Protein 8A4A (pdb70)

B-factor: mean 74.16, std 22.1, range [39.21, 158.11]

Radius of gyration: 23.06 Å; Cα contacts (8 Å, |Δi|>4): 684; chains: 2; bounding box: 62×45×64 Å

Nearest PDB structures (foldseek):
  8a4a-assembly1_A  TM=1.005E+00  e=1.995E-44  Homo sapiens
  8a4c-assembly1_A  TM=9.847E-01  e=5.871E-39  Homo sapiens
  8a4c-assembly2_C  TM=9.958E-01  e=6.752E-37  Homo sapiens
  8a4b-assembly1_A  TM=9.751E-01  e=6.814E-36  Homo sapiens
  8a4b-assembly2_C  TM=9.691E-01  e=2.598E-35  Homo sapiens

Organism: Homo sapiens (NCBI:txid9606)

InterPro domains:
  IPR027985 Rab15 effector [PF15208] (6-235)
  IPR027985 Rab15 effector [PTHR36682] (1-236)

Foldseek 3Di:
DPLLLVLVQQLVLQVQLLVQLLVQWQQQDVVPGGHDDPVVSVVSSVVSSVVSCVVVPCCQFKDKAADDQQRCLQQLAGIKIFGADPVRDTQAIEGEHEEEQSHNVPDPDDPSPDDSLVSNVVNQVVVDDRYWYKYWYQQHVVGRSAIWIDTSVQLVVQCVPVVDPSVVSVNVLVVPQDAADESSVLSSCCGVDNHSRPPPYSHMYHD/DADEEAEEEEEFAPPLQQVLLCCCVPVVDGDPDDDFDDQKDWDWDWDADPNGIYIYTYMYGGRDPVNVVSRLVPLPRHQEYEYEAEQLDPVRVVCSVVVLVSNCVSVVPDHAYAYEHEPVVPVVRGDQDPVNQVVVCVVSVHHYDYYYSHVGGCSVVVVVVSVVVSVVPVPD

Solvent-accessible surface area: 18829 Å² total; per-residue (Å²): 216,109,41,96,64,11,9,88,17,0,0,71,0,4,41,63,0,0,110,91,0,49,136,93,8,56,99,105,105,115,93,90,157,70,90,28,61,52,79,61,5,7,74,28,1,7,103,44,1,64,53,37,10,108,137,113,47,5,96,129,70,12,54,37,38,82,5,67,157,38,11,20,34,8,2,0,0,20,0,2,0,6,6,75,14,83,78,166,108,29,65,1,4,7,0,0,8,15,36,66,38,110,136,38,70,110,26,84,177,45,102,42,183,82,54,86,6,53,13,0,37,82,6,12,110,38,15,30,153,21,4,6,2,8,1,5,0,6,0,4,66,77,109,64,102,35,13,41,0,0,2,13,26,4,0,86,35,11,32,107,156,46,156,53,101,6,37,108,0,0,15,44,0,3,88,113,17,151,97,51,48,101,2,55,70,9,2,129,54,3,21,84,149,86,76,2,60,200,78,26,39,82,20,25,1,24,36,153,81,72,99,35,2,20,0,0,0,0,0,28,40,54,2,13,12,63,32,0,7,69,39,18,28,61,111,39,74,78,105,67,137,116,48,28,18,0,0,27,6,77,41,62,67,25,153,53,116,162,96,95,1,28,0,8,0,0,6,3,4,8,63,138,58,6,60,80,0,2,10,44,21,1,130,54,4,67,0,0,0,0,0,0,8,0,33,59,75,127,2,13,88,19,0,92,93,8,1,72,40,7,107,86,109,9,220,98,123,9,31,9,0,0,0,0,4,62,24,45,79,102,147,100,60,77,0,48,59,106,97,0,75,100,16,0,124,123,34,67,30,66,41,42,24,0,0,2,114,77,84,72,49,1,115,80,0,0,81,81,0,7,49,21,4,22,77,108,95,78,178

Structure (mmCIF, N/CA/C/O backbone):
data_8A4A
#
_entry.id   8A4A
#
_cell.length_a   58.290
_cell.length_b   108.795
_cell.length_c   172.027
_cell.angle_alpha   90.000
_cell.angle_beta   90.000
_cell.angle_gamma   90.000
#
_symmetry.space_group_name_H-M   'I 2 2 2'
#
loop_
_entity.id
_entity.type
_entity.pdbx_description
1 polymer 'Rab15 effector protein'
2 polymer 'Ras-related protein Rab-3C'
3 non-polymer 'PHOSPHOAMINOPHOSPHONIC ACID-GUANYLATE ESTER'
4 non-polymer 'MAGNESIUM ION'
5 water water
#
loop_
_atom_site.group_PDB
_atom_site.id
_atom_site.type_symbol
_atom_site.label_atom_id
_atom_site.label_alt_id
_atom_site.label_comp_id
_atom_site.label_asym_id
_atom_site.label_entity_id
_atom_site.label_seq_id
_atom_site.pdbx_PDB_ins_code
_atom_site.Cartn_x
_atom_site.Cartn_y
_atom_site.Cartn_z
_atom_site.occupancy
_atom_site.B_iso_or_equiv
_atom_site.auth_seq_id
_atom_site.auth_comp_id
_atom_site.auth_asym_id
_atom_site.auth_atom_id
_atom_site.pdbx_PDB_model_num
ATOM 1 N N . LYS A 1 17 ? 45.852 22.719 81.316 1.00 122.51 15 LYS A N 1
ATOM 2 C CA . LYS A 1 17 ? 44.673 23.060 80.525 1.00 120.42 15 LYS A CA 1
ATOM 3 C C . LYS A 1 17 ? 43.785 24.037 81.277 1.00 125.89 15 LYS A C 1
ATOM 4 O O . LY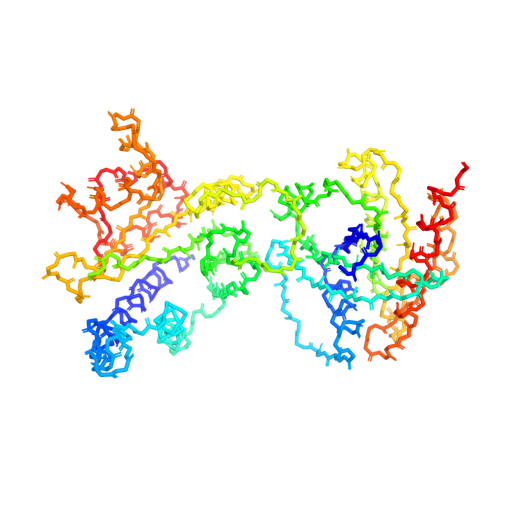S A 1 17 ? 42.984 23.641 82.122 1.00 127.13 15 LYS A O 1
ATOM 10 N N . GLU A 1 18 ? 43.935 25.320 80.962 1.00 123.15 16 GLU A N 1
ATOM 11 C CA . GLU A 1 18 ? 43.186 26.380 81.636 1.00 118.38 16 GLU A CA 1
ATOM 12 C C . GLU A 1 18 ? 41.899 26.732 80.895 1.00 113.59 16 GLU A C 1
ATOM 13 O O . GLU A 1 18 ? 41.619 27.894 80.618 1.00 107.00 16 GLU A O 1
ATOM 19 N N . VAL A 1 19 ? 41.099 25.713 80.566 1.00 115.29 17 VAL A N 1
ATOM 20 C CA . VAL A 1 19 ? 39.773 25.969 80.003 1.00 108.30 17 VAL A CA 1
ATOM 21 C C . VAL A 1 19 ? 38.869 26.702 80.985 1.00 107.92 17 VAL A C 1
ATOM 22 O O . VAL A 1 19 ? 38.252 27.709 80.588 1.00 104.04 17 VAL A O 1
ATOM 26 N N . PRO A 1 20 ? 38.740 26.288 82.260 1.00 106.73 18 PRO A N 1
ATOM 27 C CA . PRO A 1 20 ? 37.784 26.976 83.147 1.00 102.35 18 PRO A CA 1
ATOM 28 C C . PRO A 1 20 ? 38.058 28.459 83.324 1.00 96.83 18 PRO A C 1
ATOM 29 O O . PRO A 1 20 ? 37.102 29.238 83.404 1.00 93.53 18 PRO A O 1
ATOM 33 N N . VAL A 1 21 ? 39.324 28.882 83.386 1.00 95.82 19 VAL A N 1
ATOM 34 C CA . VAL A 1 21 ? 39.600 30.288 83.672 1.00 91.84 19 VAL A CA 1
ATOM 35 C C . VAL A 1 21 ? 39.161 31.171 82.508 1.00 87.95 19 VAL A C 1
ATOM 36 O O . VAL A 1 21 ? 38.485 32.186 82.708 1.00 88.51 19 VAL A O 1
ATOM 40 N N . VAL A 1 22 ? 39.510 30.795 81.275 1.00 86.87 20 VAL A N 1
ATOM 41 C CA . VAL A 1 22 ? 39.105 31.620 80.141 1.00 82.67 20 VAL A CA 1
ATOM 42 C C . VAL A 1 22 ? 37.600 31.544 79.943 1.00 78.17 20 VAL A C 1
ATOM 43 O O . VAL A 1 22 ? 36.961 32.544 79.605 1.00 72.23 20 VAL A O 1
ATOM 47 N N . CYS A 1 23 ? 37.008 30.364 80.149 1.00 77.70 21 CYS A N 1
ATOM 48 C CA . CYS A 1 23 ? 35.555 30.255 80.059 1.00 80.86 21 CYS A CA 1
ATOM 49 C C . CYS A 1 23 ? 34.881 31.225 81.018 1.00 78.09 21 CYS A C 1
ATOM 50 O O . CYS A 1 23 ? 34.006 32.011 80.623 1.00 77.23 21 CYS A O 1
ATOM 53 N N . GLU A 1 24 ? 35.303 31.197 82.284 1.00 75.46 22 GLU A N 1
ATOM 54 C CA . GLU A 1 24 ? 34.706 32.062 83.291 1.00 78.61 22 GLU A CA 1
ATOM 55 C C . GLU A 1 24 ? 34.911 33.526 82.933 1.00 70.97 22 GLU A C 1
ATOM 56 O O . GLU A 1 24 ? 33.964 34.319 82.958 1.00 66.55 22 GLU A O 1
ATOM 62 N N . VAL A 1 25 ? 36.141 33.896 82.572 1.00 64.28 23 VAL A N 1
ATOM 63 C CA . VAL A 1 25 ? 36.442 35.298 82.308 1.00 66.64 23 VAL A CA 1
ATOM 64 C C . VAL A 1 25 ? 35.652 35.808 81.114 1.00 67.98 23 VAL A C 1
ATOM 65 O O . VAL A 1 25 ? 35.116 36.918 81.146 1.00 66.02 23 VAL A O 1
ATOM 69 N N . VAL A 1 26 ? 35.561 35.014 80.047 1.00 67.07 24 VAL A N 1
ATOM 70 C CA . VAL A 1 26 ? 34.848 35.472 78.861 1.00 63.47 24 VAL A CA 1
ATOM 71 C C . VAL A 1 26 ? 33.355 35.600 79.144 1.00 62.44 24 VAL A C 1
ATOM 72 O O . VAL A 1 26 ? 32.718 36.581 78.736 1.00 57.59 24 VAL A O 1
ATOM 76 N N . SER A 1 27 ? 32.769 34.629 79.851 1.00 63.35 25 SER A N 1
ATOM 77 C CA . SER A 1 27 ? 31.347 34.742 80.169 1.00 67.52 25 SER A CA 1
ATOM 78 C C . SER A 1 27 ? 31.068 35.953 81.058 1.00 61.59 25 SER A C 1
ATOM 79 O O . SER A 1 27 ? 30.106 36.698 80.823 1.00 64.91 25 SER A O 1
ATOM 82 N N . GLU A 1 28 ? 31.912 36.187 82.070 1.00 61.95 26 GLU A N 1
ATOM 83 C CA . GLU A 1 28 ? 31.725 37.369 82.906 1.00 64.05 26 GLU A CA 1
ATOM 84 C C . GLU A 1 28 ? 31.957 38.655 82.128 1.00 63.86 26 GLU A C 1
ATOM 85 O O . GLU A 1 28 ? 31.273 39.651 82.379 1.00 60.76 26 GLU A O 1
ATOM 91 N N . ALA A 1 29 ? 32.895 38.652 81.180 1.00 64.12 27 ALA A N 1
ATOM 92 C CA . ALA A 1 29 ? 33.109 39.825 80.341 1.00 64.51 27 ALA A CA 1
ATOM 93 C C . ALA A 1 29 ? 31.881 40.121 79.493 1.00 59.42 27 ALA A C 1
ATOM 94 O O . ALA A 1 29 ? 31.511 41.286 79.308 1.00 53.00 27 ALA A O 1
ATOM 96 N N . ILE A 1 30 ? 31.240 39.079 78.963 1.00 59.57 28 ILE A N 1
ATOM 97 C CA . ILE A 1 30 ? 30.013 39.278 78.198 1.00 55.45 28 ILE A CA 1
ATOM 98 C C . ILE A 1 30 ? 28.927 39.871 79.083 1.00 56.19 28 ILE A C 1
ATOM 99 O O . ILE A 1 30 ? 28.243 40.829 78.700 1.00 56.01 28 ILE A O 1
ATOM 104 N N . VAL A 1 31 ? 28.762 39.320 80.286 1.00 59.07 29 VAL A N 1
ATOM 105 C CA . VAL A 1 31 ? 27.737 39.839 81.193 1.00 62.49 29 VAL A CA 1
ATOM 106 C C . VAL A 1 31 ? 28.023 41.297 81.548 1.00 61.56 29 VAL A C 1
ATOM 107 O O . VAL A 1 31 ? 27.121 42.148 81.542 1.00 64.67 29 VAL A O 1
ATOM 111 N N . HIS A 1 32 ? 29.285 41.604 81.851 1.00 60.85 30 HIS A N 1
ATOM 112 C CA . HIS A 1 32 ? 29.692 42.957 82.210 1.00 60.53 30 HIS A CA 1
ATOM 113 C C . HIS A 1 32 ? 29.433 43.936 81.071 1.00 59.37 30 HIS A C 1
ATOM 114 O O . HIS A 1 32 ? 28.861 45.014 81.279 1.00 62.82 30 HIS A O 1
ATOM 121 N N . ALA A 1 33 ? 29.848 43.572 79.855 1.00 59.31 31 ALA A N 1
ATOM 122 C CA . ALA A 1 33 ? 29.630 44.443 78.708 1.00 58.93 31 ALA A CA 1
ATOM 123 C C . ALA A 1 33 ? 28.145 44.658 78.461 1.00 55.99 31 ALA A C 1
ATOM 124 O O . ALA A 1 33 ? 27.726 45.768 78.121 1.00 52.53 31 ALA A O 1
ATOM 126 N N . ALA A 1 34 ? 27.331 43.612 78.629 1.00 52.92 32 ALA A N 1
ATOM 127 C CA . ALA A 1 34 ? 25.889 43.779 78.472 1.00 60.42 32 ALA A CA 1
ATOM 128 C C . ALA A 1 34 ? 25.333 44.752 79.504 1.00 60.13 32 ALA A C 1
ATOM 129 O O . ALA A 1 34 ? 24.489 45.602 79.182 1.00 63.41 32 ALA A O 1
ATOM 131 N N . GLN A 1 35 ? 25.798 44.647 80.752 1.00 64.20 33 GLN A N 1
ATOM 132 C CA . GLN A 1 35 ? 25.342 45.575 81.782 1.00 68.09 33 GLN A CA 1
ATOM 133 C C . GLN A 1 35 ? 25.715 47.010 81.429 1.00 64.57 33 GLN A C 1
ATOM 134 O O . GLN A 1 35 ? 24.895 47.925 81.576 1.00 66.40 33 GLN A O 1
ATOM 140 N N . LYS A 1 36 ? 26.941 47.223 80.944 1.00 62.22 34 LYS A N 1
ATOM 141 C CA . LYS A 1 36 ? 27.350 48.563 80.526 1.00 60.59 34 LYS A CA 1
ATOM 142 C C . LYS A 1 36 ? 26.526 49.053 79.337 1.00 60.10 34 LYS A C 1
ATOM 143 O O . LYS A 1 36 ? 26.201 50.242 79.239 1.00 58.02 34 LYS A O 1
ATOM 149 N N . LEU A 1 37 ? 26.190 48.149 78.416 1.00 59.17 35 LEU A N 1
ATOM 150 C CA . LEU A 1 37 ? 25.449 48.528 77.221 1.00 57.31 35 LEU A CA 1
ATOM 151 C C . LEU A 1 37 ? 24.019 48.929 77.544 1.00 62.86 35 LEU A C 1
ATOM 152 O O . LEU A 1 37 ? 23.447 49.778 76.849 1.00 58.86 35 LEU A O 1
ATOM 157 N N . LYS A 1 38 ? 23.430 48.332 78.587 1.00 62.46 36 LYS A N 1
ATOM 158 C CA . LYS A 1 38 ? 22.015 48.571 78.870 1.00 70.10 36 LYS A CA 1
ATOM 159 C C . LYS A 1 38 ? 21.693 50.055 79.026 1.00 72.00 36 LYS A C 1
ATOM 160 O O . LYS A 1 38 ? 20.566 50.473 78.736 1.00 70.89 36 LYS A O 1
ATOM 166 N N . GLU A 1 39 ? 22.664 50.864 79.468 1.00 69.86 37 GLU A N 1
ATOM 167 C CA . GLU A 1 39 ? 22.438 52.300 79.619 1.00 73.35 37 GLU A CA 1
ATOM 168 C C . GLU A 1 39 ? 22.046 52.963 78.303 1.00 73.15 37 GLU A C 1
ATOM 169 O O . GLU A 1 39 ? 21.272 53.926 78.299 1.00 74.49 37 GLU A O 1
ATOM 175 N N . TYR A 1 40 ? 22.579 52.478 77.184 1.00 66.21 38 TYR A N 1
ATOM 176 C CA . TYR A 1 40 ? 22.346 53.102 75.889 1.00 63.99 38 TYR A CA 1
ATOM 177 C C . TYR A 1 40 ? 21.155 52.515 75.143 1.00 65.71 38 TYR A C 1
ATOM 178 O O . TYR A 1 40 ? 20.664 53.142 74.196 1.00 61.82 38 TYR A O 1
ATOM 187 N N . LEU A 1 41 ? 20.678 51.339 75.541 1.00 65.78 39 LEU A N 1
ATOM 188 C CA . LEU A 1 41 ? 19.542 50.735 74.861 1.00 64.70 39 LEU A CA 1
ATOM 189 C C . LEU A 1 41 ? 18.259 51.477 75.208 1.00 64.61 39 LEU A C 1
ATOM 190 O O . LEU A 1 41 ? 18.076 51.939 76.337 1.00 63.84 39 LEU A O 1
ATOM 195 N N . GLY A 1 42 ? 17.372 51.596 74.223 1.00 67.52 40 GLY A N 1
ATOM 196 C CA . GLY A 1 42 ? 16.111 52.279 74.407 1.00 65.78 40 GLY A CA 1
ATOM 197 C C . GLY A 1 42 ? 16.160 53.782 74.243 1.00 71.60 40 GLY A C 1
ATOM 198 O O . GLY A 1 42 ? 15.140 54.445 74.469 1.00 73.24 40 GLY A O 1
ATOM 199 N N . PHE A 1 43 ? 17.307 54.345 73.872 1.00 68.72 41 PHE A N 1
ATOM 200 C CA . PHE A 1 43 ? 17.391 55.783 73.672 1.00 67.97 41 PHE A CA 1
ATOM 201 C C . PHE A 1 43 ? 16.681 56.186 72.388 1.00 74.44 41 PHE A C 1
ATOM 202 O O . PHE A 1 43 ? 16.871 55.571 71.335 1.00 74.44 41 PHE A O 1
ATOM 210 N N A GLU A 1 44 ? 15.922 57.276 72.463 0.48 89.34 42 GLU A N 1
ATOM 211 N N B GLU A 1 44 ? 15.811 57.189 72.497 0.52 90.72 42 GLU A N 1
ATOM 212 C CA A GLU A 1 44 ? 15.284 57.882 71.303 0.48 79.59 42 GLU A CA 1
ATOM 213 C CA B GLU A 1 44 ? 15.033 57.689 71.367 0.52 80.21 42 GLU A CA 1
ATOM 214 C C A GLU A 1 44 ? 15.839 59.291 71.132 0.48 76.17 42 GLU A C 1
ATOM 215 C C B GLU A 1 44 ? 14.840 59.184 71.559 0.52 76.54 42 GLU A C 1
ATOM 216 O O A GLU A 1 44 ? 15.750 60.107 72.055 0.48 73.90 42 GLU A O 1
ATOM 217 O O B GLU A 1 44 ? 14.259 59.610 72.563 0.52 74.87 42 GLU A O 1
ATOM 228 N N A TYR A 1 45 ? 16.414 59.576 69.964 0.48 79.68 43 TYR A N 1
ATOM 229 N N B TYR A 1 45 ? 15.322 59.975 70.604 0.52 79.25 43 TYR A N 1
ATOM 230 C CA A TYR A 1 45 ? 16.764 60.958 69.636 0.48 76.62 43 TYR A CA 1
ATOM 231 C CA B TYR A 1 45 ? 15.163 61.424 70.644 0.52 74.72 43 TYR A CA 1
ATOM 232 C C A TYR A 1 45 ? 15.470 61.748 69.500 0.48 75.49 43 TYR A C 1
ATOM 233 C C B TYR A 1 45 ? 14.271 61.842 69.482 0.52 76.45 43 TYR A C 1
ATOM 234 O O A TYR A 1 45 ? 14.647 61.412 68.641 0.48 77.08 43 TYR A O 1
ATOM 235 O O B TYR A 1 45 ? 14.756 61.987 68.348 0.52 75.93 43 TYR A O 1
ATOM 252 N N A PRO A 1 46 ? 15.256 62.801 70.287 0.48 76.19 44 PRO A N 1
ATOM 253 N N B PRO A 1 46 ? 12.972 62.028 69.705 0.52 76.66 44 PRO A N 1
ATOM 254 C CA A PRO A 1 46 ? 13.951 63.492 70.290 0.48 75.27 44 PRO A CA 1
ATOM 255 C CA B PRO A 1 46 ? 12.045 62.336 68.600 0.52 77.32 44 PRO A CA 1
ATOM 256 C C A PRO A 1 46 ? 13.488 63.900 68.898 0.48 77.96 44 PRO A C 1
ATOM 257 C C B PRO A 1 46 ? 12.431 63.584 67.817 0.52 78.46 44 PRO A C 1
ATOM 258 O O A PRO A 1 46 ? 12.278 63.842 68.623 0.48 78.01 44 PRO A O 1
ATOM 259 O O B PRO A 1 46 ? 12.279 63.591 66.587 0.52 80.27 44 PRO A O 1
ATOM 266 N N A PRO A 1 47 ? 14.437 64.345 67.931 0.48 78.58 45 PRO A N 1
ATOM 267 N N B PRO A 1 47 ? 12.909 64.667 68.459 0.52 78.46 45 PRO A N 1
ATOM 268 C CA A PRO A 1 47 ? 14.014 64.650 66.557 0.48 80.70 45 PRO A CA 1
ATOM 269 C CA B PRO A 1 47 ? 13.210 65.880 67.675 0.52 77.41 45 PRO A CA 1
ATOM 270 C C A PRO A 1 47 ? 13.722 63.427 65.678 0.48 83.07 45 PRO A C 1
ATOM 271 C C B PRO A 1 47 ? 14.356 65.747 66.680 0.52 79.57 45 PRO A C 1
ATOM 272 O O A PRO A 1 47 ? 14.149 63.349 64.521 0.48 85.37 45 PRO A O 1
ATOM 273 O O B PRO A 1 47 ? 14.450 66.597 65.788 0.52 81.45 45 PRO A O 1
ATOM 280 N N A SER A 1 48 ? 13.003 62.452 66.249 0.48 80.40 46 SER A N 1
ATOM 281 N N B SER A 1 48 ? 15.280 64.794 66.831 0.52 78.72 46 SER A N 1
ATOM 282 C CA A SER A 1 48 ? 12.476 61.266 65.569 0.48 82.47 46 SER A CA 1
ATOM 283 C CA B SER A 1 48 ? 16.279 64.580 65.785 0.52 77.15 46 SER A CA 1
ATOM 284 C C A SER A 1 48 ? 13.501 60.582 64.673 0.48 83.31 46 SER A C 1
ATOM 285 C C B SER A 1 48 ? 16.288 63.164 65.225 0.52 80.01 46 SER A C 1
ATOM 286 O O A SER A 1 48 ? 13.135 59.870 63.732 0.48 85.36 46 SER A O 1
ATOM 287 O O B SER A 1 48 ? 16.069 62.979 64.022 0.52 81.97 46 SER A O 1
ATOM 292 N N A LYS A 1 49 ? 14.779 60.806 64.946 0.48 80.76 47 LYS A N 1
ATOM 293 N N B LYS A 1 49 ? 16.530 62.155 66.061 0.52 81.82 47 LYS A N 1
ATOM 294 C CA A LYS A 1 49 ? 15.849 59.957 64.434 0.48 82.98 47 LYS A CA 1
ATOM 295 C CA B LYS A 1 49 ? 16.901 60.823 65.594 0.52 82.46 47 LYS A CA 1
ATOM 296 C C A LYS A 1 49 ? 16.211 58.940 65.514 0.48 86.38 47 LYS A C 1
ATOM 297 C C B LYS A 1 49 ? 16.527 59.813 66.668 0.52 84.23 47 LYS A C 1
ATOM 298 O O A LYS A 1 49 ? 17.349 58.825 65.965 0.48 84.86 47 LYS A O 1
ATOM 299 O O B LYS A 1 49 ? 16.830 60.022 67.847 0.52 82.71 47 LYS A O 1
ATOM 310 N N A LEU A 1 50 ? 15.187 58.182 65.914 0.48 88.01 48 LEU A N 1
ATOM 311 N N B LEU A 1 50 ? 15.895 58.715 66.253 0.52 88.05 48 LEU A N 1
ATOM 312 C CA A LEU A 1 50 ? 15.104 57.645 67.268 0.48 87.33 48 LEU A CA 1
ATOM 313 C CA B LEU A 1 50 ? 15.183 57.816 67.156 0.52 88.98 48 LEU A CA 1
ATOM 314 C C A LEU A 1 50 ? 15.961 56.413 67.520 0.48 84.49 48 LEU A C 1
ATOM 315 C C B LEU A 1 50 ? 15.958 56.543 67.510 0.52 95.54 48 LEU A C 1
ATOM 316 O O A LEU A 1 50 ? 15.469 55.438 68.097 0.48 91.33 48 LEU A O 1
ATOM 317 O O B LEU A 1 50 ? 15.378 55.635 68.114 0.52 92.59 48 LEU A O 1
ATOM 326 N N . CYS A 1 51 ? 17.248 56.452 67.159 1.00 84.02 49 CYS A N 1
ATOM 327 C CA . CYS A 1 51 ? 18.069 55.278 67.461 1.00 83.05 49 CYS A CA 1
ATOM 328 C C . CYS A 1 51 ? 19.551 55.605 67.498 1.00 81.36 49 CYS A C 1
ATOM 329 O O . CYS A 1 51 ? 20.029 56.354 66.636 1.00 79.97 49 CYS A O 1
ATOM 332 N N . PRO A 1 52 ? 20.302 55.064 68.455 1.00 72.26 50 PRO A N 1
ATOM 333 C CA . PRO A 1 52 ? 21.754 54.962 68.275 1.00 66.27 50 PRO A CA 1
ATOM 334 C C . PRO A 1 52 ? 22.078 53.977 67.162 1.00 64.10 50 PRO A C 1
ATOM 335 O O . PRO A 1 52 ? 21.361 53.000 66.934 1.00 64.58 50 PRO A O 1
ATOM 339 N N . ALA A 1 53 ? 23.175 54.243 66.462 1.00 60.05 51 ALA A N 1
ATOM 340 C CA . ALA A 1 53 ? 23.572 53.382 65.359 1.00 58.56 51 ALA A CA 1
ATOM 341 C C . ALA A 1 53 ? 23.960 51.998 65.868 1.00 62.56 51 ALA A C 1
ATOM 342 O O . ALA A 1 53 ? 24.456 51.837 66.988 1.00 62.96 51 ALA A O 1
ATOM 344 N N . ALA A 1 54 ? 23.726 50.987 65.028 1.00 63.73 52 ALA A N 1
ATOM 345 C CA . ALA A 1 54 ? 24.099 49.625 65.396 1.00 59.31 52 ALA A CA 1
ATOM 346 C C . ALA A 1 54 ? 25.599 49.515 65.621 1.00 57.17 52 ALA A C 1
ATOM 347 O O . ALA A 1 54 ? 26.052 48.824 66.544 1.00 56.29 52 ALA A O 1
ATOM 349 N N . ASN A 1 55 ? 26.389 50.199 64.791 1.00 60.82 53 ASN A N 1
ATOM 350 C CA . ASN A 1 55 ? 27.832 50.201 64.992 1.00 61.39 53 ASN A CA 1
ATOM 351 C C . ASN A 1 55 ? 28.196 50.783 66.350 1.00 59.08 53 ASN A C 1
ATOM 352 O O . ASN A 1 55 ? 29.115 50.292 67.011 1.00 58.86 53 ASN A O 1
ATOM 357 N N . THR A 1 56 ? 27.493 51.834 66.778 1.00 54.44 54 THR A N 1
ATOM 358 C CA . THR A 1 56 ? 27.776 52.446 68.074 1.00 56.74 54 THR A CA 1
ATOM 359 C C . THR A 1 56 ? 27.539 51.460 69.214 1.00 53.38 54 THR A C 1
ATOM 360 O O . THR A 1 56 ? 28.361 51.340 70.134 1.00 56.10 54 THR A O 1
ATOM 364 N N . LEU A 1 57 ? 26.415 50.741 69.166 1.00 53.37 55 LEU A N 1
ATOM 365 C CA . LEU A 1 57 ? 26.125 49.753 70.201 1.00 58.12 55 LEU A CA 1
ATOM 366 C C . LEU A 1 57 ? 27.172 48.648 70.200 1.00 53.32 55 LEU A C 1
ATOM 367 O O . LEU A 1 57 ? 27.684 48.251 71.260 1.00 51.28 55 LEU A O 1
ATOM 372 N N . ASN A 1 58 ? 27.512 48.151 69.006 1.00 52.81 56 ASN A N 1
ATOM 373 C CA . ASN A 1 58 ? 28.532 47.116 68.897 1.00 57.27 56 ASN A CA 1
ATOM 374 C C . ASN A 1 58 ? 29.851 47.586 69.487 1.00 54.35 56 ASN A C 1
ATOM 375 O O . ASN A 1 58 ? 30.507 46.843 70.225 1.00 55.04 56 ASN A O 1
ATOM 380 N N . GLU A 1 59 ? 30.248 48.821 69.183 1.00 56.90 57 GLU A N 1
ATOM 381 C CA . GLU A 1 59 ? 31.537 49.317 69.646 1.00 54.77 57 GLU A CA 1
ATOM 382 C C . GLU A 1 59 ? 31.550 49.503 71.158 1.00 56.87 57 GLU A C 1
ATOM 383 O O . GLU A 1 59 ? 32.550 49.189 71.811 1.00 53.54 57 GLU A O 1
ATOM 389 N N . ILE A 1 60 ? 30.454 50.002 71.739 1.00 56.25 58 ILE A N 1
ATOM 390 C CA . ILE A 1 60 ? 30.397 50.126 73.196 1.00 53.57 58 ILE A CA 1
ATOM 391 C C . ILE A 1 60 ? 30.559 48.756 73.847 1.00 56.61 58 ILE A C 1
ATOM 392 O O . ILE A 1 60 ? 31.378 48.564 74.766 1.00 58.56 58 ILE A O 1
ATOM 397 N N . PHE A 1 61 ? 29.788 47.778 73.361 1.00 60.46 59 PHE A N 1
ATOM 398 C CA . PHE A 1 61 ? 29.866 46.432 73.914 1.00 58.47 59 PHE A CA 1
ATOM 399 C C . PHE A 1 61 ? 31.282 45.878 73.796 1.00 59.35 59 PHE A C 1
ATOM 400 O O . PHE A 1 61 ? 31.842 45.352 74.769 1.00 53.97 59 PHE A O 1
ATOM 408 N N . LEU A 1 62 ? 31.885 46.003 72.611 1.00 51.37 60 LEU A N 1
ATOM 409 C CA . LEU A 1 62 ? 33.209 45.432 72.398 1.00 54.93 60 LEU A CA 1
ATOM 410 C C . LEU A 1 62 ? 34.260 46.121 73.255 1.00 55.57 60 LEU A C 1
ATOM 411 O O . LEU A 1 62 ? 35.179 45.466 73.753 1.00 55.72 60 LEU A O 1
ATOM 416 N N . ILE A 1 63 ? 34.147 47.437 73.442 1.00 47.89 61 ILE A N 1
ATOM 417 C CA . ILE A 1 63 ? 35.128 48.144 74.259 1.00 56.74 61 ILE A CA 1
ATOM 418 C C . ILE A 1 63 ? 35.076 47.644 75.697 1.00 51.71 61 ILE A C 1
ATOM 419 O O . ILE A 1 63 ? 36.108 47.317 76.297 1.00 52.97 61 ILE A O 1
ATOM 424 N N . HIS A 1 64 ? 33.873 47.556 76.266 1.00 56.44 62 HIS A N 1
ATOM 425 C CA . HIS A 1 64 ? 33.780 47.089 77.648 1.00 56.20 62 HIS A CA 1
ATOM 426 C C . HIS A 1 64 ? 34.242 45.639 77.780 1.00 61.13 62 HIS A C 1
ATOM 427 O O . HIS A 1 64 ? 34.972 45.293 78.722 1.00 65.79 62 HIS A O 1
ATOM 434 N N . PHE A 1 65 ? 33.862 44.787 76.820 1.00 59.07 63 PHE A N 1
ATOM 435 C CA . PHE A 1 65 ? 34.307 43.395 76.824 1.00 58.44 63 PHE A CA 1
ATOM 436 C C . PHE A 1 65 ? 35.829 43.297 76.788 1.00 63.21 63 PHE A C 1
ATOM 437 O O . PHE A 1 65 ? 36.441 42.586 77.600 1.00 67.24 63 PHE A O 1
ATOM 445 N N . ILE A 1 66 ? 36.454 43.983 75.829 1.00 54.40 64 ILE A N 1
ATOM 446 C CA . ILE A 1 66 ? 37.893 43.857 75.640 1.00 59.41 64 ILE A CA 1
ATOM 447 C C . ILE A 1 66 ? 38.633 44.388 76.854 1.00 66.61 64 ILE A C 1
ATOM 448 O O . ILE A 1 66 ? 39.628 43.800 77.291 1.00 66.97 64 ILE A O 1
ATOM 453 N N . THR A 1 67 ? 38.166 45.504 77.423 1.00 65.87 65 THR A N 1
ATOM 454 C CA . THR A 1 67 ? 38.834 46.024 78.611 1.00 69.13 65 THR A CA 1
ATOM 455 C C . THR A 1 67 ? 38.726 45.047 79.775 1.00 71.36 65 THR A C 1
ATOM 456 O O . THR A 1 67 ? 39.712 44.811 80.480 1.00 77.05 65 THR A O 1
ATOM 460 N N . PHE A 1 68 ? 37.547 44.449 79.981 1.00 68.24 66 PHE A N 1
ATOM 461 C CA . PHE A 1 68 ? 37.412 43.450 81.041 1.00 73.94 66 PHE A CA 1
ATOM 462 C C . PHE A 1 68 ? 38.409 42.306 80.849 1.00 73.33 66 PHE A C 1
ATOM 463 O O . PHE A 1 68 ? 39.127 41.918 81.786 1.00 77.25 66 PHE A O 1
ATOM 471 N N . CYS A 1 69 ? 38.487 41.773 79.625 1.00 69.76 67 CYS A N 1
ATOM 472 C CA . CYS A 1 69 ? 39.416 40.673 79.366 1.00 73.68 67 CYS A CA 1
ATOM 473 C C . CYS A 1 69 ? 40.866 41.096 79.578 1.00 71.37 67 CYS A C 1
ATOM 474 O O . CYS A 1 69 ? 41.666 40.330 80.124 1.00 74.66 67 CYS A O 1
ATOM 477 N N . GLN A 1 70 ? 41.226 42.306 79.149 1.00 73.47 68 GLN A N 1
ATOM 478 C CA . GLN A 1 70 ? 42.590 42.788 79.344 1.00 80.62 68 GLN A CA 1
ATOM 479 C C . GLN A 1 70 ? 42.931 42.875 80.826 1.00 81.47 68 GLN A C 1
ATOM 480 O O . GLN A 1 70 ? 43.994 42.415 81.260 1.00 80.89 68 GLN A O 1
ATOM 486 N N . GLU A 1 71 ? 42.031 43.451 81.624 1.00 78.73 69 GLU A N 1
ATOM 487 C CA . GLU A 1 71 ? 42.275 43.517 83.059 1.00 81.54 69 GLU A CA 1
ATOM 488 C C . GLU A 1 71 ? 42.367 42.139 83.693 1.00 86.11 69 GLU A C 1
ATOM 489 O O . GLU A 1 71 ? 43.029 41.992 84.726 1.00 93.98 69 GLU A O 1
ATOM 495 N N . LYS A 1 72 ? 41.729 41.126 83.108 1.00 87.29 70 LYS A N 1
ATOM 496 C CA . LYS A 1 72 ? 41.852 39.771 83.632 1.00 75.61 70 LYS A CA 1
ATOM 497 C C . LYS A 1 72 ? 42.948 38.956 82.950 1.00 80.25 70 LYS A C 1
ATOM 498 O O . LYS A 1 72 ? 43.107 37.774 83.270 1.00 84.38 70 LYS A O 1
ATOM 504 N N . GLY A 1 73 ? 43.698 39.550 82.022 1.00 81.38 71 GLY A N 1
ATOM 505 C CA . GLY A 1 73 ? 44.867 38.909 81.445 1.00 80.00 71 GLY A CA 1
ATOM 506 C C . GLY A 1 73 ? 44.637 37.627 80.671 1.00 78.61 71 GLY A C 1
ATOM 507 O O . GLY A 1 73 ? 45.345 36.639 80.886 1.00 82.94 71 GLY A O 1
ATOM 508 N N . VAL A 1 74 ? 43.660 37.620 79.764 1.00 79.27 72 VAL A N 1
ATOM 509 C CA . VAL A 1 74 ? 43.372 36.452 78.940 1.00 76.17 72 VAL A CA 1
ATOM 510 C C . VAL A 1 74 ? 43.668 36.705 77.464 1.00 77.09 72 VAL A C 1
ATOM 511 O O . VAL A 1 74 ? 43.233 35.927 76.608 1.00 72.75 72 VAL A O 1
ATOM 515 N N . ASP A 1 75 ? 44.418 37.766 77.143 1.00 89.88 73 ASP A N 1
ATOM 516 C CA . ASP A 1 75 ? 44.645 38.140 75.749 1.00 87.41 73 ASP A CA 1
ATOM 517 C C . ASP A 1 75 ? 45.431 37.090 74.970 1.00 82.92 73 ASP A C 1
ATOM 518 O O . ASP A 1 75 ? 45.339 37.061 73.736 1.00 85.84 73 ASP A O 1
ATOM 523 N N . GLU A 1 76 ? 46.188 36.224 75.654 1.00 86.56 74 GLU A N 1
ATOM 524 C CA . GLU A 1 76 ? 46.906 35.144 74.984 1.00 91.49 74 GLU A CA 1
ATOM 525 C C . GLU A 1 76 ? 45.978 34.025 74.512 1.00 90.88 74 GLU A C 1
ATOM 526 O O . GLU A 1 76 ? 46.354 33.271 73.607 1.00 89.49 74 GLU A O 1
ATOM 532 N N . TRP A 1 77 ? 44.771 33.898 75.082 1.00 86.02 75 TRP A N 1
ATOM 533 C CA . TRP A 1 77 ? 43.874 32.818 74.683 1.00 80.18 75 TRP A CA 1
ATOM 534 C C . TRP A 1 77 ? 42.642 33.271 73.909 1.00 76.15 75 TRP A C 1
ATOM 535 O O . TRP A 1 77 ? 41.964 32.420 73.321 1.00 69.04 75 TRP A O 1
ATOM 546 N N . LEU A 1 78 ? 42.336 34.566 73.881 1.00 70.71 76 LEU A N 1
ATOM 547 C CA . LEU A 1 78 ? 41.165 35.083 73.182 1.00 62.60 76 LEU A CA 1
ATOM 548 C C . LEU A 1 78 ? 41.567 36.299 72.366 1.00 65.29 76 LEU A C 1
ATOM 549 O O . LEU A 1 78 ? 42.204 37.217 72.890 1.00 73.34 76 LEU A O 1
ATOM 554 N N . THR A 1 79 ? 41.182 36.314 71.094 1.00 63.90 77 THR A N 1
ATOM 555 C CA . THR A 1 79 ? 41.337 37.495 70.254 1.00 62.95 77 THR A CA 1
ATOM 556 C C . THR A 1 79 ? 39.969 37.912 69.733 1.00 60.66 77 THR A C 1
ATOM 557 O O . THR A 1 79 ? 39.181 37.067 69.291 1.00 57.02 77 THR A O 1
ATOM 561 N N . THR A 1 80 ? 39.680 39.206 69.817 1.00 57.54 78 THR A N 1
ATOM 562 C CA . THR A 1 80 ? 38.455 39.775 69.272 1.00 55.42 78 THR A CA 1
ATOM 563 C C . THR A 1 80 ? 38.788 40.512 67.984 1.00 58.38 78 THR A C 1
ATOM 564 O O . THR A 1 80 ? 39.637 41.408 67.981 1.00 61.78 78 THR A O 1
ATOM 568 N N . THR A 1 81 ? 38.122 40.137 66.896 1.00 61.23 79 THR A N 1
ATOM 569 C CA . THR A 1 81 ? 38.298 40.794 65.606 1.00 56.72 79 THR A CA 1
ATOM 570 C C . THR A 1 81 ? 36.991 41.475 65.222 1.00 62.55 79 THR A C 1
ATOM 571 O O . THR A 1 81 ? 35.982 40.804 64.977 1.00 56.03 79 THR A O 1
ATOM 575 N N . LYS A 1 82 ? 37.009 42.804 65.189 1.00 66.15 80 LYS A N 1
ATOM 576 C CA . LYS A 1 82 ? 35.873 43.560 64.691 1.00 60.25 80 LYS A CA 1
ATOM 577 C C . LYS A 1 82 ? 35.911 43.571 63.172 1.00 62.53 80 LYS A C 1
ATOM 578 O O . LYS A 1 82 ? 36.926 43.932 62.567 1.00 61.41 80 LYS A O 1
ATOM 584 N N . MET A 1 83 ? 34.808 43.169 62.558 1.00 52.90 81 MET A N 1
ATOM 585 C CA . MET A 1 83 ? 34.739 43.161 61.109 1.00 55.97 81 MET A CA 1
ATOM 586 C C . MET A 1 83 ? 34.728 44.589 60.590 1.00 54.84 81 MET A C 1
ATOM 587 O O . MET A 1 83 ? 34.113 45.479 61.187 1.00 55.01 81 MET A O 1
ATOM 592 N N . THR A 1 84 ? 35.435 44.811 59.487 1.00 46.79 82 THR A N 1
ATOM 593 C CA . THR A 1 84 ? 35.257 46.046 58.747 1.00 48.32 82 THR A CA 1
ATOM 594 C C . THR A 1 84 ? 33.849 46.095 58.155 1.00 53.15 82 THR A C 1
ATOM 595 O O . THR A 1 84 ? 33.092 45.118 58.192 1.00 53.07 82 THR A O 1
ATOM 599 N N . LYS A 1 85 ? 33.497 47.259 57.609 1.00 56.70 83 LYS A N 1
ATOM 600 C CA . LYS A 1 85 ? 32.206 47.401 56.943 1.00 53.67 83 LYS A CA 1
ATOM 601 C C . LYS A 1 85 ? 32.063 46.377 55.824 1.00 57.63 83 LYS A C 1
ATOM 602 O O . LYS A 1 85 ? 31.061 45.652 55.747 1.00 61.98 83 LYS A O 1
ATOM 608 N N . HIS A 1 86 ? 33.087 46.271 54.975 1.00 61.52 84 HIS A N 1
ATOM 609 C CA . HIS A 1 86 ? 33.056 45.298 53.890 1.00 57.83 84 HIS A CA 1
ATOM 610 C C . HIS A 1 86 ? 32.935 43.880 54.432 1.00 54.82 84 HIS A C 1
ATOM 611 O O . HIS A 1 86 ? 32.167 43.066 53.906 1.00 54.17 84 HIS A O 1
ATOM 618 N N . GLN A 1 87 ? 33.689 43.565 55.485 1.00 58.31 85 GLN A N 1
ATOM 619 C CA . GLN A 1 87 ? 33.632 42.220 56.045 1.00 57.18 85 GLN A CA 1
ATOM 620 C C . GLN A 1 87 ? 32.284 41.942 56.693 1.00 52.83 85 GLN A C 1
ATOM 621 O O . GLN A 1 87 ? 31.742 40.841 56.558 1.00 53.24 85 GLN A O 1
ATOM 627 N N . ALA A 1 88 ? 31.727 42.919 57.410 1.00 56.15 86 ALA A N 1
ATOM 628 C CA . ALA A 1 88 ? 30.408 42.716 57.999 1.00 49.03 86 ALA A CA 1
ATOM 629 C C . ALA A 1 88 ? 29.368 42.450 56.920 1.00 54.50 86 ALA A C 1
ATOM 630 O O . ALA A 1 88 ? 28.500 41.582 57.084 1.00 57.58 86 ALA A O 1
ATOM 632 N N . PHE A 1 89 ? 29.449 43.172 55.799 1.00 47.99 87 PHE A N 1
ATOM 633 C CA . PHE A 1 89 ? 28.548 42.896 54.686 1.00 50.80 87 PHE A CA 1
ATOM 634 C C . PHE A 1 89 ? 28.751 41.485 54.141 1.00 60.56 87 PHE A C 1
ATOM 635 O O . PHE A 1 89 ? 27.793 40.714 54.017 1.00 62.59 87 PHE A O 1
ATOM 643 N N . LEU A 1 90 ? 29.997 41.124 53.819 1.00 54.70 88 LEU A N 1
ATOM 644 C CA . LEU A 1 90 ? 30.251 39.854 53.138 1.00 55.17 88 LEU A CA 1
ATOM 645 C C . LEU A 1 90 ? 29.923 38.657 54.022 1.00 55.65 88 LEU A C 1
ATOM 646 O O . LEU A 1 90 ? 29.372 37.659 53.544 1.00 56.97 88 LEU A O 1
ATOM 651 N N . PHE A 1 91 ? 30.274 38.726 55.304 1.00 56.96 89 PHE A N 1
ATOM 652 C CA . PHE A 1 91 ? 30.208 37.569 56.185 1.00 51.91 89 PHE A CA 1
ATOM 653 C C . PHE A 1 91 ? 28.925 37.485 56.994 1.00 57.67 89 PHE A C 1
ATOM 654 O O . PHE A 1 91 ? 28.647 36.427 57.568 1.00 58.16 89 PHE A O 1
ATOM 662 N N . GLY A 1 92 ? 28.146 38.561 57.065 1.00 55.04 90 GLY A N 1
ATOM 663 C CA . GLY A 1 92 ? 27.015 38.564 57.968 1.00 57.51 90 GLY A CA 1
ATOM 664 C C . GLY A 1 92 ? 27.390 38.477 59.430 1.00 58.21 90 GLY A C 1
ATOM 665 O O . GLY A 1 92 ? 26.567 38.063 60.249 1.00 56.75 90 GLY A O 1
ATOM 666 N N . ALA A 1 93 ? 28.618 38.844 59.782 1.00 56.20 91 ALA A N 1
ATOM 667 C CA . ALA A 1 93 ? 29.078 38.811 61.160 1.00 53.16 91 ALA A CA 1
ATOM 668 C C . ALA A 1 93 ? 29.614 40.181 61.537 1.00 56.42 91 ALA A C 1
ATOM 669 O O . ALA A 1 93 ? 30.230 40.868 60.716 1.00 54.40 91 ALA A O 1
ATOM 671 N N . ASP A 1 94 ? 29.363 40.587 62.775 1.00 54.87 92 ASP A N 1
ATOM 672 C CA . ASP A 1 94 ? 29.869 41.869 63.231 1.00 52.22 92 ASP A CA 1
ATOM 673 C C . ASP A 1 94 ? 31.173 41.749 63.989 1.00 58.15 92 ASP A C 1
ATOM 674 O O . ASP A 1 94 ? 32.007 42.658 63.905 1.00 53.21 92 ASP A O 1
ATOM 679 N N . TRP A 1 95 ? 31.394 40.644 64.698 1.00 55.41 93 TRP A N 1
ATOM 680 C CA . TRP A 1 95 ? 32.749 40.394 65.170 1.00 53.44 93 TRP A CA 1
ATOM 681 C C . TRP A 1 95 ? 32.972 38.897 65.288 1.00 56.90 93 TRP A C 1
ATOM 682 O O . TRP A 1 95 ? 32.061 38.092 65.089 1.00 55.96 93 TRP A O 1
ATOM 693 N N . ILE A 1 96 ? 34.219 38.532 65.565 1.00 54.07 94 ILE A N 1
ATOM 694 C CA . ILE A 1 96 ? 34.609 37.134 65.699 1.00 50.24 94 ILE A CA 1
ATOM 695 C C . ILE A 1 96 ? 35.489 36.989 66.931 1.00 52.38 94 ILE A C 1
ATOM 696 O O . ILE A 1 96 ? 36.433 37.763 67.125 1.00 60.25 94 ILE A O 1
ATOM 701 N N . TRP A 1 97 ? 35.175 36.007 67.764 1.00 50.88 95 TRP A N 1
ATOM 702 C CA . TRP A 1 97 ? 35.999 35.653 68.911 1.00 56.02 95 TRP A CA 1
ATOM 703 C C . TRP A 1 97 ? 36.765 34.376 68.588 1.00 56.92 95 TRP A C 1
ATOM 704 O O . TRP A 1 97 ? 36.156 33.345 68.289 1.00 54.00 95 TRP A O 1
ATOM 715 N N . THR A 1 98 ? 38.090 34.445 68.647 1.00 55.68 96 THR A N 1
ATOM 716 C CA . THR A 1 98 ? 38.947 33.295 68.399 1.00 56.74 96 THR A CA 1
ATOM 717 C C . THR A 1 98 ? 39.580 32.830 69.702 1.00 58.66 96 THR A C 1
ATOM 718 O O . THR A 1 98 ? 40.235 33.617 70.397 1.00 61.68 96 THR A O 1
ATOM 722 N N . PHE A 1 99 ? 39.383 31.551 70.020 1.00 55.99 97 PHE A N 1
ATOM 723 C CA . PHE A 1 99 ? 39.924 30.918 71.212 1.00 62.60 97 PHE A CA 1
ATOM 724 C C . PHE A 1 99 ? 41.153 30.110 70.826 1.00 70.27 97 PHE A C 1
ATOM 725 O O . PHE A 1 99 ? 41.110 29.326 69.871 1.00 72.03 97 PHE A O 1
ATOM 733 N N . TRP A 1 100 ? 42.237 30.293 71.571 1.00 67.90 98 TRP A N 1
ATOM 734 C CA . TRP A 1 100 ? 43.490 29.603 71.312 1.00 74.80 98 TRP A CA 1
ATOM 735 C C . TRP A 1 100 ? 43.774 28.600 72.420 1.00 79.07 98 TRP A C 1
ATOM 736 O O . TRP A 1 100 ? 43.5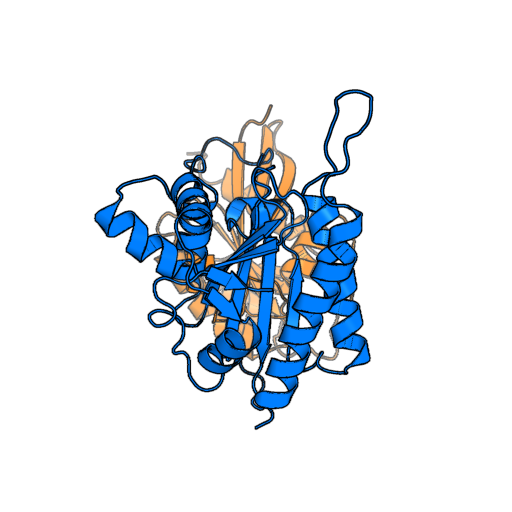43 28.882 73.601 1.00 76.59 98 TRP A O 1
ATOM 747 N N . GLY A 1 101 ? 44.274 27.422 72.032 1.00 79.70 99 GLY A N 1
ATOM 748 C CA . GLY A 1 101 ? 44.751 26.456 72.998 1.00 86.16 99 GLY A CA 1
ATOM 749 C C . GLY A 1 101 ? 46.202 26.700 73.390 1.00 88.68 99 GLY A C 1
ATOM 750 O O . GLY A 1 101 ? 46.902 27.515 72.793 1.00 88.37 99 GLY A O 1
ATOM 751 N N . SER A 1 102 ? 46.644 25.963 74.415 1.00 91.90 100 SER A N 1
ATOM 752 C CA . SER A 1 102 ? 48.020 26.095 74.887 1.00 95.28 100 SER A CA 1
ATOM 753 C C . SER A 1 102 ? 49.026 25.757 73.794 1.00 92.58 100 SER A C 1
ATOM 754 O O . SER A 1 102 ? 50.153 26.267 73.809 1.00 92.46 100 SER A O 1
ATOM 757 N N . ASP A 1 103 ? 48.641 24.911 72.839 1.00 92.29 101 ASP A N 1
ATOM 758 C CA . ASP A 1 103 ? 49.463 24.607 71.673 1.00 93.31 101 ASP A CA 1
ATOM 759 C C . ASP A 1 103 ? 49.416 25.704 70.609 1.00 95.69 101 ASP A C 1
ATOM 760 O O . ASP A 1 103 ? 49.907 25.488 69.494 1.00 92.10 101 ASP A O 1
ATOM 765 N N . LYS A 1 104 ? 48.839 26.865 70.939 1.00 97.06 102 LYS A N 1
ATOM 766 C CA . LYS A 1 104 ? 48.759 28.016 70.034 1.00 89.55 102 LYS A CA 1
ATOM 767 C C . LYS A 1 104 ? 48.062 27.659 68.722 1.00 86.52 102 LYS A C 1
ATOM 768 O O . LYS A 1 104 ? 48.414 28.160 67.653 1.00 84.83 102 LYS A O 1
ATOM 774 N N . GLN A 1 105 ? 47.063 26.787 68.808 1.00 86.50 103 GLN A N 1
ATOM 775 C CA . GLN A 1 105 ? 46.172 26.477 67.702 1.00 85.14 103 GLN A CA 1
ATOM 776 C C . GLN A 1 105 ? 44.762 26.951 68.035 1.00 80.75 103 GLN A C 1
ATOM 777 O O . GLN A 1 105 ? 44.400 27.129 69.202 1.00 78.59 103 GLN A O 1
ATOM 783 N N . ILE A 1 106 ? 43.962 27.158 66.996 1.00 76.51 104 ILE A N 1
ATOM 784 C CA . ILE A 1 106 ? 42.607 27.666 67.184 1.00 75.35 104 ILE A CA 1
ATOM 785 C C . ILE A 1 106 ? 41.697 26.512 67.587 1.00 70.27 104 ILE A C 1
ATOM 786 O O . ILE A 1 106 ? 41.598 25.508 66.875 1.00 78.81 104 ILE A O 1
ATOM 791 N N . LYS A 1 107 ? 41.035 26.653 68.735 1.00 69.34 105 LYS A N 1
ATOM 792 C CA . LYS A 1 107 ? 40.088 25.646 69.200 1.00 68.69 105 LYS A CA 1
ATOM 793 C C . LYS A 1 107 ? 38.655 25.959 68.802 1.00 66.33 105 LYS A C 1
ATOM 794 O O . LYS A 1 107 ? 37.872 25.032 68.561 1.00 77.62 105 LYS A O 1
ATOM 800 N N . LEU A 1 108 ? 38.292 27.238 68.725 1.00 67.68 106 LEU A N 1
ATOM 801 C CA . LEU A 1 108 ? 36.903 27.625 68.530 1.00 65.09 106 LEU A CA 1
ATOM 802 C C . LEU A 1 108 ? 36.840 29.055 68.015 1.00 61.93 106 LEU A C 1
ATOM 803 O O . LEU A 1 108 ? 37.615 29.913 68.442 1.00 60.21 106 LEU A O 1
ATOM 808 N N . GLN A 1 109 ? 35.918 29.304 67.093 1.00 65.05 107 GLN A N 1
ATOM 809 C CA . GLN A 1 109 ? 35.630 30.660 66.650 1.00 62.62 107 GLN A CA 1
ATOM 810 C C . GLN A 1 109 ? 34.136 30.895 66.766 1.00 63.40 107 GLN A C 1
ATOM 811 O O . GLN A 1 109 ? 33.341 30.046 66.358 1.00 59.55 107 GLN A O 1
ATOM 817 N N . LEU A 1 110 ? 33.763 32.029 67.347 1.00 62.19 108 LEU A N 1
ATOM 818 C CA . LEU A 1 110 ? 32.371 32.451 67.443 1.00 54.74 108 LEU A CA 1
ATOM 819 C C . LEU A 1 110 ? 32.192 33.650 66.527 1.00 53.60 108 LEU A C 1
ATOM 820 O O . LEU A 1 110 ? 32.757 34.718 66.784 1.00 61.33 108 LEU A O 1
ATOM 825 N N . ALA A 1 111 ? 31.432 33.468 65.453 1.00 54.40 109 ALA A N 1
ATOM 826 C CA . ALA A 1 111 ? 31.068 34.560 64.561 1.00 57.09 109 ALA A CA 1
ATOM 827 C C . ALA A 1 111 ? 29.750 35.151 65.045 1.00 58.25 109 ALA A C 1
ATOM 828 O O . ALA A 1 111 ? 28.715 34.473 65.022 1.00 56.17 109 ALA A O 1
ATOM 830 N N . VAL A 1 112 ? 29.786 36.411 65.474 1.00 53.54 110 VAL A N 1
ATOM 831 C CA . VAL A 1 112 ? 28.696 37.040 66.205 1.00 51.90 110 VAL A CA 1
ATOM 832 C C . VAL A 1 112 ? 28.060 38.114 65.337 1.00 53.93 110 VAL A C 1
ATOM 833 O O . VAL A 1 112 ? 28.757 39.003 64.811 1.00 57.85 110 VAL A O 1
ATOM 837 N N . GLN A 1 113 ? 26.733 38.025 65.208 1.00 52.17 111 GLN A N 1
ATOM 838 C CA . GLN A 1 113 ? 25.889 39.007 64.539 1.00 57.26 111 GLN A CA 1
ATOM 839 C C . GLN A 1 113 ? 24.890 39.568 65.548 1.00 56.01 111 GLN A C 1
ATOM 840 O O . GLN A 1 113 ? 24.249 38.807 66.282 1.00 52.17 111 GLN A O 1
ATOM 846 N N . THR A 1 114 ? 24.760 40.893 65.591 1.00 53.63 112 THR A N 1
ATOM 847 C CA . THR A 1 114 ? 23.854 41.545 66.528 1.00 57.09 112 THR A CA 1
ATOM 848 C C . THR A 1 114 ? 22.586 42.027 65.826 1.00 60.09 112 THR A C 1
ATOM 849 O O . THR A 1 114 ? 22.612 42.440 64.663 1.00 56.25 112 THR A O 1
ATOM 853 N N . LEU A 1 115 ? 21.474 41.971 66.563 1.00 63.21 113 LEU A N 1
ATOM 854 C CA . LEU A 1 115 ? 20.157 42.399 66.104 1.00 67.45 113 LEU A CA 1
ATOM 855 C C . LEU A 1 115 ? 19.564 43.374 67.114 1.00 72.76 113 LEU A C 1
ATOM 856 O O . LEU A 1 115 ? 19.986 43.418 68.269 1.00 68.65 113 LEU A O 1
ATOM 861 N N . GLN A 1 116 ? 18.579 44.164 66.674 1.00 90.16 114 GLN A N 1
ATOM 862 C CA . GLN A 1 116 ? 17.939 45.155 67.542 1.00 97.71 114 GLN A CA 1
ATOM 863 C C . GLN A 1 116 ? 16.575 44.706 68.066 1.00 98.12 114 GLN A C 1
ATOM 864 O O . GLN A 1 116 ? 16.387 44.573 69.279 1.00 101.08 114 GLN A O 1
ATOM 870 N N . MET A 1 117 ? 15.619 44.465 67.167 1.00 93.04 115 MET A N 1
ATOM 871 C CA . MET A 1 117 ? 14.255 44.047 67.520 1.00 99.39 115 MET A CA 1
ATOM 872 C C . MET A 1 117 ? 13.538 45.028 68.452 1.00 103.73 115 MET A C 1
ATOM 873 O O . MET A 1 117 ? 12.653 44.624 69.213 1.00 98.16 115 MET A O 1
ATOM 878 N N . SER A 1 118 ? 13.905 46.309 68.407 1.00 107.85 116 SER A N 1
ATOM 879 C CA . SER A 1 118 ? 13.178 47.369 69.119 1.00 103.11 116 SER A CA 1
ATOM 880 C C . SER A 1 118 ? 12.840 47.034 70.574 1.00 97.15 116 SER A C 1
ATOM 881 O O . SER A 1 118 ? 13.658 47.210 71.475 1.00 100.37 116 SER A O 1
ATOM 884 N N . PRO A 1 133 ? 24.180 49.143 50.673 1.00 132.87 131 PRO A N 1
ATOM 885 C CA . PRO A 1 133 ? 24.868 48.621 51.858 1.00 126.38 131 PRO A CA 1
ATOM 886 C C . PRO A 1 133 ? 26.328 48.251 51.593 1.00 122.02 131 PRO A C 1
ATOM 887 O O . PRO A 1 133 ? 27.152 48.359 52.500 1.00 117.52 131 PRO A O 1
ATOM 891 N N . GLU A 1 134 ? 26.642 47.825 50.368 1.00 122.60 132 GLU A N 1
ATOM 892 C CA . GLU A 1 134 ? 28.007 47.480 49.982 1.00 123.70 132 GLU A CA 1
ATOM 893 C C . GLU A 1 134 ? 28.714 48.632 49.273 1.00 129.03 132 GLU A C 1
ATOM 894 O O . GLU A 1 134 ? 29.841 48.981 49.634 1.00 129.12 132 GLU A O 1
ATOM 900 N N . SER A 1 135 ? 28.080 49.203 48.248 1.00 132.11 133 SER A N 1
ATOM 901 C CA . SER A 1 135 ? 28.407 50.480 47.617 1.00 136.93 133 SER A CA 1
ATOM 902 C C . SER A 1 135 ? 29.695 50.468 46.801 1.00 139.46 133 SER A C 1
ATOM 903 O O . SER A 1 135 ? 29.912 51.373 45.992 1.00 143.63 133 SER A O 1
ATOM 906 N N . ARG A 1 136 ? 30.511 49.426 46.931 1.00 134.26 134 ARG A N 1
ATOM 907 C CA . ARG A 1 136 ? 31.789 49.349 46.233 1.00 128.02 134 ARG A CA 1
ATOM 908 C C . ARG A 1 136 ? 31.855 48.085 45.387 1.00 124.51 134 ARG A C 1
ATOM 909 O O . ARG A 1 136 ? 32.937 47.579 45.081 1.00 107.84 134 ARG A O 1
ATOM 917 N N . VAL A 1 137 ? 30.689 47.573 45.007 1.00 127.31 135 VAL A N 1
ATOM 918 C CA . VAL A 1 137 ? 30.565 46.318 44.281 1.00 122.36 135 VAL A CA 1
ATOM 919 C C . VAL A 1 137 ? 29.605 46.544 43.124 1.00 127.45 135 VAL A C 1
ATOM 920 O O . VAL A 1 137 ? 28.548 47.160 43.303 1.00 126.66 135 VAL A O 1
ATOM 924 N N . GLU A 1 138 ? 29.979 46.076 41.935 1.00 121.64 136 GLU A N 1
ATOM 925 C CA . GLU A 1 138 ? 29.057 46.104 40.813 1.00 130.87 136 GLU A CA 1
ATOM 926 C C . GLU A 1 138 ? 28.129 44.891 40.882 1.00 137.10 136 GLU A C 1
ATOM 927 O O . GLU A 1 138 ? 28.273 44.017 41.740 1.00 134.98 136 GLU A O 1
ATOM 933 N N . GLU A 1 139 ? 27.165 44.838 39.960 1.00 148.88 137 GLU A N 1
ATOM 934 C CA . GLU A 1 139 ? 26.044 43.910 40.089 1.00 149.24 137 GLU A CA 1
ATOM 935 C C . GLU A 1 139 ? 26.482 42.454 40.217 1.00 152.86 137 GLU A C 1
ATOM 936 O O . GLU A 1 139 ? 27.010 41.862 39.269 1.00 153.84 137 GLU A O 1
ATOM 942 N N . SER A 1 140 ? 26.253 41.880 41.399 1.00 152.34 138 SER A N 1
ATOM 943 C CA . SER A 1 140 ? 26.496 40.467 41.665 1.00 147.92 138 SER A CA 1
ATOM 944 C C . SER A 1 140 ? 25.280 39.870 42.360 1.00 145.45 138 SER A C 1
ATOM 945 O O . SER A 1 140 ? 24.272 40.559 42.550 1.00 138.48 138 SER A O 1
ATOM 948 N N . SER A 1 141 ? 25.354 38.602 42.742 1.00 144.04 139 SER A N 1
ATOM 949 C CA . SER A 1 141 ? 24.274 37.964 43.497 1.00 141.12 139 SER A CA 1
ATOM 950 C C . SER A 1 141 ? 24.493 38.100 45.001 1.00 137.20 139 SER A C 1
ATOM 951 O O . SER A 1 141 ? 24.457 37.117 45.742 1.00 130.85 139 SER A O 1
ATOM 954 N N . TRP A 1 142 ? 24.711 39.327 45.481 1.00 130.48 140 TRP A N 1
ATOM 955 C CA . TRP A 1 142 ? 24.865 39.595 46.906 1.00 122.11 140 TRP A CA 1
ATOM 956 C C . TRP A 1 142 ? 23.611 40.204 47.522 1.00 114.37 140 TRP A C 1
ATOM 957 O O . TRP A 1 142 ? 23.705 41.031 48.438 1.00 112.05 140 TRP A O 1
ATOM 968 N N . LYS A 1 143 ? 22.433 39.813 47.034 1.00 114.29 141 LYS A N 1
ATOM 969 C CA . LYS A 1 143 ? 21.168 40.158 47.665 1.00 110.41 141 LYS A CA 1
ATOM 970 C C . LYS A 1 143 ? 20.751 39.119 48.701 1.00 102.93 141 LYS A C 1
ATOM 971 O O . LYS A 1 143 ? 19.557 38.975 48.989 1.00 99.40 141 LYS A O 1
ATOM 977 N N . LYS A 1 144 ? 21.717 38.387 49.248 1.00 91.04 142 LYS A N 1
ATOM 978 C CA . LYS A 1 144 ? 21.472 37.383 50.268 1.00 77.42 142 LYS A CA 1
ATOM 979 C C . LYS A 1 144 ? 21.335 38.052 51.631 1.00 71.75 142 LYS A C 1
ATOM 980 O O . LYS A 1 144 ? 21.936 39.098 51.893 1.00 75.86 142 LYS A O 1
ATOM 986 N N . SER A 1 145 ? 20.519 37.456 52.495 1.00 65.23 143 SER A N 1
ATOM 987 C CA . SER A 1 145 ? 20.270 38.067 53.792 1.00 64.17 143 SER A CA 1
ATOM 988 C C . SER A 1 145 ? 21.463 37.860 54.725 1.00 63.52 143 SER A C 1
ATOM 989 O O . SER A 1 145 ? 22.331 37.012 54.492 1.00 64.14 143 SER A O 1
ATOM 992 N N . ARG A 1 146 ? 21.491 38.655 55.801 1.00 59.03 144 ARG A N 1
ATOM 993 C CA . ARG A 1 146 ? 22.558 38.539 56.791 1.00 59.24 144 ARG A CA 1
ATOM 994 C C . ARG A 1 146 ? 22.613 37.134 57.374 1.00 61.99 144 ARG A C 1
ATOM 995 O O . ARG A 1 146 ? 23.700 36.566 57.550 1.00 61.80 144 ARG A O 1
ATOM 1003 N N . PHE A 1 147 ? 21.447 36.562 57.679 1.00 52.64 145 PHE A N 1
ATOM 1004 C CA . PHE A 1 147 ? 21.389 35.216 58.238 1.00 61.68 145 PHE A CA 1
ATOM 1005 C C . PHE A 1 147 ? 22.087 34.207 57.330 1.00 60.52 145 PHE A C 1
ATOM 1006 O O . PHE A 1 147 ? 22.918 33.408 57.782 1.00 55.40 145 PHE A O 1
ATOM 1014 N N . ASP A 1 148 ? 21.749 34.222 56.041 1.00 65.41 146 ASP A N 1
ATOM 1015 C CA . ASP A 1 148 ? 22.307 33.230 55.129 1.00 64.10 146 ASP A CA 1
ATOM 1016 C C . ASP A 1 148 ? 23.793 33.465 54.898 1.00 60.92 146 ASP A C 1
ATOM 1017 O O . ASP A 1 148 ? 24.557 32.510 54.734 1.00 60.76 146 ASP A O 1
ATOM 1022 N N . LYS A 1 149 ? 24.221 34.727 54.874 1.00 57.92 147 LYS A N 1
ATOM 1023 C CA . LYS A 1 149 ? 25.644 35.012 54.734 1.00 59.47 147 LYS A CA 1
ATOM 1024 C C . LYS A 1 149 ? 26.431 34.524 55.948 1.00 58.53 147 LYS A C 1
ATOM 1025 O O . LYS A 1 149 ? 27.532 33.985 55.796 1.00 53.42 147 LYS A O 1
ATOM 1031 N N . LEU A 1 150 ? 25.881 34.685 57.157 1.00 57.24 148 LEU A N 1
ATOM 1032 C CA . LEU A 1 150 ? 26.528 34.106 58.333 1.00 58.19 148 LEU A CA 1
ATOM 1033 C C . LEU A 1 150 ? 26.586 32.588 58.238 1.00 59.47 148 LEU A C 1
ATOM 1034 O O . LEU A 1 150 ? 27.605 31.972 58.584 1.00 56.37 148 LEU A O 1
ATOM 1039 N N . GLU A 1 151 ? 25.497 31.966 57.784 1.00 57.91 149 GLU A N 1
ATOM 1040 C CA . GLU A 1 151 ? 25.496 30.516 57.619 1.00 64.29 149 GLU A CA 1
ATOM 1041 C C . GLU A 1 151 ? 26.588 30.077 56.649 1.00 56.57 149 GLU A C 1
ATOM 1042 O O . GLU A 1 151 ? 27.344 29.139 56.927 1.00 60.31 149 GLU A O 1
ATOM 1048 N N . GLU A 1 152 ? 26.691 30.759 55.508 1.00 54.50 150 GLU A N 1
ATOM 1049 C CA . GLU A 1 152 ? 27.702 30.410 54.516 1.00 65.20 150 GLU A CA 1
ATOM 1050 C C . GLU A 1 152 ? 29.111 30.638 55.055 1.00 60.55 150 GLU A C 1
ATOM 1051 O O . GLU A 1 152 ? 30.011 29.828 54.812 1.00 60.84 150 GLU A O 1
ATOM 1057 N N . PHE A 1 153 ? 29.316 31.737 55.786 1.00 54.99 151 PHE A N 1
ATOM 1058 C CA . PHE A 1 153 ? 30.616 32.011 56.385 1.00 53.72 151 PHE A CA 1
ATOM 1059 C C . PHE A 1 153 ? 31.025 30.889 57.330 1.00 57.77 151 PHE A C 1
ATOM 1060 O O . PHE A 1 153 ? 32.146 30.367 57.252 1.00 58.18 151 PHE A O 1
ATOM 1068 N N . CYS A 1 154 ? 30.117 30.491 58.223 1.00 52.81 152 CYS A N 1
ATOM 1069 C CA . CYS A 1 154 ? 30.436 29.418 59.160 1.00 57.93 152 CYS A CA 1
ATOM 1070 C C . CYS A 1 154 ? 30.676 28.102 58.433 1.00 66.05 152 CYS A C 1
ATOM 1071 O O . CYS A 1 154 ? 31.529 27.304 58.843 1.00 67.34 152 CYS A O 1
ATOM 1074 N N . ASN A 1 155 ? 29.932 27.853 57.352 1.00 59.57 153 ASN A N 1
ATOM 1075 C CA . ASN A 1 155 ? 30.185 26.658 56.552 1.00 64.82 153 ASN A CA 1
ATOM 1076 C C . ASN A 1 155 ? 31.588 26.681 55.962 1.00 62.01 153 ASN A C 1
ATOM 1077 O O . ASN A 1 155 ? 32.300 25.672 55.987 1.00 60.45 153 ASN A O 1
ATOM 1082 N N . LEU A 1 156 ? 32.002 27.832 55.432 1.00 61.67 154 LEU A N 1
ATOM 1083 C CA . LEU A 1 156 ? 33.299 27.931 54.773 1.00 61.47 154 LEU A CA 1
ATOM 1084 C C . LEU A 1 156 ? 34.450 27.829 55.764 1.00 59.99 154 LEU A C 1
ATOM 1085 O O . LEU A 1 156 ? 35.513 27.299 55.422 1.00 63.05 154 LEU A O 1
ATOM 1090 N N . ILE A 1 157 ? 34.277 28.355 56.979 1.00 64.90 155 ILE A N 1
ATOM 1091 C CA . ILE A 1 157 ? 35.354 28.287 57.961 1.00 59.46 155 ILE A CA 1
ATOM 1092 C C . ILE A 1 157 ? 35.535 26.861 58.471 1.00 61.10 155 ILE A C 1
ATOM 1093 O O . ILE A 1 157 ? 36.666 26.378 58.601 1.00 72.39 155 ILE A O 1
ATOM 1098 N N . GLY A 1 158 ? 34.433 26.163 58.777 1.00 67.19 156 GLY A N 1
ATOM 1099 C CA . GLY A 1 158 ? 34.524 24.757 59.107 1.00 68.24 156 GLY A CA 1
ATOM 1100 C C . GLY A 1 158 ? 33.758 24.409 60.370 1.00 70.43 156 GLY A C 1
ATOM 1101 O O . GLY A 1 158 ? 32.894 25.164 60.831 1.00 75.11 156 GLY A O 1
ATOM 1102 N N . GLU A 1 159 ? 34.102 23.245 60.934 1.00 75.97 157 GLU A N 1
ATOM 1103 C CA . GLU A 1 159 ? 33.293 22.642 61.991 1.00 81.35 157 GLU A CA 1
ATOM 1104 C C . GLU A 1 159 ? 33.453 23.353 63.331 1.00 77.68 157 GLU A C 1
ATOM 1105 O O . GLU A 1 159 ? 32.532 23.319 64.155 1.00 77.31 157 GLU A O 1
ATOM 1111 N N . ASP A 1 160 ? 34.600 23.988 63.579 1.00 74.21 158 ASP A N 1
ATOM 1112 C CA . ASP A 1 160 ? 34.856 24.636 64.859 1.00 75.44 158 ASP A CA 1
ATOM 1113 C C . ASP A 1 160 ? 34.538 26.129 64.834 1.00 71.56 158 ASP A C 1
ATOM 1114 O O . ASP A 1 160 ? 35.036 26.883 65.678 1.00 69.89 158 ASP A O 1
ATOM 1119 N N . CYS A 1 161 ? 33.720 26.566 63.881 1.00 70.42 159 CYS A N 1
ATOM 1120 C CA . CYS A 1 161 ? 33.219 27.931 63.817 1.00 66.16 159 CYS A CA 1
ATOM 1121 C C . CYS A 1 161 ? 31.712 27.906 64.033 1.00 66.63 159 CYS A C 1
ATOM 1122 O O . CYS A 1 161 ? 30.993 27.187 63.331 1.00 69.83 159 CYS A O 1
ATOM 1125 N N . LEU A 1 162 ? 31.240 28.687 65.001 1.00 68.33 160 LEU A N 1
ATOM 1126 C CA . LEU A 1 162 ? 29.841 28.702 65.404 1.00 65.65 160 LEU A CA 1
ATOM 1127 C C . LEU A 1 162 ? 29.246 30.074 65.141 1.00 58.63 160 LEU A C 1
ATOM 1128 O O . LEU A 1 162 ? 29.817 31.090 65.549 1.00 58.79 160 LEU A O 1
ATOM 1133 N N . GLY A 1 163 ? 28.093 30.102 64.480 1.00 63.22 161 GLY A N 1
ATOM 1134 C CA . GLY A 1 163 ? 27.341 31.337 64.366 1.00 55.63 161 GLY A CA 1
ATOM 1135 C C . GLY A 1 163 ? 26.555 31.595 65.642 1.00 56.29 161 GLY A C 1
ATOM 1136 O O . GLY A 1 163 ? 25.979 30.686 66.238 1.00 59.86 161 GLY A O 1
ATOM 1137 N N . LEU A 1 164 ? 26.559 32.855 66.073 1.00 57.80 162 LEU A N 1
ATOM 1138 C CA . LEU A 1 164 ? 25.856 33.265 67.280 1.00 51.83 162 LEU A CA 1
ATOM 1139 C C . LEU A 1 164 ? 25.202 34.618 67.037 1.00 59.07 162 LEU A C 1
ATOM 1140 O O . LEU A 1 164 ? 25.828 35.530 66.480 1.00 52.56 162 LEU A O 1
ATOM 1145 N N . PHE A 1 165 ? 23.939 34.734 67.440 1.00 52.45 163 PHE A N 1
ATOM 1146 C CA . PHE A 1 165 ? 23.177 35.968 67.351 1.00 53.37 163 PHE A CA 1
ATOM 1147 C C . PHE A 1 165 ? 23.029 36.544 68.748 1.00 56.33 163 PHE A C 1
ATOM 1148 O O . PHE A 1 165 ? 22.672 35.823 69.688 1.00 58.64 163 PHE A O 1
ATOM 1156 N N . ILE A 1 166 ? 23.306 37.833 68.881 1.00 52.80 164 ILE A N 1
ATOM 1157 C CA . ILE A 1 166 ? 23.051 38.556 70.116 1.00 54.42 164 ILE A CA 1
ATOM 1158 C C . ILE A 1 166 ? 22.018 39.629 69.816 1.00 56.03 164 ILE A C 1
ATOM 1159 O O . ILE A 1 166 ? 22.212 40.459 68.920 1.00 54.65 164 ILE A O 1
ATOM 1164 N N . ILE A 1 167 ? 20.921 39.604 70.556 1.00 53.46 165 ILE A N 1
ATOM 1165 C CA . ILE A 1 167 ? 19.807 40.513 70.364 1.00 58.24 165 ILE A CA 1
ATOM 1166 C C . ILE A 1 167 ? 19.871 41.561 71.465 1.00 60.43 165 ILE A C 1
ATOM 1167 O O . ILE A 1 167 ? 19.866 41.222 72.657 1.00 62.89 165 ILE A O 1
ATOM 1172 N N . PHE A 1 168 ? 19.976 42.828 71.057 1.00 63.09 166 PHE A N 1
ATOM 1173 C CA . PHE A 1 168 ? 19.971 43.992 71.939 1.00 64.85 166 PHE A CA 1
ATOM 1174 C C . PHE A 1 168 ? 18.549 44.537 71.943 1.00 71.12 166 PHE A C 1
ATOM 1175 O O . PHE A 1 168 ? 18.199 45.393 71.131 1.00 74.72 166 PHE A O 1
ATOM 1183 N N . GLY A 1 169 ? 17.724 44.042 72.848 1.00 73.11 167 GLY A N 1
ATOM 1184 C CA . GLY A 1 169 ? 16.397 44.620 72.979 1.00 72.08 167 GLY A CA 1
ATOM 1185 C C . GLY A 1 169 ? 15.316 43.712 72.424 1.00 84.18 167 GLY A C 1
ATOM 1186 O O . GLY A 1 169 ? 15.497 43.036 71.405 1.00 80.64 167 GLY A O 1
ATOM 1187 N N . MET A 1 170 ? 14.174 43.708 73.093 1.00 88.10 168 MET A N 1
ATOM 1188 C CA . MET A 1 170 ? 13.024 42.894 72.742 1.00 87.67 168 MET A CA 1
ATOM 1189 C C . MET A 1 170 ? 11.808 43.796 72.648 1.00 88.84 168 MET A C 1
ATOM 1190 O O . MET A 1 170 ? 11.801 44.896 73.211 1.00 89.65 168 MET A O 1
ATOM 1195 N N . PRO A 1 171 ? 10.768 43.377 71.925 1.00 89.25 169 PRO A N 1
ATOM 1196 C CA . PRO A 1 171 ? 9.524 44.160 71.924 1.00 81.81 169 PRO A CA 1
ATOM 1197 C C . PRO A 1 171 ? 8.957 44.234 73.333 1.00 83.18 169 PRO A C 1
ATOM 1198 O O . PRO A 1 171 ? 8.691 43.212 73.970 1.00 80.61 169 PRO A O 1
ATOM 1202 N N . GLY A 1 172 ? 8.805 45.460 73.831 1.00 77.00 170 GLY A N 1
ATOM 1203 C CA . GLY A 1 172 ? 8.372 45.685 75.192 1.00 79.91 170 GLY A CA 1
ATOM 1204 C C . GLY A 1 172 ? 9.468 45.617 76.233 1.00 91.88 170 GLY A C 1
ATOM 1205 O O . GLY A 1 172 ? 9.228 46.002 77.385 1.00 94.12 170 GLY A O 1
ATOM 1206 N N . LYS A 1 173 ? 10.659 45.141 75.874 1.00 87.87 171 LYS A N 1
ATOM 1207 C CA . LYS A 1 173 ? 11.794 45.061 76.795 1.00 88.67 171 LYS A CA 1
ATOM 1208 C C . LYS A 1 173 ? 13.036 45.591 76.092 1.00 84.67 171 LYS A C 1
ATOM 1209 O O . LYS A 1 173 ? 13.911 44.824 75.670 1.00 76.16 171 LYS A O 1
ATOM 1215 N N . PRO A 1 174 ? 13.145 46.915 75.943 1.00 86.78 172 PRO A N 1
ATOM 1216 C CA . PRO A 1 174 ? 14.256 47.476 75.156 1.00 75.43 172 PRO A CA 1
ATOM 1217 C C . PRO A 1 174 ? 15.634 47.187 75.728 1.00 75.73 172 PRO A C 1
ATOM 1218 O O . PRO A 1 174 ? 16.616 47.193 74.974 1.00 74.95 172 PRO A O 1
ATOM 1222 N N . LYS A 1 175 ? 15.747 46.942 77.033 1.00 74.27 173 LYS A N 1
ATOM 1223 C CA . LYS A 1 175 ? 17.036 46.705 77.670 1.00 73.34 173 LYS A CA 1
ATOM 1224 C C . LYS A 1 175 ? 17.336 45.223 77.875 1.00 79.03 173 LYS A C 1
ATOM 1225 O O . LYS A 1 175 ? 18.325 44.887 78.534 1.00 75.20 173 LYS A O 1
ATOM 1231 N N . ASP A 1 176 ? 16.512 44.335 77.327 1.00 82.72 174 ASP A N 1
ATOM 1232 C CA . ASP A 1 176 ? 16.753 42.902 77.428 1.00 77.20 174 ASP A CA 1
ATOM 1233 C C . ASP A 1 176 ? 17.760 42.463 76.369 1.00 74.51 174 ASP A C 1
ATOM 1234 O O . ASP A 1 176 ? 17.593 42.764 75.184 1.00 78.59 174 ASP A O 1
ATOM 1239 N N . ILE A 1 177 ? 18.802 41.745 76.791 1.00 72.67 175 ILE A N 1
ATOM 1240 C CA . ILE A 1 177 ? 19.843 41.251 75.893 1.00 68.54 175 ILE A CA 1
ATOM 1241 C C . ILE A 1 177 ? 19.824 39.728 75.921 1.00 69.92 175 ILE A C 1
ATOM 1242 O O . ILE A 1 177 ? 19.878 39.121 76.997 1.00 68.80 175 ILE A O 1
ATOM 1247 N N . ARG A 1 178 ? 19.767 39.115 74.739 1.00 69.23 176 ARG A N 1
ATOM 1248 C CA . ARG A 1 178 ? 19.498 37.686 74.628 1.00 65.28 176 ARG A CA 1
ATOM 1249 C C . ARG A 1 178 ? 20.389 37.084 73.545 1.00 62.11 176 ARG A C 1
ATOM 1250 O O . ARG A 1 178 ? 20.902 37.792 72.684 1.00 63.87 176 ARG A O 1
ATOM 1258 N N . GLY A 1 179 ? 20.596 35.772 73.603 1.00 66.40 177 GLY A N 1
ATOM 1259 C CA . GLY A 1 179 ? 21.467 35.100 72.655 1.00 58.04 177 GLY A CA 1
ATOM 1260 C C . GLY A 1 179 ? 20.827 33.859 72.067 1.00 64.03 177 GLY A C 1
ATOM 1261 O O . GLY A 1 179 ? 19.991 33.209 72.693 1.00 68.77 177 GLY A O 1
ATOM 1262 N N . VAL A 1 180 ? 21.216 33.551 70.826 1.00 59.09 178 VAL A N 1
ATOM 1263 C CA . VAL A 1 180 ? 20.754 32.346 70.136 1.00 60.17 178 VAL A CA 1
ATOM 1264 C C . VAL A 1 180 ? 21.889 31.763 69.309 1.00 52.80 178 VAL A C 1
ATOM 1265 O O . VAL A 1 180 ? 22.562 32.486 68.570 1.00 59.31 178 VAL A O 1
ATOM 1269 N N . VAL A 1 181 ? 22.061 30.451 69.378 1.00 60.03 179 VAL A N 1
ATOM 1270 C CA . VAL A 1 181 ? 23.008 29.762 68.509 1.00 62.32 179 VAL A CA 1
ATOM 1271 C C . VAL A 1 181 ? 22.340 29.478 67.169 1.00 63.89 179 VAL A C 1
ATOM 1272 O O . VAL A 1 181 ? 21.143 29.163 67.105 1.00 63.45 179 VAL A O 1
ATOM 1276 N N . LEU A 1 182 ? 23.123 29.585 66.093 1.00 58.53 180 LEU A N 1
ATOM 1277 C CA . LEU A 1 182 ? 22.595 29.436 64.739 1.00 66.76 180 LEU A CA 1
ATOM 1278 C C . LEU A 1 182 ? 21.927 28.077 64.536 1.00 70.33 180 LEU A C 1
ATOM 1279 O O . LEU A 1 182 ? 20.854 27.987 63.922 1.00 78.92 180 LEU A O 1
ATOM 1284 N N . ASP A 1 183 ? 22.544 27.009 65.041 1.00 68.79 181 ASP A N 1
ATOM 1285 C CA . ASP A 1 183 ? 22.025 25.667 64.789 1.00 77.74 181 ASP A CA 1
ATOM 1286 C C . ASP A 1 183 ? 20.635 25.487 65.390 1.00 79.62 181 ASP A C 1
ATOM 1287 O O . ASP A 1 183 ? 19.781 24.799 64.814 1.00 81.43 181 ASP A O 1
ATOM 1292 N N . SER A 1 184 ? 20.390 26.096 66.551 1.00 68.38 182 SER A N 1
ATOM 1293 C CA . SER A 1 184 ? 19.069 26.028 67.163 1.00 71.29 182 SER A CA 1
ATOM 1294 C C . SER A 1 184 ? 18.017 26.660 66.258 1.00 77.32 182 SER A C 1
ATOM 1295 O O . SER A 1 184 ? 16.910 26.123 66.091 1.00 73.99 182 SER A O 1
ATOM 1298 N N . VAL A 1 185 ? 18.357 27.799 65.651 1.00 72.90 183 VAL A N 1
ATOM 1299 C CA . VAL A 1 185 ? 17.448 28.451 64.715 1.00 76.14 183 VAL A CA 1
ATOM 1300 C C . VAL A 1 185 ? 17.210 27.564 63.501 1.00 80.27 183 VAL A C 1
ATOM 1301 O O . VAL A 1 185 ? 16.098 27.514 62.964 1.00 83.53 183 VAL A O 1
ATOM 1305 N N . LYS A 1 186 ? 18.251 26.857 63.043 1.00 81.40 184 LYS A N 1
ATOM 1306 C CA . LYS A 1 186 ? 18.075 25.907 61.942 1.00 85.21 184 LYS A CA 1
ATOM 1307 C C . LYS A 1 186 ? 17.065 24.820 62.306 1.00 88.78 184 LYS A C 1
ATOM 1308 O O . LYS A 1 186 ? 16.160 24.491 61.519 1.00 97.79 184 LYS A O 1
ATOM 1314 N N . SER A 1 187 ? 17.207 24.255 63.507 1.00 79.75 185 SER A N 1
ATOM 1315 C CA . SER A 1 187 ? 16.272 23.231 63.966 1.00 83.54 185 SER A CA 1
ATOM 1316 C C . SER A 1 187 ? 14.847 23.770 64.007 1.00 87.05 185 SER A C 1
ATOM 1317 O O . SER A 1 187 ? 13.896 23.066 63.646 1.00 95.37 185 SER A O 1
ATOM 1320 N N . GLN A 1 188 ? 14.682 25.019 64.442 1.00 82.70 186 GLN A N 1
ATOM 1321 C CA . GLN A 1 188 ? 13.348 25.614 64.476 1.00 84.94 186 GLN A CA 1
ATOM 1322 C C . GLN A 1 188 ? 12.776 25.809 63.069 1.00 91.54 186 GLN A C 1
ATOM 1323 O O . GLN A 1 188 ? 11.590 25.527 62.829 1.00 100.20 186 GLN A O 1
ATOM 1329 N N . MET A 1 189 ? 13.592 26.285 62.117 1.00 96.46 187 MET A N 1
ATOM 1330 C CA . MET A 1 189 ? 13.038 26.531 60.786 1.00 98.18 187 MET A CA 1
ATOM 1331 C C . MET A 1 189 ? 12.739 25.235 60.051 1.00 97.94 187 MET A C 1
ATOM 1332 O O . MET A 1 189 ? 12.002 25.266 59.056 1.00 97.70 187 MET A O 1
ATOM 1337 N N . VAL A 1 190 ? 13.313 24.108 60.494 1.00 91.71 188 VAL A N 1
ATOM 1338 C CA . VAL A 1 190 ? 12.953 22.821 59.893 1.00 96.99 188 VAL A CA 1
ATOM 1339 C C . VAL A 1 190 ? 11.443 22.615 59.937 1.00 112.68 188 VAL A C 1
ATOM 1340 O O . VAL A 1 190 ? 10.817 22.243 58.936 1.00 115.74 188 VAL A O 1
ATOM 1344 N N . ARG A 1 191 ? 10.833 22.870 61.096 1.00 110.34 189 ARG A N 1
ATOM 1345 C CA . ARG A 1 191 ? 9.396 22.686 61.254 1.00 109.07 189 ARG A CA 1
ATOM 1346 C C . ARG A 1 191 ? 8.597 23.951 60.981 1.00 110.75 189 ARG A C 1
ATOM 1347 O O . ARG A 1 191 ? 7.389 23.861 60.738 1.00 124.37 189 ARG A O 1
ATOM 1355 N N . SER A 1 192 ? 9.233 25.122 61.011 1.00 106.81 190 SER A N 1
ATOM 1356 C CA . SER A 1 192 ? 8.491 26.373 60.974 1.00 107.77 190 SER A CA 1
ATOM 1357 C C . SER A 1 192 ? 8.574 27.149 59.658 1.00 109.04 190 SER A C 1
ATOM 1358 O O . SER A 1 192 ? 7.756 28.052 59.452 1.00 103.83 190 SER A O 1
ATOM 1361 N N . HIS A 1 193 ? 9.517 26.816 58.767 1.00 114.28 191 HIS A N 1
ATOM 1362 C CA . HIS A 1 193 ? 9.522 27.286 57.368 1.00 114.40 191 HIS A CA 1
ATOM 1363 C C . HIS A 1 193 ? 9.537 28.814 57.235 1.00 117.38 191 HIS A C 1
ATOM 1364 O O . HIS A 1 193 ? 8.841 29.378 56.389 1.00 114.92 191 HIS A O 1
ATOM 1371 N N . LEU A 1 194 ? 10.329 29.503 58.048 1.00 106.28 192 LEU A N 1
ATOM 1372 C CA . LEU A 1 194 ? 10.463 30.939 57.866 1.00 100.21 192 LEU A CA 1
ATOM 1373 C C . LEU A 1 194 ? 11.866 31.303 57.394 1.00 99.90 192 LEU A C 1
ATOM 1374 O O . LEU A 1 194 ? 12.806 30.511 57.521 1.00 99.07 192 LEU A O 1
ATOM 1379 N N . PRO A 1 195 ? 12.043 32.489 56.808 1.00 93.96 193 PRO A N 1
ATOM 1380 C CA . PRO A 1 195 ? 13.412 32.954 56.518 1.00 88.67 193 PRO A CA 1
ATOM 1381 C C . PRO A 1 195 ? 14.184 33.246 57.796 1.00 83.50 193 PRO A C 1
ATOM 1382 O O . PRO A 1 195 ? 13.622 33.716 58.791 1.00 79.79 193 PRO A O 1
ATOM 1386 N N . GLY A 1 196 ? 15.480 32.946 57.753 1.00 92.89 194 GLY A N 1
ATOM 1387 C CA . GLY A 1 196 ? 16.358 33.008 58.911 1.00 79.69 194 GLY A CA 1
ATOM 1388 C C . GLY A 1 196 ? 16.182 34.219 59.801 1.00 77.57 194 GLY A C 1
ATOM 1389 O O . GLY A 1 196 ? 16.051 34.084 61.023 1.00 80.61 194 GLY A O 1
ATOM 1390 N N . GLY A 1 197 ? 16.157 35.404 59.188 1.00 77.05 195 GLY A N 1
ATOM 1391 C CA . GLY A 1 197 ? 16.090 36.627 59.967 1.00 77.35 195 GLY A CA 1
ATOM 1392 C C . GLY A 1 197 ? 14.850 36.699 60.838 1.00 83.08 195 GLY A C 1
ATOM 1393 O O . GLY A 1 197 ? 14.930 37.002 62.031 1.00 85.01 195 GLY A O 1
ATOM 1394 N N . LYS A 1 198 ? 13.684 36.407 60.256 1.00 81.97 196 LYS A N 1
ATOM 1395 C CA . LYS A 1 198 ? 12.456 36.374 61.044 1.00 86.91 196 LYS A CA 1
ATOM 1396 C C . LYS A 1 198 ? 12.448 35.201 62.018 1.00 84.49 196 LYS A C 1
ATOM 1397 O O . LYS A 1 198 ? 11.907 35.317 63.127 1.00 80.53 196 LYS A O 1
ATOM 1403 N N . ALA A 1 199 ? 13.041 34.070 61.620 1.00 76.58 197 ALA A N 1
ATOM 1404 C CA . ALA A 1 199 ? 13.052 32.888 62.473 1.00 79.97 197 ALA A CA 1
ATOM 1405 C C . ALA A 1 199 ? 13.814 33.129 63.769 1.00 79.27 197 ALA A C 1
ATOM 1406 O O . ALA A 1 199 ? 13.423 32.598 64.812 1.00 81.76 197 ALA A O 1
ATOM 1408 N N . VAL A 1 200 ? 14.889 33.923 63.732 1.00 73.53 198 VAL A N 1
ATOM 1409 C CA . VAL A 1 200 ? 15.602 34.253 64.968 1.00 70.32 198 VAL A CA 1
ATOM 1410 C C . VAL A 1 200 ? 14.692 35.014 65.932 1.00 77.84 198 VAL A C 1
ATOM 1411 O O . VAL A 1 200 ? 14.653 34.724 67.139 1.00 73.99 198 VAL A O 1
ATOM 1415 N N . ALA A 1 201 ? 13.951 36.001 65.417 1.00 77.81 199 ALA A N 1
ATOM 1416 C CA . ALA A 1 201 ? 13.039 36.769 66.261 1.00 82.30 199 ALA A CA 1
ATOM 1417 C C . ALA A 1 201 ? 11.947 35.880 66.839 1.00 82.04 199 ALA A C 1
ATOM 1418 O O . ALA A 1 201 ? 11.621 35.965 68.029 1.00 85.06 199 ALA A O 1
ATOM 1420 N N . GLN A 1 202 ? 11.368 35.015 66.007 1.00 83.79 200 GLN A N 1
ATOM 1421 C CA . GLN A 1 202 ? 10.325 34.133 66.518 1.00 89.28 200 GLN A CA 1
ATOM 1422 C C . GLN A 1 202 ? 10.891 33.142 67.527 1.00 90.56 200 GLN A C 1
ATOM 1423 O O . GLN A 1 202 ? 10.187 32.744 68.460 1.00 90.65 200 GLN A O 1
ATOM 1429 N N . PHE A 1 203 ? 12.159 32.753 67.367 1.00 81.86 201 PHE A N 1
ATOM 1430 C CA . PHE A 1 203 ? 12.811 31.897 68.350 1.00 77.17 201 PHE A CA 1
ATOM 1431 C C . PHE A 1 203 ? 12.917 32.599 69.696 1.00 81.29 201 PHE A C 1
ATOM 1432 O O . PHE A 1 203 ? 12.518 32.048 70.729 1.00 81.92 201 PHE A O 1
ATOM 1440 N N . VAL A 1 204 ? 13.450 33.824 69.709 1.00 80.78 202 VAL A N 1
ATOM 1441 C CA . VAL A 1 204 ? 13.571 34.536 70.980 1.00 85.87 202 VAL A CA 1
ATOM 1442 C C . VAL A 1 204 ? 12.225 34.950 71.548 1.00 89.16 202 VAL A C 1
ATOM 1443 O O . VAL A 1 204 ? 12.146 35.300 72.731 1.00 92.20 202 VAL A O 1
ATOM 1447 N N . LEU A 1 205 ? 11.167 34.935 70.739 1.00 83.36 203 LEU A N 1
ATOM 1448 C CA . LEU A 1 205 ? 9.846 35.270 71.254 1.00 90.52 203 LEU A CA 1
ATOM 1449 C C . LEU A 1 205 ? 9.076 34.055 71.759 1.00 92.62 203 LEU A C 1
ATOM 1450 O O . LEU A 1 205 ? 8.258 34.193 72.675 1.00 102.18 203 LEU A O 1
ATOM 1455 N N . GLU A 1 206 ? 9.320 32.869 71.199 1.00 88.91 204 GLU A N 1
ATOM 1456 C CA . GLU A 1 206 ? 8.582 31.671 71.584 1.00 92.94 204 GLU A CA 1
ATOM 1457 C C . GLU A 1 206 ? 9.323 30.778 72.570 1.00 94.38 204 GLU A C 1
ATOM 1458 O O . GLU A 1 206 ? 8.676 29.981 73.260 1.00 99.63 204 GLU A O 1
ATOM 1464 N N . THR A 1 207 ? 10.647 30.874 72.649 1.00 86.92 205 THR A N 1
ATOM 1465 C CA . THR A 1 207 ? 11.436 29.983 73.491 1.00 82.15 205 THR A CA 1
ATOM 1466 C C . THR A 1 207 ? 11.516 30.550 74.902 1.00 82.90 205 THR A C 1
ATOM 1467 O O . THR A 1 207 ? 11.924 31.700 75.094 1.00 87.63 205 THR A O 1
ATOM 1471 N N . GLU A 1 208 ? 11.127 29.741 75.887 1.00 88.27 206 GLU A N 1
ATOM 1472 C CA . GLU A 1 208 ? 11.245 30.124 77.287 1.00 92.92 206 GLU A CA 1
ATOM 1473 C C . GLU A 1 208 ? 12.383 29.414 78.006 1.00 89.92 206 GLU A C 1
ATOM 1474 O O . GLU A 1 208 ? 12.914 29.954 78.982 1.00 90.50 206 GLU A O 1
ATOM 1480 N N . ASP A 1 209 ? 12.767 28.223 77.552 1.00 78.60 207 ASP A N 1
ATOM 1481 C CA . ASP A 1 209 ? 13.939 27.560 78.101 1.00 84.75 207 ASP A CA 1
ATOM 1482 C C . ASP A 1 209 ? 15.192 28.344 77.735 1.00 83.76 207 ASP A C 1
ATOM 1483 O O . ASP A 1 209 ? 15.278 28.934 76.655 1.00 80.56 207 ASP A O 1
ATOM 1488 N N . CYS A 1 210 ? 16.168 28.353 78.640 1.00 83.29 208 CYS A N 1
ATOM 1489 C CA . CYS A 1 210 ? 17.385 29.118 78.423 1.00 76.70 208 CYS A CA 1
ATOM 1490 C C . CYS A 1 210 ? 18.587 28.346 78.939 1.00 73.35 208 CYS A C 1
ATOM 1491 O O . CYS A 1 210 ? 18.462 27.352 79.658 1.00 81.03 208 CYS A O 1
ATOM 1494 N N . VAL A 1 211 ? 19.762 28.826 78.555 1.00 76.47 209 VAL A N 1
ATOM 1495 C CA . VAL A 1 211 ? 21.034 28.318 79.046 1.00 69.61 209 VAL A CA 1
ATOM 1496 C C . VAL A 1 211 ? 21.960 29.511 79.232 1.00 76.05 209 VAL A C 1
ATOM 1497 O O . VAL A 1 211 ? 22.000 30.413 78.389 1.00 76.38 209 VAL A O 1
ATOM 1501 N N . PHE A 1 212 ? 22.683 29.530 80.346 1.00 77.59 210 PHE A N 1
ATOM 1502 C CA . PHE A 1 212 ? 23.553 30.654 80.650 1.00 72.49 210 PHE A CA 1
ATOM 1503 C C . PHE A 1 212 ? 24.837 30.579 79.832 1.00 71.31 210 PHE A C 1
ATOM 1504 O O . PHE A 1 212 ? 25.328 29.496 79.499 1.00 74.05 210 PHE A O 1
ATOM 1512 N N . ILE A 1 213 ? 25.382 31.758 79.515 1.00 76.77 211 ILE A N 1
ATOM 1513 C CA . ILE A 1 213 ? 26.495 31.860 78.572 1.00 76.49 211 ILE A CA 1
ATOM 1514 C C . ILE A 1 213 ? 27.701 31.061 79.055 1.00 72.78 211 ILE A C 1
ATOM 1515 O O . ILE A 1 213 ? 28.466 30.522 78.244 1.00 78.52 211 ILE A O 1
ATOM 1520 N N . LYS A 1 214 ? 27.871 30.944 80.374 1.00 81.14 212 LYS A N 1
ATOM 1521 C CA . LYS A 1 214 ? 29.005 30.215 80.936 1.00 88.47 212 LYS A CA 1
ATOM 1522 C C . LYS A 1 214 ? 28.953 28.735 80.566 1.00 91.55 212 LYS A C 1
ATOM 1523 O O . LYS A 1 214 ? 29.967 28.145 80.160 1.00 85.78 212 LYS A O 1
ATOM 1529 N N . GLU A 1 215 ? 27.775 28.118 80.702 1.00 87.59 213 GLU A N 1
ATOM 1530 C CA . GLU A 1 215 ? 27.645 26.697 80.396 1.00 86.66 213 GLU A CA 1
ATOM 1531 C C . GLU A 1 215 ? 27.879 26.435 78.915 1.00 89.50 213 GLU A C 1
ATOM 1532 O O . GLU A 1 215 ? 28.545 25.459 78.543 1.00 93.18 213 GLU A O 1
ATOM 1538 N N . LEU A 1 216 ? 27.336 27.301 78.057 1.00 83.05 214 LEU A N 1
ATOM 1539 C CA . LEU A 1 216 ? 27.601 27.214 76.625 1.00 84.53 214 LEU A CA 1
ATOM 1540 C C . LEU A 1 216 ? 29.099 27.278 76.347 1.00 86.05 214 LEU A C 1
ATOM 1541 O O . LEU A 1 216 ? 29.646 26.449 75.601 1.00 90.78 214 LEU A O 1
ATOM 1546 N N . LEU A 1 217 ? 29.781 28.257 76.953 1.00 90.92 215 LEU A N 1
ATOM 1547 C CA . LEU A 1 217 ? 31.214 28.424 76.730 1.00 94.47 215 LEU A CA 1
ATOM 1548 C C . LEU A 1 217 ? 31.982 27.176 77.136 1.00 101.07 215 LEU A C 1
ATOM 1549 O O . LEU A 1 217 ? 32.892 26.735 76.424 1.00 99.66 215 LEU A O 1
ATOM 1554 N N . ARG A 1 218 ? 31.630 26.593 78.284 1.00 99.69 216 ARG A N 1
ATOM 1555 C CA . ARG A 1 218 ? 32.283 25.355 78.699 1.00 102.69 216 ARG A CA 1
ATOM 1556 C C . ARG A 1 218 ? 32.044 24.244 77.683 1.00 105.81 216 ARG A C 1
ATOM 1557 O O . ARG A 1 218 ? 32.978 23.532 77.293 1.00 101.47 216 ARG A O 1
ATOM 1565 N N . ASN A 1 219 ? 30.794 24.094 77.232 1.00 103.77 217 ASN A N 1
ATOM 1566 C CA . ASN A 1 219 ? 30.455 22.964 76.372 1.00 106.88 217 ASN A CA 1
ATOM 1567 C C . ASN A 1 219 ? 31.120 23.058 75.002 1.00 108.53 217 ASN A C 1
ATOM 1568 O O . ASN A 1 219 ? 31.371 22.025 74.372 1.00 115.34 217 ASN A O 1
ATOM 1573 N N . CYS A 1 220 ? 31.417 24.264 74.520 1.00 108.01 218 CYS A N 1
ATOM 1574 C CA . CYS A 1 220 ? 32.044 24.375 73.204 1.00 106.55 218 CYS A CA 1
ATOM 1575 C C . CYS A 1 220 ? 33.571 24.334 73.238 1.00 106.70 218 CYS A C 1
ATOM 1576 O O . CYS A 1 220 ? 34.194 24.356 72.170 1.00 106.24 218 CYS A O 1
ATOM 1579 N N . LEU A 1 221 ? 34.193 24.250 74.413 1.00 106.59 219 LEU A N 1
ATOM 1580 C CA . LEU A 1 221 ? 35.648 24.353 74.506 1.00 104.38 219 LEU A CA 1
ATOM 1581 C C . LEU A 1 221 ? 36.328 23.104 75.044 1.00 112.35 219 LEU A C 1
ATOM 1582 O O . LEU A 1 221 ? 37.432 22.773 74.596 1.00 110.59 219 LEU A O 1
ATOM 1587 N N . SER A 1 222 ? 35.715 22.407 76.006 1.00 117.34 220 SER A N 1
ATOM 1588 C CA . SER A 1 222 ? 36.292 21.155 76.487 1.00 120.79 220 SER A CA 1
ATOM 1589 C C . SER A 1 222 ? 36.378 20.127 75.368 1.00 126.17 220 SER A C 1
ATOM 1590 O O . SER A 1 222 ? 37.323 19.330 75.322 1.00 127.81 220 SER A O 1
ATOM 1593 N N . LYS A 1 223 ? 35.399 20.133 74.467 1.00 124.70 221 LYS A N 1
ATOM 1594 C CA . LYS A 1 223 ? 35.393 19.384 73.220 1.00 132.72 221 LYS A CA 1
ATOM 1595 C C . LYS A 1 223 ? 34.276 19.970 72.373 1.00 138.40 221 LYS A C 1
ATOM 1596 O O . LYS A 1 223 ? 33.210 20.296 72.903 1.00 135.09 221 LYS A O 1
ATOM 1602 N N . LYS A 1 224 ? 34.513 20.098 71.067 1.00 139.67 222 LYS A N 1
ATOM 1603 C CA . LYS A 1 224 ? 33.592 20.875 70.245 1.00 138.29 222 LYS A CA 1
ATOM 1604 C C . LYS A 1 224 ? 32.270 20.133 70.110 1.00 140.07 222 LYS A C 1
ATOM 1605 O O . LYS A 1 224 ? 32.044 19.388 69.150 1.00 140.71 222 LYS A O 1
ATOM 1611 N N . ASP A 1 225 ? 31.394 20.354 71.090 1.00 138.74 223 ASP A N 1
ATOM 1612 C CA . ASP A 1 225 ? 30.141 19.632 71.245 1.00 141.09 223 ASP A CA 1
ATOM 1613 C C . ASP A 1 225 ? 28.914 20.503 71.052 1.00 137.96 223 ASP A C 1
ATOM 1614 O O . ASP A 1 225 ? 27.916 20.024 70.514 1.00 136.13 223 ASP A O 1
ATOM 1619 N N . GLY A 1 226 ? 28.980 21.776 71.446 1.00 137.75 224 GLY A N 1
ATOM 1620 C CA . GLY A 1 226 ? 27.805 22.627 71.447 1.00 132.02 224 GLY A CA 1
ATOM 1621 C C . GLY A 1 226 ? 27.178 22.840 70.086 1.00 132.56 224 GLY A C 1
ATOM 1622 O O . GLY A 1 226 ? 26.025 23.270 70.016 1.00 125.71 224 GLY A O 1
ATOM 1623 N N . LEU A 1 227 ? 27.903 22.546 69.002 1.00 134.59 225 LEU A N 1
ATOM 1624 C CA . LEU A 1 227 ? 27.398 22.795 67.654 1.00 133.12 225 LEU A CA 1
ATOM 1625 C C . LEU A 1 227 ? 25.998 22.212 67.473 1.00 131.67 225 LEU A C 1
ATOM 1626 O O . LEU A 1 227 ? 25.025 22.963 67.358 1.00 126.04 225 LEU A O 1
ATOM 1631 N N . ARG A 1 228 ? 25.874 20.888 67.476 1.00 141.32 226 ARG A N 1
ATOM 1632 C CA . ARG A 1 228 ? 24.564 20.234 67.496 1.00 140.47 226 ARG A CA 1
ATOM 1633 C C . ARG A 1 228 ? 24.232 19.711 68.895 1.00 137.93 226 ARG A C 1
ATOM 1634 O O . ARG A 1 228 ? 23.927 18.532 69.091 1.00 140.91 226 ARG A O 1
ATOM 1642 N N . GLU A 1 229 ? 24.299 20.602 69.879 1.00 125.01 227 GLU A N 1
ATOM 1643 C CA . GLU A 1 229 ? 23.978 20.214 71.250 1.00 124.90 227 GLU A CA 1
ATOM 1644 C C . GLU A 1 229 ? 23.011 21.164 71.940 1.00 114.93 227 GLU A C 1
ATOM 1645 O O . GLU A 1 229 ? 22.193 20.708 72.744 1.00 114.40 227 GLU A O 1
ATOM 1651 N N . VAL A 1 230 ? 23.082 22.469 71.652 1.00 106.25 228 VAL A N 1
ATOM 1652 C CA . VAL A 1 230 ? 22.374 23.451 72.475 1.00 96.83 228 VAL A CA 1
ATOM 1653 C C . VAL A 1 230 ? 20.883 23.153 72.510 1.00 91.00 228 VAL A C 1
ATOM 1654 O O . VAL A 1 230 ? 20.249 23.186 73.572 1.00 88.84 228 VAL A O 1
ATOM 1658 N N . GLY A 1 231 ? 20.297 22.877 71.351 1.00 84.91 229 GLY A N 1
ATOM 1659 C CA . GLY A 1 231 ? 18.887 22.550 71.307 1.00 77.75 229 GLY A CA 1
ATOM 1660 C C . GLY A 1 231 ? 17.988 23.769 71.450 1.00 80.87 229 GLY A C 1
ATOM 1661 O O . GLY A 1 231 ? 18.348 24.893 71.093 1.00 75.15 229 GLY A O 1
ATOM 1662 N N . LYS A 1 232 ? 16.801 23.529 72.004 1.00 83.44 230 LYS A N 1
ATOM 1663 C CA . LYS A 1 232 ? 15.717 24.509 72.013 1.00 75.14 230 LYS A CA 1
ATOM 1664 C C . LYS A 1 232 ? 15.805 25.424 73.235 1.00 78.03 230 LYS A C 1
ATOM 1665 O O . LYS A 1 232 ? 14.918 25.471 74.087 1.00 84.89 230 LYS A O 1
ATOM 1671 N N . VAL A 1 233 ? 16.907 26.171 73.308 1.00 74.27 231 VAL A N 1
ATOM 1672 C CA . VAL A 1 233 ? 17.117 27.150 74.365 1.00 70.45 231 VAL A CA 1
ATOM 1673 C C . VAL A 1 233 ? 17.661 28.431 73.753 1.00 62.97 231 VAL A C 1
ATOM 1674 O O . VAL A 1 233 ? 18.250 28.434 72.671 1.00 66.94 231 VAL A O 1
ATOM 1678 N N . TYR A 1 234 ? 17.438 29.533 74.455 1.00 69.22 232 TYR A N 1
ATOM 1679 C CA . TYR A 1 234 ? 18.154 30.765 74.177 1.00 69.84 232 TYR A CA 1
ATOM 1680 C C . TYR A 1 234 ? 19.304 30.901 75.169 1.00 72.11 232 TYR A C 1
ATOM 1681 O O . TYR A 1 234 ? 19.413 30.150 76.140 1.00 69.99 232 TYR A O 1
ATOM 1690 N N . ILE A 1 235 ? 20.186 31.854 74.900 1.00 72.88 233 ILE A N 1
ATOM 1691 C CA . ILE A 1 235 ? 21.327 32.110 75.767 1.00 73.74 233 ILE A CA 1
ATOM 1692 C C . ILE A 1 235 ? 20.970 33.291 76.657 1.00 71.26 233 ILE A C 1
ATOM 1693 O O . ILE A 1 235 ? 20.796 34.417 76.179 1.00 65.36 233 ILE A O 1
ATOM 1698 N N . SER A 1 236 ? 20.839 33.031 77.953 1.00 78.53 234 SER A N 1
ATOM 1699 C CA . SER A 1 236 ? 20.633 34.100 78.916 1.00 77.12 234 SER A CA 1
ATOM 1700 C C . SER A 1 236 ? 21.972 34.749 79.237 1.00 73.61 234 SER A C 1
ATOM 1701 O O . SER A 1 236 ? 22.955 34.058 79.526 1.00 73.04 234 SER A O 1
ATOM 1704 N N . ILE A 1 237 ? 22.016 36.076 79.173 1.00 74.77 235 ILE A N 1
ATOM 1705 C CA . ILE A 1 237 ? 23.263 36.796 79.390 1.00 77.70 235 ILE A CA 1
ATOM 1706 C C . ILE A 1 237 ? 23.393 37.192 80.856 1.00 77.65 235 ILE A C 1
ATOM 1707 O O . ILE A 1 237 ? 22.766 38.152 81.305 1.00 77.05 235 ILE A O 1
ATOM 1712 N N . ASN B 2 28 ? 30.263 55.110 35.605 1.00 110.18 26 ASN B N 1
ATOM 1713 C CA . ASN B 2 28 ? 31.341 55.996 35.218 1.00 110.31 26 ASN B CA 1
ATOM 1714 C C . ASN B 2 28 ? 32.671 55.257 35.277 1.00 115.98 26 ASN B C 1
ATOM 1715 O O . ASN B 2 28 ? 33.675 55.813 35.707 1.00 118.42 26 ASN B O 1
ATOM 1720 N N . PHE B 2 29 ? 32.666 53.986 34.878 1.00 108.18 27 PHE B N 1
ATOM 1721 C CA . PHE B 2 29 ? 33.895 53.254 34.611 1.00 100.89 27 PHE B CA 1
ATOM 1722 C C . PHE B 2 29 ? 33.715 52.463 33.323 1.00 101.97 27 PHE B C 1
ATOM 1723 O O . PHE B 2 29 ? 32.608 52.025 32.995 1.00 96.17 27 PHE B O 1
ATOM 1731 N N . ASP B 2 30 ? 34.803 52.309 32.568 1.00 97.83 28 ASP B N 1
ATOM 1732 C CA . ASP B 2 30 ? 34.696 51.494 31.363 1.00 95.47 28 ASP B CA 1
ATOM 1733 C C . ASP B 2 30 ? 34.922 50.018 31.664 1.00 92.66 28 ASP B C 1
ATOM 1734 O O . ASP B 2 30 ? 34.247 49.158 31.090 1.00 92.64 28 ASP B O 1
ATOM 1739 N N . TYR B 2 31 ? 35.843 49.690 32.569 1.00 93.69 29 TYR B N 1
ATOM 1740 C CA . TYR B 2 31 ? 36.030 48.283 32.910 1.00 86.82 29 TYR B CA 1
ATOM 1741 C C . TYR B 2 31 ? 36.156 48.130 34.417 1.00 82.51 29 TYR B C 1
ATOM 1742 O O . TYR B 2 31 ? 36.451 49.086 35.136 1.00 82.84 29 TYR B O 1
ATOM 1751 N N . MET B 2 32 ? 35.911 46.909 34.890 1.00 80.31 30 MET B N 1
ATOM 1752 C CA . MET B 2 32 ? 36.147 46.548 36.283 1.00 75.76 30 MET B CA 1
ATOM 1753 C C . MET B 2 32 ? 36.959 45.263 36.323 1.00 71.95 30 MET B C 1
ATOM 1754 O O . MET B 2 32 ? 36.521 44.233 35.802 1.00 73.19 30 MET B O 1
ATOM 1759 N N . PHE B 2 33 ? 38.131 45.324 36.946 1.00 73.32 31 PHE B N 1
ATOM 1760 C CA . PHE B 2 33 ? 39.021 44.178 37.081 1.00 65.91 31 PHE B CA 1
ATOM 1761 C C . PHE B 2 33 ? 39.030 43.697 38.526 1.00 59.91 31 PHE B C 1
ATOM 1762 O O . PHE B 2 33 ? 39.295 44.481 39.446 1.00 52.73 31 PHE B O 1
ATOM 1770 N N . LYS B 2 34 ? 38.744 42.412 38.713 1.00 58.45 32 LYS B N 1
ATOM 1771 C CA . LYS B 2 34 ? 38.880 41.756 40.007 1.00 62.29 32 LYS B CA 1
ATOM 1772 C C . LYS B 2 34 ? 40.293 41.189 40.130 1.00 60.02 32 LYS B C 1
ATOM 1773 O O . LYS B 2 34 ? 40.714 40.350 39.316 1.00 53.37 32 LYS B O 1
ATOM 1779 N N . LEU B 2 35 ? 41.022 41.651 41.141 1.00 58.24 33 LEU B N 1
ATOM 1780 C CA . LEU B 2 35 ? 42.374 41.191 41.418 1.00 55.73 33 LEU B CA 1
ATOM 1781 C C . LEU B 2 35 ? 42.400 40.592 42.814 1.00 53.76 33 LEU B C 1
ATOM 1782 O O . LEU B 2 35 ? 41.706 41.075 43.710 1.00 54.34 33 LEU B O 1
ATOM 1787 N N . LEU B 2 36 ? 43.178 39.529 42.991 1.00 51.63 34 LEU B N 1
ATOM 1788 C CA . LEU B 2 36 ? 43.343 38.890 44.290 1.00 49.11 34 LEU B CA 1
ATOM 1789 C C . LEU B 2 36 ? 44.816 38.830 44.665 1.00 51.72 34 LEU B C 1
ATOM 1790 O O . LEU B 2 36 ? 45.664 38.510 43.830 1.00 47.70 34 LEU B O 1
ATOM 1795 N N . ILE B 2 37 ? 45.109 39.129 45.928 1.00 52.76 35 ILE B N 1
ATOM 1796 C CA . ILE B 2 37 ? 46.448 39.013 46.486 1.00 45.80 35 ILE B CA 1
ATOM 1797 C C . ILE B 2 37 ? 46.466 37.782 47.379 1.00 44.39 35 ILE B C 1
ATOM 1798 O O . ILE B 2 37 ? 45.728 37.712 48.382 1.00 52.62 35 ILE B O 1
ATOM 1803 N N . ILE B 2 38 ? 47.298 36.805 46.992 1.00 40.60 36 ILE B N 1
ATOM 1804 C CA . ILE B 2 38 ? 47.381 35.511 47.656 1.00 44.21 36 ILE B CA 1
ATOM 1805 C C . ILE B 2 38 ? 48.841 35.181 47.931 1.00 51.86 36 ILE B C 1
ATOM 1806 O O . ILE B 2 38 ? 49.762 35.748 47.335 1.00 46.38 36 ILE B O 1
ATOM 1811 N N . GLY B 2 39 ? 49.035 34.229 48.839 1.00 50.78 37 GLY B N 1
ATOM 1812 C CA . GLY B 2 39 ? 50.357 33.842 49.287 1.00 45.32 37 GLY B CA 1
ATOM 1813 C C . GLY B 2 39 ? 50.346 33.531 50.768 1.00 47.57 37 GLY B C 1
ATOM 1814 O O . GLY B 2 39 ? 49.345 33.780 51.448 1.00 50.78 37 GLY B O 1
ATOM 1815 N N . ASN B 2 40 ? 51.455 33.009 51.284 1.00 47.87 38 ASN B N 1
ATOM 1816 C CA . ASN B 2 40 ? 51.501 32.562 52.667 1.00 51.08 38 ASN B CA 1
ATOM 1817 C C . ASN B 2 40 ? 51.253 33.717 53.631 1.00 48.64 38 ASN B C 1
ATOM 1818 O O . ASN B 2 40 ? 51.363 34.894 53.283 1.00 53.81 38 ASN B O 1
ATOM 1823 N N . SER B 2 41 ? 50.903 33.358 54.862 1.00 47.01 39 SER B N 1
ATOM 1824 C CA . SER B 2 41 ? 50.780 34.350 55.919 1.00 51.36 39 SER B CA 1
ATOM 1825 C C . SER B 2 41 ? 52.118 35.041 56.150 1.00 57.21 39 SER B C 1
ATOM 1826 O O . SER B 2 41 ? 53.183 34.426 56.030 1.00 54.47 39 SER B O 1
ATOM 1829 N N . SER B 2 42 ? 52.053 36.338 56.452 1.00 57.90 40 SER B N 1
ATOM 1830 C CA . SER B 2 42 ? 53.160 37.221 56.838 1.00 56.13 40 SER B CA 1
ATOM 1831 C C . SER B 2 42 ? 54.012 37.699 55.667 1.00 46.04 40 SER B C 1
ATOM 1832 O O . SER B 2 42 ? 54.998 38.404 55.911 1.00 54.16 40 SER B O 1
ATOM 1835 N N . VAL B 2 43 ? 53.686 37.353 54.419 1.00 45.07 41 VAL B N 1
ATOM 1836 C CA . VAL B 2 43 ? 54.542 37.775 53.316 1.00 45.97 41 VAL B CA 1
ATOM 1837 C C . VAL B 2 43 ? 54.379 39.254 52.998 1.00 44.53 41 VAL B C 1
ATOM 1838 O O . VAL B 2 43 ? 55.244 39.828 52.332 1.00 52.37 41 VAL B O 1
ATOM 1842 N N . GLY B 2 44 ? 53.292 39.888 53.444 1.00 49.01 42 GLY B N 1
ATOM 1843 C CA . GLY B 2 44 ? 53.088 41.307 53.211 1.00 46.21 42 GLY B CA 1
ATOM 1844 C C . GLY B 2 44 ? 51.898 41.660 52.335 1.00 48.70 42 GLY B C 1
ATOM 1845 O O . GLY B 2 44 ? 51.854 42.753 51.760 1.00 45.54 42 GLY B O 1
ATOM 1846 N N . LYS B 2 45 ? 50.917 40.758 52.235 1.00 53.14 43 LYS B N 1
ATOM 1847 C CA . LYS B 2 45 ? 49.800 40.970 51.314 1.00 51.68 43 LYS B CA 1
ATOM 1848 C C . LYS B 2 45 ? 48.970 42.185 51.715 1.00 46.35 43 LYS B C 1
ATOM 1849 O O . LYS B 2 45 ? 48.739 43.097 50.905 1.00 44.57 43 LYS B O 1
ATOM 1855 N N . THR B 2 46 ? 48.526 42.222 52.976 1.00 44.18 44 THR B N 1
ATOM 1856 C CA . THR B 2 46 ? 47.758 43.368 53.445 1.00 48.68 44 THR B CA 1
ATOM 1857 C C . THR B 2 46 ? 48.587 44.639 53.363 1.00 49.48 44 THR B C 1
ATOM 1858 O O . THR B 2 46 ? 48.082 45.688 52.949 1.00 44.12 44 THR B O 1
ATOM 1862 N N . SER B 2 47 ? 49.867 44.558 53.745 1.00 48.57 45 SER B N 1
ATOM 1863 C CA . SER B 2 47 ? 50.745 45.720 53.656 1.00 46.88 45 SER B CA 1
ATOM 1864 C C . SER B 2 47 ? 50.878 46.189 52.216 1.00 46.67 45 SER B C 1
ATOM 1865 O O . SER B 2 47 ? 50.873 47.395 51.945 1.00 50.71 45 SER B O 1
ATOM 1868 N N . PHE B 2 48 ? 50.999 45.245 51.282 1.00 43.07 46 PHE B N 1
ATOM 1869 C CA . PHE B 2 48 ? 51.090 45.586 49.866 1.00 49.11 46 PHE B CA 1
ATOM 1870 C C . PHE B 2 48 ? 49.861 46.369 49.413 1.00 53.96 46 PHE B C 1
ATOM 1871 O O . PHE B 2 48 ? 49.978 47.446 48.803 1.00 50.58 46 PHE B O 1
ATOM 1879 N N . LEU B 2 49 ? 48.668 45.849 49.725 1.00 47.58 47 LEU B N 1
ATOM 1880 C CA . LEU B 2 49 ? 47.447 46.549 49.331 1.00 53.82 47 LEU B CA 1
ATOM 1881 C C . LEU B 2 49 ? 47.353 47.911 50.008 1.00 53.19 47 LEU B C 1
ATOM 1882 O O . LEU B 2 49 ? 46.976 48.903 49.378 1.00 49.01 47 LEU B O 1
ATOM 1887 N N . PHE B 2 50 ? 47.694 47.969 51.296 1.00 52.31 48 PHE B N 1
ATOM 1888 C CA . PHE B 2 50 ? 47.633 49.210 52.060 1.00 53.19 48 PHE B CA 1
ATOM 1889 C C . PHE B 2 50 ? 48.545 50.269 51.450 1.00 60.26 48 PHE B C 1
ATOM 1890 O O . PHE B 2 50 ? 48.162 51.438 51.328 1.00 68.89 48 PHE B O 1
ATOM 1898 N N . ARG B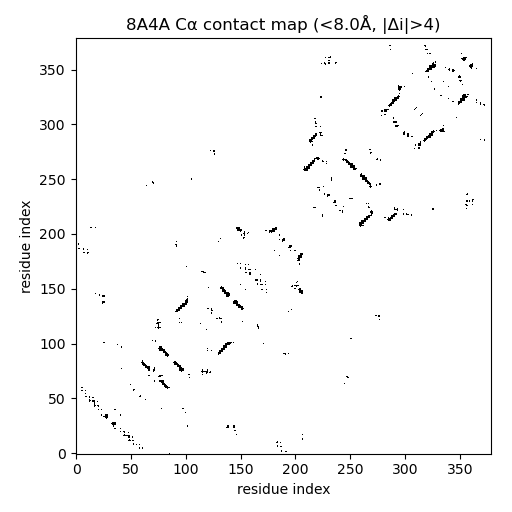 2 51 ? 49.744 49.866 51.025 1.00 53.57 49 ARG B N 1
ATOM 1899 C CA . ARG B 2 51 ? 50.662 50.793 50.373 1.00 57.34 49 ARG B CA 1
ATOM 1900 C C . ARG B 2 51 ? 50.109 51.280 49.042 1.00 56.00 49 ARG B C 1
ATOM 1901 O O . ARG B 2 51 ? 50.187 52.476 48.732 1.00 61.96 49 ARG B O 1
ATOM 1909 N N . TYR B 2 52 ? 49.566 50.371 48.229 1.00 55.85 50 TYR B N 1
ATOM 1910 C CA . TYR B 2 52 ? 49.075 50.792 46.918 1.00 58.37 50 TYR B CA 1
ATOM 1911 C C . TYR B 2 52 ? 47.854 51.697 47.036 1.00 64.51 50 TYR B C 1
ATOM 1912 O O . TYR B 2 52 ? 47.706 52.658 46.272 1.00 63.55 50 TYR B O 1
ATOM 1921 N N . ALA B 2 53 ? 46.966 51.402 47.978 1.00 57.67 51 ALA B N 1
ATOM 1922 C CA . ALA B 2 53 ? 45.667 52.057 48.021 1.00 68.63 51 ALA B CA 1
ATOM 1923 C C . ALA B 2 53 ? 45.638 53.292 48.911 1.00 73.78 51 ALA B C 1
ATOM 1924 O O . ALA B 2 53 ? 44.826 54.190 48.669 1.00 72.07 51 ALA B O 1
ATOM 1926 N N . ASP B 2 54 ? 46.485 53.360 49.943 1.00 76.19 52 ASP B N 1
ATOM 1927 C CA . ASP B 2 54 ? 46.484 54.485 50.866 1.00 73.77 52 ASP B CA 1
ATOM 1928 C C . ASP B 2 54 ? 47.831 55.190 50.964 1.00 82.33 52 ASP B C 1
ATOM 1929 O O . ASP B 2 54 ? 47.938 56.182 51.698 1.00 87.16 52 ASP B O 1
ATOM 1934 N N . ASP B 2 55 ? 48.854 54.719 50.252 1.00 80.47 53 ASP B N 1
ATOM 1935 C CA . ASP B 2 55 ? 50.187 55.327 50.293 1.00 82.66 53 ASP B CA 1
ATOM 1936 C C . ASP B 2 55 ? 50.730 55.389 51.720 1.00 80.84 53 ASP B C 1
ATOM 1937 O O . ASP B 2 55 ? 51.287 56.404 52.143 1.00 86.93 53 ASP B O 1
ATOM 1942 N N . SER B 2 56 ? 50.579 54.295 52.465 1.00 71.52 54 SER B N 1
ATOM 1943 C CA . SER B 2 56 ? 50.988 54.267 53.862 1.00 70.75 54 SER B CA 1
ATOM 1944 C C . SER B 2 56 ? 51.472 52.872 54.235 1.00 69.40 54 SER B C 1
ATOM 1945 O O . SER B 2 56 ? 51.283 51.901 53.497 1.00 64.35 54 SER B O 1
ATOM 1948 N N . PHE B 2 57 ? 52.105 52.786 55.405 1.00 63.38 55 PHE B N 1
ATOM 1949 C CA . PHE B 2 57 ? 52.684 51.540 55.882 1.00 63.48 55 PHE B CA 1
ATOM 1950 C C . PHE B 2 57 ? 52.676 51.516 57.403 1.00 61.61 55 PHE B C 1
ATOM 1951 O O . PHE B 2 57 ? 52.897 52.543 58.049 1.00 66.32 55 PHE B O 1
ATOM 1959 N N . THR B 2 58 ? 52.431 50.334 57.965 1.00 62.19 56 THR B N 1
ATOM 1960 C CA . THR B 2 58 ? 52.458 50.128 59.403 1.00 62.02 56 THR B CA 1
ATOM 1961 C C . THR B 2 58 ? 53.209 48.844 59.715 1.00 67.43 56 THR B C 1
ATOM 1962 O O . THR B 2 58 ? 53.121 47.858 58.974 1.00 69.09 56 THR B O 1
ATOM 1966 N N . SER B 2 59 ? 53.970 48.871 60.804 1.00 69.85 57 SER B N 1
ATOM 1967 C CA . SER B 2 59 ? 54.742 47.712 61.222 1.00 70.97 57 SER B CA 1
ATOM 1968 C C . SER B 2 59 ? 53.943 46.754 62.094 1.00 72.91 57 SER B C 1
ATOM 1969 O O . SER B 2 59 ? 54.408 45.636 62.345 1.00 69.55 57 SER B O 1
ATOM 1972 N N . ALA B 2 60 ? 52.748 47.150 62.529 1.00 79.44 58 ALA B N 1
ATOM 1973 C CA . ALA B 2 60 ? 51.932 46.351 63.442 1.00 81.49 58 ALA B CA 1
ATOM 1974 C C . ALA B 2 60 ? 51.265 45.225 62.662 1.00 86.78 58 ALA B C 1
ATOM 1975 O O . ALA B 2 60 ? 50.237 45.425 62.007 1.00 88.71 58 ALA B O 1
ATOM 1977 N N . PHE B 2 61 ? 51.847 44.028 62.746 1.00 85.64 59 PHE B N 1
ATOM 1978 C CA . PHE B 2 61 ? 51.318 42.851 62.065 1.00 81.55 59 PHE B CA 1
ATOM 1979 C C . PHE B 2 61 ? 49.999 42.433 62.704 1.00 90.27 59 PHE B C 1
ATOM 1980 O O . PHE B 2 61 ? 49.969 41.990 63.857 1.00 95.77 59 PHE B O 1
ATOM 1988 N N . VAL B 2 62 ? 48.911 42.563 61.947 1.00 79.94 60 VAL B N 1
ATOM 1989 C CA . VAL B 2 62 ? 47.598 42.048 62.329 1.00 76.76 60 VAL B CA 1
ATOM 1990 C C . VAL B 2 62 ? 47.096 41.122 61.236 1.00 67.17 60 VAL B C 1
ATOM 1991 O O . VAL B 2 62 ? 46.817 41.564 60.114 1.00 67.25 60 VAL B O 1
ATOM 1995 N N . SER B 2 63 ? 46.949 39.848 61.575 1.00 68.28 61 SER B N 1
ATOM 1996 C CA . SER B 2 63 ? 46.632 38.844 60.575 1.00 64.10 61 SER B CA 1
ATOM 1997 C C . SER B 2 63 ? 45.200 39.010 60.077 1.00 61.61 61 SER B C 1
ATOM 1998 O O . SER B 2 63 ? 44.288 39.330 60.845 1.00 55.12 61 SER B O 1
ATOM 2001 N N . THR B 2 64 ? 45.015 38.803 58.776 1.00 58.54 62 THR B N 1
ATOM 2002 C CA . THR B 2 64 ? 43.714 38.971 58.146 1.00 52.39 62 THR B CA 1
ATOM 2003 C C . THR B 2 64 ? 42.831 37.757 58.401 1.00 56.80 62 THR B C 1
ATOM 2004 O O . THR B 2 64 ? 43.264 36.614 58.231 1.00 55.88 62 THR B O 1
ATOM 2008 N N . VAL B 2 65 ? 41.588 38.008 58.801 1.00 57.47 63 VAL B N 1
ATOM 2009 C CA . VAL B 2 65 ? 40.613 36.955 59.047 1.00 57.12 63 VAL B CA 1
ATOM 2010 C C . VAL B 2 65 ? 39.756 36.831 57.798 1.00 56.53 63 VAL B C 1
ATOM 2011 O O . VAL B 2 65 ? 38.998 37.746 57.458 1.00 55.11 63 VAL B O 1
ATOM 2015 N N . GLY B 2 66 ? 39.894 35.714 57.091 1.00 60.75 64 GLY B N 1
ATOM 2016 C CA . GLY B 2 66 ? 39.044 35.484 55.945 1.00 56.07 64 GLY B CA 1
ATOM 2017 C C . GLY B 2 66 ? 39.564 36.194 54.717 1.00 58.36 64 GLY B C 1
ATOM 2018 O O . GLY B 2 66 ? 40.488 35.729 54.047 1.00 57.90 64 GLY B O 1
ATOM 2019 N N . ILE B 2 67 ? 38.959 37.338 54.414 1.00 58.96 65 ILE B N 1
ATOM 2020 C CA . ILE B 2 67 ? 39.280 38.087 53.208 1.00 57.78 65 ILE B CA 1
ATOM 2021 C C . ILE B 2 67 ? 38.751 39.498 53.405 1.00 56.33 65 ILE B C 1
ATOM 2022 O O . ILE B 2 67 ? 37.914 39.747 54.274 1.00 56.88 65 ILE B O 1
ATOM 2027 N N . ASP B 2 68 ? 39.270 40.439 52.625 1.00 57.41 66 ASP B N 1
ATOM 2028 C CA . ASP B 2 68 ? 38.712 41.790 52.608 1.00 55.57 66 ASP B CA 1
ATOM 2029 C C . ASP B 2 68 ? 39.009 42.386 51.239 1.00 59.85 66 ASP B C 1
ATOM 2030 O O . ASP B 2 68 ? 39.659 41.753 50.408 1.00 62.07 66 ASP B O 1
ATOM 2035 N N . PHE B 2 69 ? 38.512 43.595 50.980 1.00 56.01 67 PHE B N 1
ATOM 2036 C CA . PHE B 2 69 ? 38.823 44.209 49.696 1.00 54.07 67 PHE B CA 1
ATOM 2037 C C . PHE B 2 69 ? 38.815 45.726 49.802 1.00 60.03 67 PHE B C 1
ATOM 2038 O O . PHE B 2 69 ? 38.182 46.312 50.685 1.00 65.70 67 PHE B O 1
ATOM 2046 N N . LYS B 2 70 ? 39.548 46.347 48.880 1.00 61.99 68 LYS B N 1
ATOM 2047 C CA . LYS B 2 70 ? 39.528 47.784 48.645 1.00 66.62 68 LYS B CA 1
ATOM 2048 C C . LYS B 2 70 ? 39.338 48.024 47.150 1.00 69.10 68 LYS B C 1
ATOM 2049 O O . LYS B 2 70 ? 39.469 47.109 46.330 1.00 63.32 68 LYS B O 1
ATOM 2055 N N . VAL B 2 71 ? 39.009 49.263 46.789 1.00 68.38 69 VAL B N 1
ATOM 2056 C CA . VAL B 2 71 ? 38.752 49.609 45.397 1.00 71.89 69 VAL B CA 1
ATOM 2057 C C . VAL B 2 71 ? 39.590 50.822 45.025 1.00 64.84 69 VAL B C 1
ATOM 2058 O O . VAL B 2 71 ? 39.883 51.678 45.864 1.00 72.78 69 VAL B O 1
ATOM 2062 N N . LYS B 2 72 ? 39.983 50.889 43.754 1.00 67.37 70 LYS B N 1
ATOM 2063 C CA . LYS B 2 72 ? 40.817 51.997 43.301 1.00 66.29 70 LYS B CA 1
ATOM 2064 C C . LYS B 2 72 ? 40.643 52.194 41.801 1.00 71.30 70 LYS B C 1
ATOM 2065 O O . LYS B 2 72 ? 40.642 51.227 41.043 1.00 73.77 70 LYS B O 1
ATOM 2071 N N . THR B 2 73 ? 40.514 53.448 41.379 1.00 72.75 71 THR B N 1
ATOM 2072 C CA . THR B 2 73 ? 40.296 53.785 39.978 1.00 72.05 71 THR B CA 1
ATOM 2073 C C . THR B 2 73 ? 41.609 54.191 39.318 1.00 71.50 71 THR B C 1
ATOM 2074 O O . THR B 2 73 ? 42.377 54.982 39.874 1.00 71.40 71 THR B O 1
ATOM 2078 N N . VAL B 2 74 ? 41.866 53.639 38.128 1.00 75.53 72 VAL B N 1
ATOM 2079 C CA . VAL B 2 74 ? 43.031 53.994 37.325 1.00 81.79 72 VAL B CA 1
ATOM 2080 C C . VAL B 2 74 ? 42.582 54.268 35.894 1.00 86.27 72 VAL B C 1
ATOM 2081 O O . VAL B 2 74 ? 41.448 53.987 35.505 1.00 87.23 72 VAL B O 1
ATOM 2085 N N . PHE B 2 75 ? 43.497 54.844 35.112 1.00 89.68 73 PHE B N 1
ATOM 2086 C CA . PHE B 2 75 ? 43.230 55.242 33.735 1.00 93.15 73 PHE B CA 1
ATOM 2087 C C . PHE B 2 75 ? 44.281 54.641 32.813 1.00 93.01 73 PHE B C 1
ATOM 2088 O O . PHE B 2 75 ? 45.482 54.760 33.073 1.00 95.11 73 PHE B O 1
ATOM 2096 N N . LYS B 2 76 ? 43.825 54.009 31.732 1.00 98.44 74 LYS B N 1
ATOM 2097 C CA . LYS B 2 76 ? 44.710 53.457 30.709 1.00 102.10 74 LYS B CA 1
ATOM 2098 C C . LYS B 2 76 ? 44.090 53.675 29.338 1.00 111.19 74 LYS B C 1
ATOM 2099 O O . LYS B 2 76 ? 43.006 53.151 29.061 1.00 112.49 74 LYS B O 1
ATOM 2105 N N . ASN B 2 77 ? 44.799 54.405 28.476 1.00 109.91 75 ASN B N 1
ATOM 2106 C CA . ASN B 2 77 ? 44.343 54.708 27.119 1.00 111.79 75 ASN B CA 1
ATOM 2107 C C . ASN B 2 77 ? 42.956 55.347 27.141 1.00 113.43 75 ASN B C 1
ATOM 2108 O O . ASN B 2 77 ? 42.045 54.949 26.406 1.00 119.59 75 ASN B O 1
ATOM 2113 N N . GLU B 2 78 ? 42.804 56.336 28.030 1.00 111.10 76 GLU B N 1
ATOM 2114 C CA . GLU B 2 78 ? 41.572 57.103 28.213 1.00 118.87 76 GLU B CA 1
ATOM 2115 C C . GLU B 2 78 ? 40.512 56.270 28.926 1.00 117.59 76 GLU B C 1
ATOM 2116 O O . GLU B 2 78 ? 39.460 56.788 29.313 1.00 122.14 76 GLU B O 1
ATOM 2122 N N . LYS B 2 79 ? 40.793 54.991 29.140 1.00 109.25 77 LYS B N 1
ATOM 2123 C CA . LYS B 2 79 ? 39.812 54.114 29.755 1.00 105.49 77 LYS B CA 1
ATOM 2124 C C . LYS B 2 79 ? 39.880 54.219 31.275 1.00 102.22 77 LYS B C 1
ATOM 2125 O O . LYS B 2 79 ? 40.960 54.285 31.865 1.00 100.12 77 LYS B O 1
ATOM 2131 N N . ARG B 2 80 ? 38.710 54.246 31.900 1.00 96.21 78 ARG B N 1
ATOM 2132 C CA . ARG B 2 80 ? 38.569 54.279 33.350 1.00 91.80 78 ARG B CA 1
ATOM 2133 C C . ARG B 2 80 ? 38.329 52.849 33.825 1.00 88.06 78 ARG B C 1
ATOM 2134 O O . ARG B 2 80 ? 37.374 52.183 33.386 1.00 94.13 78 ARG B O 1
ATOM 2142 N N . ILE B 2 81 ? 39.221 52.364 34.683 1.00 86.33 79 ILE B N 1
ATOM 2143 C CA . ILE B 2 81 ? 39.213 50.988 35.155 1.00 80.63 79 ILE B CA 1
ATOM 2144 C C . ILE B 2 81 ? 39.068 51.023 36.667 1.00 76.92 79 ILE B C 1
ATOM 2145 O O . ILE B 2 81 ? 39.881 51.647 37.364 1.00 71.75 79 ILE B O 1
ATOM 2150 N N . LYS B 2 82 ? 38.025 50.377 37.167 1.00 72.41 80 LYS B N 1
ATOM 2151 C CA . LYS B 2 82 ? 37.853 50.166 38.594 1.00 69.21 80 LYS B CA 1
ATOM 2152 C C . LYS B 2 82 ? 38.536 48.855 38.956 1.00 64.94 80 LYS B C 1
ATOM 2153 O O . LYS B 2 82 ? 38.213 47.809 38.386 1.00 67.76 80 LYS B O 1
ATOM 2159 N N . LEU B 2 83 ? 39.476 48.908 39.890 1.00 58.95 81 LEU B N 1
ATOM 2160 C CA . LEU B 2 83 ? 40.135 47.721 40.404 1.00 59.26 81 LEU B CA 1
ATOM 2161 C C . LEU B 2 83 ? 39.471 47.360 41.722 1.00 60.54 81 LEU B C 1
ATOM 2162 O O . LEU B 2 83 ? 39.412 48.192 42.638 1.00 58.59 81 LEU B O 1
ATOM 2167 N N . GLN B 2 84 ? 38.952 46.139 41.802 1.00 61.12 82 GLN B N 1
ATOM 2168 C CA . GLN B 2 84 ? 38.456 45.574 43.050 1.00 63.31 82 GLN B CA 1
ATOM 2169 C C . GLN B 2 84 ? 39.528 44.602 43.528 1.00 60.74 82 GLN B C 1
ATOM 2170 O O . GLN B 2 84 ? 39.639 43.481 43.019 1.00 60.40 82 GLN B O 1
ATOM 2176 N N . ILE B 2 85 ? 40.339 45.051 44.485 1.00 54.53 83 ILE B N 1
ATOM 2177 C CA . ILE B 2 85 ? 41.509 44.315 44.941 1.00 53.04 83 ILE B CA 1
ATOM 2178 C C . ILE B 2 85 ? 41.156 43.615 46.244 1.00 47.98 83 ILE B C 1
ATOM 2179 O O . ILE B 2 85 ? 40.889 44.267 47.263 1.00 49.51 83 ILE B O 1
ATOM 2184 N N . TRP B 2 86 ? 41.170 42.286 46.206 1.00 51.46 84 TRP B N 1
ATOM 2185 C CA . TRP B 2 86 ? 40.853 41.434 47.339 1.00 50.88 84 TRP B CA 1
ATOM 2186 C C . TRP B 2 86 ? 42.143 40.989 48.007 1.00 52.78 84 TRP B C 1
ATOM 2187 O O . TRP B 2 86 ? 43.076 40.550 47.332 1.00 51.62 84 TRP B O 1
ATOM 2198 N N . ASP B 2 87 ? 42.187 41.120 49.325 1.00 54.02 85 ASP B N 1
ATOM 2199 C CA . ASP B 2 87 ? 43.309 40.739 50.170 1.00 51.46 85 ASP B CA 1
ATOM 2200 C C . ASP B 2 87 ? 42.909 39.447 50.872 1.00 54.47 85 ASP B C 1
ATOM 2201 O O . ASP B 2 87 ? 41.968 39.451 51.681 1.00 58.38 85 ASP B O 1
ATOM 2206 N N . THR B 2 88 ? 43.584 38.335 50.549 1.00 52.00 86 THR B N 1
ATOM 2207 C CA . THR B 2 88 ? 43.179 37.056 51.117 1.00 52.88 86 THR B CA 1
ATOM 2208 C C . THR B 2 88 ? 43.997 36.722 52.359 1.00 55.67 86 THR B C 1
ATOM 2209 O O . THR B 2 88 ? 45.101 37.234 52.567 1.00 51.09 86 THR B O 1
ATOM 2213 N N . ALA B 2 89 ? 43.438 35.842 53.187 1.00 50.83 87 ALA B N 1
ATOM 2214 C CA . ALA B 2 89 ? 44.152 35.344 54.353 1.00 56.88 87 ALA B CA 1
ATOM 2215 C C . ALA B 2 89 ? 45.071 34.197 53.946 1.00 56.34 87 ALA B C 1
ATOM 2216 O O . ALA B 2 89 ? 44.669 33.302 53.197 1.00 61.44 87 ALA B O 1
ATOM 2218 N N . GLY B 2 90 ? 46.315 34.232 54.428 1.00 56.52 88 GLY B N 1
ATOM 2219 C CA . GLY B 2 90 ? 47.268 33.192 54.080 1.00 56.21 88 GLY B CA 1
ATOM 2220 C C . GLY B 2 90 ? 47.173 31.934 54.918 1.00 56.65 88 GLY B C 1
ATOM 2221 O O . GLY B 2 90 ? 47.595 30.869 54.460 1.00 57.40 88 GLY B O 1
ATOM 2222 N N . GLN B 2 91 ? 46.622 32.028 56.125 1.00 62.15 89 GLN B N 1
ATOM 2223 C CA . GLN B 2 91 ? 46.534 30.864 56.996 1.00 67.96 89 GLN B CA 1
ATOM 2224 C C . GLN B 2 91 ? 45.677 29.7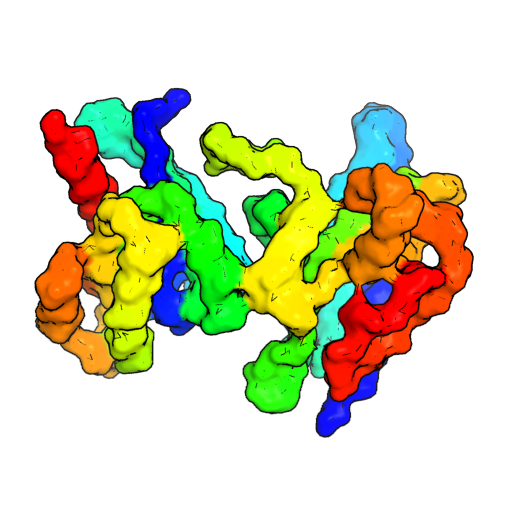75 56.361 1.00 67.43 89 GLN B C 1
ATOM 2225 O O . GLN B 2 91 ? 44.658 30.054 55.722 1.00 64.00 89 GLN B O 1
ATOM 2231 N N . GLU B 2 92 ? 46.097 28.521 56.553 1.00 70.66 90 GLU B N 1
ATOM 2232 C CA . GLU B 2 92 ? 45.420 27.401 55.904 1.00 76.84 90 GLU B CA 1
ATOM 2233 C C . GLU B 2 92 ? 43.968 27.277 56.354 1.00 68.48 90 GLU B C 1
ATOM 2234 O O . GLU B 2 92 ? 43.118 26.824 55.578 1.00 62.78 90 GLU B O 1
ATOM 2240 N N . ARG B 2 93 ? 43.665 27.692 57.588 1.00 63.43 91 ARG B N 1
ATOM 2241 C CA . ARG B 2 93 ? 42.296 27.646 58.096 1.00 60.25 91 ARG B CA 1
ATOM 2242 C C . ARG B 2 93 ? 41.324 28.403 57.195 1.00 62.26 91 ARG B C 1
ATOM 2243 O O . ARG B 2 93 ? 40.141 28.052 57.120 1.00 63.43 91 ARG B O 1
ATOM 2251 N N . TYR B 2 94 ? 41.799 29.433 56.497 1.00 57.20 92 TYR B N 1
ATOM 2252 C CA . TYR B 2 94 ? 40.952 30.234 55.626 1.00 56.35 92 TYR B CA 1
ATOM 2253 C C . TYR B 2 94 ? 41.106 29.864 54.154 1.00 54.89 92 TYR B C 1
ATOM 2254 O O . TYR B 2 94 ? 40.708 30.643 53.282 1.00 49.51 92 TYR B O 1
ATOM 2263 N N . ARG B 2 95 ? 41.670 28.691 53.857 1.00 56.18 93 ARG B N 1
ATOM 2264 C CA . ARG B 2 95 ? 41.829 28.294 52.462 1.00 58.46 93 ARG B CA 1
ATOM 2265 C C . ARG B 2 95 ? 40.476 28.227 51.759 1.00 52.97 93 ARG B C 1
ATOM 2266 O O . ARG B 2 95 ? 40.248 28.921 50.758 1.00 56.56 93 ARG B O 1
ATOM 2274 N N . THR B 2 96 ? 39.534 27.470 52.331 1.00 56.82 94 THR B N 1
ATOM 2275 C CA . THR B 2 96 ? 38.246 27.239 5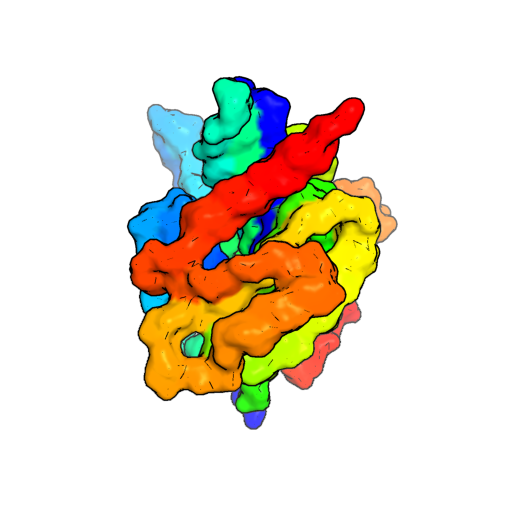1.676 1.00 61.10 94 THR B CA 1
ATOM 2276 C C . THR B 2 96 ? 37.518 28.548 51.393 1.00 58.44 94 THR B C 1
ATOM 2277 O O . THR B 2 96 ? 36.962 28.744 50.303 1.00 58.45 94 THR B O 1
ATOM 2281 N N . ILE B 2 97 ? 37.496 29.459 52.366 1.00 55.25 95 ILE B N 1
ATOM 2282 C CA . ILE B 2 97 ? 36.809 30.721 52.131 1.00 55.96 95 ILE B CA 1
ATOM 2283 C C . ILE B 2 97 ? 37.538 31.535 51.065 1.00 56.31 95 ILE B C 1
ATOM 2284 O O . ILE B 2 97 ? 36.905 32.080 50.148 1.00 54.38 95 ILE B O 1
ATOM 2289 N N . THR B 2 98 ? 38.874 31.590 51.122 1.00 48.85 96 THR B N 1
ATOM 2290 C CA . THR B 2 98 ? 39.573 32.449 50.170 1.00 56.19 96 THR B CA 1
ATOM 2291 C C . THR B 2 98 ? 39.394 31.931 48.751 1.00 54.91 96 THR B C 1
ATOM 2292 O O . THR B 2 98 ? 39.089 32.700 47.831 1.00 50.25 96 THR B O 1
ATOM 2296 N N . THR B 2 99 ? 39.537 30.618 48.563 1.00 57.42 97 THR B N 1
ATOM 2297 C CA . THR B 2 99 ? 39.345 30.039 47.240 1.00 58.81 97 THR B CA 1
ATOM 2298 C C . THR B 2 99 ? 37.915 30.217 46.757 1.00 55.18 97 THR B C 1
ATOM 2299 O O . THR B 2 99 ? 37.674 30.253 45.544 1.00 57.51 97 THR B O 1
ATOM 2303 N N . ALA B 2 100 ? 36.956 30.353 47.679 1.00 53.24 98 ALA B N 1
ATOM 2304 C CA . ALA B 2 100 ? 35.586 30.607 47.252 1.00 53.58 98 ALA B CA 1
ATOM 2305 C C . ALA B 2 100 ? 35.429 31.987 46.628 1.00 63.04 98 ALA B C 1
ATOM 2306 O O . ALA B 2 100 ? 34.453 32.223 45.906 1.00 60.33 98 ALA B O 1
ATOM 2308 N N . TYR B 2 101 ? 36.365 32.898 46.877 1.00 60.31 99 TYR B N 1
ATOM 2309 C CA . TYR B 2 101 ? 36.309 34.237 46.312 1.00 62.14 99 TYR B CA 1
ATOM 2310 C C . TYR B 2 101 ? 37.200 34.407 45.085 1.00 64.27 99 TYR B C 1
ATOM 2311 O O . TYR B 2 101 ? 37.315 35.525 44.571 1.00 59.90 99 TYR B O 1
ATOM 2320 N N . TYR B 2 102 ? 37.825 33.326 44.599 1.00 62.00 100 TYR B N 1
ATOM 2321 C CA . TYR B 2 102 ? 38.604 33.388 43.365 1.00 64.58 100 TYR B CA 1
ATOM 2322 C C . TYR B 2 102 ? 37.722 33.556 42.138 1.00 65.95 100 TYR B C 1
ATOM 2323 O O . TYR B 2 102 ? 38.203 34.020 41.099 1.00 70.14 100 TYR B O 1
ATOM 2332 N N . ARG B 2 103 ? 36.455 33.170 42.232 1.00 71.32 101 ARG B N 1
ATOM 2333 C CA . ARG B 2 103 ? 35.569 33.177 41.077 1.00 77.20 101 ARG B CA 1
ATOM 2334 C C . ARG B 2 103 ? 35.434 34.584 40.506 1.00 68.69 101 ARG B C 1
ATOM 2335 O O . ARG B 2 103 ? 35.196 35.548 41.240 1.00 72.57 101 ARG B O 1
ATOM 2343 N N . GLY B 2 104 ? 35.567 34.693 39.184 1.00 69.48 102 GLY B N 1
ATOM 2344 C CA . GLY B 2 104 ? 35.532 35.974 38.513 1.00 67.08 102 GLY B CA 1
ATOM 2345 C C . GLY B 2 104 ? 36.837 36.745 38.530 1.00 70.16 102 GLY B C 1
ATOM 2346 O O . GLY B 2 104 ? 36.878 37.869 38.013 1.00 64.95 102 GLY B O 1
ATOM 2347 N N . ALA B 2 105 ? 37.901 36.186 39.107 1.00 62.87 103 ALA B N 1
ATOM 2348 C CA . ALA B 2 105 ? 39.171 36.898 39.168 1.00 65.81 103 ALA B CA 1
ATOM 2349 C C . ALA B 2 105 ? 39.727 37.131 37.772 1.00 63.44 103 ALA B C 1
ATOM 2350 O O . ALA B 2 105 ? 39.760 36.223 36.938 1.00 66.15 103 ALA B O 1
ATOM 2352 N N . MET B 2 106 ? 40.164 38.361 37.521 1.00 69.93 104 MET B N 1
ATOM 2353 C CA . MET B 2 106 ? 40.896 38.664 36.305 1.00 68.92 104 MET B CA 1
ATOM 2354 C C . MET B 2 106 ? 42.396 38.745 36.532 1.00 68.93 104 MET B C 1
ATOM 2355 O O . MET B 2 106 ? 43.159 38.617 35.568 1.00 65.54 104 MET B O 1
ATOM 2360 N N . GLY B 2 107 ? 42.834 38.930 37.770 1.00 67.89 105 GLY B N 1
ATOM 2361 C CA . GLY B 2 107 ? 44.256 39.054 38.040 1.00 63.06 105 GLY B CA 1
ATOM 2362 C C . GLY B 2 107 ? 44.625 38.509 39.398 1.00 61.43 105 GLY B C 1
ATOM 2363 O O . GLY B 2 107 ? 43.829 38.538 40.343 1.00 64.45 105 GLY B O 1
ATOM 2364 N N . PHE B 2 108 ? 45.857 38.020 39.497 1.00 54.63 106 PHE B N 1
ATOM 2365 C CA . PHE B 2 108 ? 46.411 37.501 40.736 1.00 54.11 106 PHE B CA 1
ATOM 2366 C C . PHE B 2 108 ? 47.784 38.110 40.973 1.00 53.19 106 PHE B C 1
ATOM 2367 O O . PHE B 2 108 ? 48.569 38.296 40.033 1.00 48.03 106 PHE B O 1
ATOM 2375 N N . ILE B 2 109 ? 48.053 38.434 42.232 1.00 52.08 107 ILE B N 1
ATOM 2376 C CA . ILE B 2 109 ? 49.394 38.720 42.715 1.00 50.52 107 ILE B CA 1
ATOM 2377 C C . ILE B 2 109 ? 49.752 37.594 43.674 1.00 55.19 107 ILE B C 1
ATOM 2378 O O . ILE B 2 109 ? 49.152 37.460 44.753 1.00 55.35 107 ILE B O 1
ATOM 2383 N N . LEU B 2 110 ? 50.712 36.768 43.263 1.00 47.79 108 LEU B N 1
ATOM 2384 C CA . LEU B 2 110 ? 51.196 35.654 44.067 1.00 51.92 108 LEU B CA 1
ATOM 2385 C C . LEU B 2 110 ? 52.442 36.132 44.803 1.00 50.76 108 LEU B C 1
ATOM 2386 O O . LEU B 2 110 ? 53.491 36.351 44.187 1.00 45.42 108 LEU B O 1
ATOM 2391 N N . MET B 2 111 ? 52.334 36.273 46.117 1.00 44.76 109 MET B N 1
ATOM 2392 C CA . MET B 2 111 ? 53.360 36.911 46.922 1.00 50.12 109 MET B CA 1
ATOM 2393 C C . MET B 2 111 ? 54.092 35.872 47.755 1.00 54.95 109 MET B C 1
ATO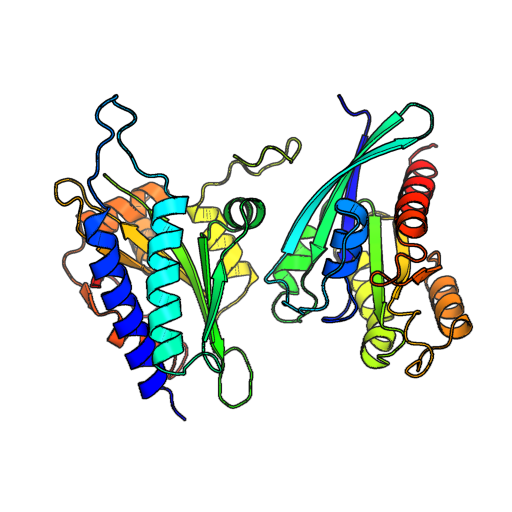M 2394 O O . MET B 2 111 ? 53.459 35.010 48.377 1.00 51.56 109 MET B O 1
ATOM 2399 N N . TYR B 2 112 ? 55.418 35.954 47.755 1.00 45.81 110 TYR B N 1
ATOM 2400 C CA . TYR B 2 112 ? 56.247 35.312 48.758 1.00 50.29 110 TYR B CA 1
ATOM 2401 C C . TYR B 2 112 ? 57.102 36.375 49.436 1.00 51.20 110 TYR B C 1
ATOM 2402 O O . TYR B 2 112 ? 57.109 37.540 49.040 1.00 49.21 110 TYR B O 1
ATOM 2411 N N . ASP B 2 113 ? 57.829 35.953 50.464 1.00 48.67 111 ASP B N 1
ATOM 2412 C CA . ASP B 2 113 ? 58.687 36.816 51.264 1.00 42.87 111 ASP B CA 1
ATOM 2413 C C . ASP B 2 113 ? 60.130 36.385 51.025 1.00 49.78 111 ASP B C 1
ATOM 2414 O O . ASP B 2 113 ? 60.501 35.244 51.324 1.00 48.67 111 ASP B O 1
ATOM 2419 N N . ILE B 2 114 ? 60.943 37.293 50.480 1.00 48.00 112 ILE B N 1
ATOM 2420 C CA . ILE B 2 114 ? 62.310 36.944 50.103 1.00 51.09 112 ILE B CA 1
ATOM 2421 C C . ILE B 2 114 ? 63.162 36.534 51.294 1.00 51.90 112 ILE B C 1
ATOM 2422 O O . ILE B 2 114 ? 64.250 35.986 51.104 1.00 53.15 112 ILE B O 1
ATOM 2427 N N . THR B 2 115 ? 62.696 36.783 52.515 1.00 49.04 113 THR B N 1
ATOM 2428 C CA . THR B 2 115 ? 63.383 36.348 53.722 1.00 50.94 113 THR B CA 1
ATOM 2429 C C . THR B 2 115 ? 62.806 35.063 54.301 1.00 58.18 113 THR B C 1
ATOM 2430 O O . THR B 2 115 ? 63.209 34.658 55.397 1.00 59.11 113 THR B O 1
ATOM 2434 N N . ASN B 2 116 ? 61.869 34.418 53.602 1.00 55.53 114 ASN B N 1
ATOM 2435 C CA . ASN B 2 116 ? 61.169 33.244 54.119 1.00 53.27 114 ASN B CA 1
ATOM 2436 C C . ASN B 2 116 ? 61.174 32.145 53.067 1.00 59.58 114 ASN B C 1
ATOM 2437 O O . ASN B 2 116 ? 60.430 32.222 52.080 1.00 56.14 114 ASN B O 1
ATOM 2442 N N . GLU B 2 117 ? 61.985 31.108 53.303 1.00 59.83 115 GLU B N 1
ATOM 2443 C CA . GLU B 2 117 ? 62.083 29.989 52.368 1.00 60.60 115 GLU B CA 1
ATOM 2444 C C . GLU B 2 117 ? 60.749 29.262 52.210 1.00 57.75 115 GLU B C 1
ATOM 2445 O O . GLU B 2 117 ? 60.374 28.871 51.097 1.00 51.33 115 GLU B O 1
ATOM 2451 N N . GLU B 2 118 ? 60.030 29.056 53.315 1.00 50.50 116 GLU B N 1
ATOM 2452 C CA . GLU B 2 118 ? 58.751 28.354 53.267 1.00 60.04 116 GLU B CA 1
ATOM 2453 C C . GLU B 2 118 ? 57.779 29.033 52.303 1.00 56.08 116 GLU B C 1
ATOM 2454 O O . GLU B 2 118 ? 57.129 28.369 51.480 1.00 50.70 116 GLU B O 1
ATOM 2460 N N . SER B 2 119 ? 57.686 30.365 52.379 1.00 52.16 117 SER B N 1
ATOM 2461 C CA . SER B 2 119 ? 56.751 31.103 51.533 1.00 52.13 117 SER B CA 1
ATOM 2462 C C . SER B 2 119 ? 57.099 30.968 50.060 1.00 48.17 117 SER B C 1
ATOM 2463 O O . SER B 2 119 ? 56.202 30.975 49.209 1.00 50.42 117 SER B O 1
ATOM 2466 N N . PHE B 2 120 ? 58.390 30.867 49.739 1.00 46.89 118 PHE B N 1
ATOM 2467 C CA . PHE B 2 120 ? 58.804 30.673 48.354 1.00 49.47 118 PHE B CA 1
ATOM 2468 C C . PHE B 2 120 ? 58.550 29.245 47.889 1.00 55.10 118 PHE B C 1
ATOM 2469 O O . PHE B 2 120 ? 58.161 29.026 46.735 1.00 51.34 118 PHE B O 1
ATOM 2477 N N . ASN B 2 121 ? 58.775 28.263 48.768 1.00 53.39 119 ASN B N 1
ATOM 2478 C CA . ASN B 2 121 ? 58.490 26.879 48.411 1.00 53.36 119 ASN B CA 1
ATOM 2479 C C . ASN B 2 121 ? 57.009 26.674 48.131 1.00 59.22 119 ASN B C 1
ATOM 2480 O O . ASN B 2 121 ? 56.648 25.827 47.306 1.00 55.56 119 ASN B O 1
ATOM 2485 N N . ALA B 2 122 ? 56.139 27.443 48.794 1.00 59.34 120 ALA B N 1
ATOM 2486 C CA . ALA B 2 122 ? 54.697 27.270 48.620 1.00 53.09 120 ALA B CA 1
ATOM 2487 C C . ALA B 2 122 ? 54.163 27.845 47.309 1.00 50.01 120 ALA B C 1
ATOM 2488 O O . ALA B 2 122 ? 52.965 27.695 47.019 1.00 59.98 120 ALA B O 1
ATOM 2490 N N . VAL B 2 123 ? 55.012 28.504 46.518 1.00 57.49 121 VAL B N 1
ATOM 2491 C CA . VAL B 2 123 ? 54.523 29.237 45.354 1.00 60.67 121 VAL B CA 1
ATOM 2492 C C . VAL B 2 123 ? 53.902 28.285 44.336 1.00 59.99 121 VAL B C 1
ATOM 2493 O O . VAL B 2 123 ? 52.893 28.609 43.698 1.00 66.65 121 VAL B O 1
ATOM 2497 N N . GLN B 2 124 ? 54.489 27.096 44.169 1.00 56.37 122 GLN B N 1
ATOM 2498 C CA . GLN B 2 124 ? 53.948 26.136 43.209 1.00 61.77 122 GLN B CA 1
ATOM 2499 C C . GLN B 2 124 ? 52.529 25.728 43.582 1.00 61.48 122 GLN B C 1
ATOM 2500 O O . GLN B 2 124 ? 51.637 25.688 42.721 1.00 58.27 122 GLN B O 1
ATOM 2506 N N . ASP B 2 125 ? 52.306 25.430 44.867 1.00 62.13 123 ASP B N 1
ATOM 2507 C CA . ASP B 2 125 ? 50.965 25.111 45.340 1.00 62.30 123 ASP B CA 1
ATOM 2508 C C . ASP B 2 125 ? 50.005 26.260 45.080 1.00 67.76 123 ASP B C 1
ATOM 2509 O O . ASP B 2 125 ? 48.875 26.041 44.621 1.00 61.57 123 ASP B O 1
ATOM 2514 N N . TRP B 2 126 ? 50.432 27.494 45.379 1.00 54.93 124 TRP B N 1
ATOM 2515 C CA . TRP B 2 126 ? 49.548 28.633 45.128 1.00 58.22 124 TRP B CA 1
ATOM 2516 C C . TRP B 2 126 ? 49.183 28.720 43.650 1.00 57.37 124 TRP B C 1
ATOM 2517 O O . TRP B 2 126 ? 48.031 29.015 43.299 1.00 52.87 124 TRP B O 1
ATOM 2528 N N . SER B 2 127 ? 50.151 28.450 42.769 1.00 53.65 125 SER B N 1
ATOM 2529 C CA . SER B 2 127 ? 49.887 28.503 41.334 1.00 63.74 125 SER B CA 1
ATOM 2530 C C . SER B 2 127 ? 48.865 27.453 40.913 1.00 66.32 125 SER B C 1
ATOM 2531 O O . SER B 2 127 ? 47.951 27.734 40.123 1.00 61.51 125 SER B O 1
ATOM 2534 N N . THR B 2 128 ? 49.011 26.225 41.414 1.00 59.45 126 THR B N 1
ATOM 2535 C CA . THR B 2 128 ? 48.010 25.220 41.073 1.00 68.32 126 THR B CA 1
ATOM 2536 C C . THR B 2 128 ? 46.640 25.591 41.632 1.00 68.09 126 THR B C 1
ATOM 2537 O O . THR B 2 128 ? 45.622 25.299 41.000 1.00 68.51 126 THR B O 1
ATOM 2541 N N . GLN B 2 129 ? 46.585 26.249 42.795 1.00 57.36 127 GLN B N 1
ATOM 2542 C CA . GLN B 2 129 ? 45.293 26.700 43.312 1.00 66.70 127 GLN B CA 1
ATOM 2543 C C . GLN B 2 129 ? 44.662 27.743 42.399 1.00 62.28 127 GLN B C 1
ATOM 2544 O O . GLN B 2 129 ? 43.445 27.723 42.167 1.00 65.53 127 GLN B O 1
ATOM 2550 N N . ILE B 2 130 ? 45.470 28.671 41.886 1.00 61.42 128 ILE B N 1
ATOM 2551 C CA . ILE B 2 130 ? 44.963 29.633 40.908 1.00 63.62 128 ILE B CA 1
ATOM 2552 C C . ILE B 2 130 ? 44.382 28.900 39.705 1.00 66.91 128 ILE B C 1
ATOM 2553 O O . ILE B 2 130 ? 43.273 29.198 39.245 1.00 68.79 128 ILE B O 1
ATOM 2558 N N . LYS B 2 131 ? 45.122 27.920 39.182 1.00 70.24 129 LYS B N 1
ATOM 2559 C CA . LYS B 2 131 ? 44.642 27.180 38.015 1.00 75.23 129 LYS B CA 1
ATOM 2560 C C . LYS B 2 131 ? 43.394 26.357 38.330 1.00 80.17 129 LYS B C 1
ATOM 2561 O O . LYS B 2 131 ? 42.558 26.139 37.445 1.00 82.04 129 LYS B O 1
ATOM 2567 N N . THR B 2 132 ? 43.241 25.915 39.580 1.00 70.99 130 THR B N 1
ATOM 2568 C CA . THR B 2 132 ? 42.127 25.053 39.957 1.00 66.50 130 THR B CA 1
ATOM 2569 C C . THR B 2 132 ? 40.839 25.841 40.164 1.00 71.91 130 THR B C 1
ATOM 2570 O O . THR B 2 132 ? 39.801 25.507 39.584 1.00 72.33 130 THR B O 1
ATOM 2574 N N . TYR B 2 133 ? 40.882 26.884 40.994 1.00 74.83 131 TYR B N 1
ATOM 2575 C CA . TYR B 2 133 ? 39.676 27.622 41.353 1.00 64.77 131 TYR B CA 1
ATOM 2576 C C . TYR B 2 133 ? 39.406 28.806 40.439 1.00 67.76 131 TYR B C 1
ATOM 2577 O O . TYR B 2 133 ? 38.406 29.504 40.630 1.00 74.70 131 TYR B O 1
ATOM 2586 N N . SER B 2 134 ? 40.283 29.059 39.474 1.00 77.30 132 SER B N 1
ATOM 2587 C CA . SER B 2 134 ? 40.133 30.132 38.498 1.00 84.51 132 SER B CA 1
ATOM 2588 C C . SER B 2 134 ? 40.507 29.607 37.117 1.00 92.96 132 SER B C 1
ATOM 2589 O O . SER B 2 134 ? 41.378 30.149 36.437 1.00 100.81 132 SER B O 1
ATOM 2592 N N . TRP B 2 135 ? 39.885 28.489 36.726 1.00 97.95 133 TRP B N 1
ATOM 2593 C CA . TRP B 2 135 ? 40.242 27.770 35.502 1.00 108.74 133 TRP B CA 1
ATOM 2594 C C . TRP B 2 135 ? 40.439 28.690 34.299 1.00 114.30 133 TRP B C 1
ATOM 2595 O O . TRP B 2 135 ? 41.421 28.559 33.557 1.00 108.78 133 TRP B O 1
ATOM 2606 N N . ASP B 2 136 ? 39.519 29.632 34.093 1.00 120.22 134 ASP B N 1
ATOM 2607 C CA . ASP B 2 136 ? 39.664 30.576 32.992 1.00 121.18 134 ASP B CA 1
ATOM 2608 C C . ASP B 2 136 ? 40.906 31.440 33.194 1.00 117.75 134 ASP B C 1
ATOM 2609 O O . ASP B 2 136 ? 41.276 31.788 34.317 1.00 112.80 134 ASP B O 1
ATOM 2614 N N . ASN B 2 137 ? 41.554 31.785 32.086 1.00 116.30 135 ASN B N 1
ATOM 2615 C CA . ASN B 2 137 ? 42.904 32.340 32.140 1.00 110.11 135 ASN B CA 1
ATOM 2616 C C . ASN B 2 137 ? 42.897 33.704 32.824 1.00 104.91 135 ASN B C 1
ATOM 2617 O O . ASN B 2 137 ? 42.454 34.703 32.246 1.00 96.67 135 ASN B O 1
ATOM 2622 N N . ALA B 2 138 ? 43.404 33.744 34.053 1.00 102.25 136 ALA B N 1
ATOM 2623 C CA . ALA B 2 138 ? 43.672 34.981 34.768 1.00 86.79 136 ALA B CA 1
ATOM 2624 C C . ALA B 2 138 ? 45.169 35.259 34.760 1.00 84.13 136 ALA B C 1
ATOM 2625 O O . ALA B 2 138 ? 45.984 34.344 34.923 1.00 83.34 136 ALA B O 1
ATOM 2627 N N . GLN B 2 139 ? 45.527 36.523 34.561 1.00 73.24 137 GLN B N 1
ATOM 2628 C CA . GLN B 2 139 ? 46.926 36.917 34.542 1.00 68.68 137 GLN B CA 1
ATOM 2629 C C . GLN B 2 139 ? 47.497 36.909 35.953 1.00 62.71 137 GLN B C 1
ATOM 2630 O O . GLN B 2 139 ? 46.808 37.259 36.913 1.00 63.73 137 GLN B O 1
ATOM 2636 N N . VAL B 2 140 ? 48.758 36.497 36.074 1.00 55.78 138 VAL B N 1
ATOM 2637 C CA . VAL B 2 140 ? 49.420 36.341 37.364 1.00 54.48 138 VAL B CA 1
ATOM 2638 C C . VAL B 2 140 ? 50.743 37.096 37.358 1.00 58.34 138 VAL B C 1
ATOM 2639 O O . VAL B 2 140 ? 51.497 37.046 36.379 1.00 57.07 138 VAL B O 1
ATOM 2643 N N . ILE B 2 141 ? 51.019 37.802 38.453 1.00 56.61 139 ILE B N 1
ATOM 2644 C CA . ILE B 2 141 ? 52.328 38.393 38.710 1.00 54.75 139 ILE B CA 1
ATOM 2645 C C . ILE B 2 141 ? 52.917 37.732 39.947 1.00 54.53 139 ILE B C 1
ATOM 2646 O O . ILE B 2 141 ? 52.258 37.660 40.993 1.00 53.13 139 ILE B O 1
ATOM 2651 N N . LEU B 2 142 ? 54.153 37.252 39.829 1.00 53.81 140 LEU B N 1
ATOM 2652 C CA . LEU B 2 142 ? 54.895 36.714 40.957 1.00 54.59 140 LEU B CA 1
ATOM 2653 C C . LEU B 2 142 ? 55.669 37.850 41.613 1.00 54.11 140 LEU B C 1
ATOM 2654 O O . LEU B 2 142 ? 56.329 38.641 40.925 1.00 55.51 140 LEU B O 1
ATOM 2659 N N . VAL B 2 143 ? 55.556 37.951 42.934 1.00 45.14 141 VAL B N 1
ATOM 2660 C CA . VAL B 2 143 ? 56.093 39.081 43.677 1.00 50.25 141 VAL B CA 1
ATOM 2661 C C . VAL B 2 143 ? 56.850 38.540 44.874 1.00 50.09 141 VAL B C 1
ATOM 2662 O O . VAL B 2 143 ? 56.271 37.835 45.712 1.00 46.05 141 VAL B O 1
ATOM 2666 N N . GLY B 2 144 ? 58.139 38.861 44.947 1.00 50.60 142 GLY B N 1
ATOM 2667 C CA . GLY B 2 144 ? 58.924 38.598 46.135 1.00 46.46 142 GLY B CA 1
ATOM 2668 C C . GLY B 2 144 ? 59.054 39.874 46.941 1.00 52.88 142 GLY B C 1
ATOM 2669 O O . GLY B 2 144 ? 59.752 40.811 46.533 1.00 46.36 142 GLY B O 1
ATOM 2670 N N . ASN B 2 145 ? 58.360 39.929 48.074 1.00 48.91 143 ASN B N 1
ATOM 2671 C CA . ASN B 2 145 ? 58.247 41.129 48.882 1.00 52.28 143 ASN B CA 1
ATOM 2672 C C . ASN B 2 145 ? 59.371 41.203 49.910 1.00 48.60 143 ASN B C 1
ATOM 2673 O O . ASN B 2 145 ? 60.125 40.250 50.110 1.00 47.80 143 ASN B O 1
ATOM 2678 N N . LYS B 2 146 ? 59.448 42.357 50.584 1.00 49.23 144 LYS B N 1
ATOM 2679 C CA . LYS B 2 146 ? 60.411 42.628 51.653 1.00 54.59 144 LYS B CA 1
ATOM 2680 C C . LYS B 2 146 ? 61.837 42.729 51.126 1.00 58.98 144 LYS B C 1
ATOM 2681 O O . LYS B 2 146 ? 62.789 42.390 51.833 1.00 68.24 144 LYS B O 1
ATOM 2687 N N . CYS B 2 147 ? 62.001 43.228 49.897 1.00 49.99 145 CYS B N 1
ATOM 2688 C CA . CYS B 2 147 ? 63.336 43.344 49.319 1.00 63.51 145 CYS B CA 1
ATOM 2689 C C . CYS B 2 147 ? 64.168 44.424 49.993 1.00 68.06 145 CYS B C 1
ATOM 2690 O O . CYS B 2 147 ? 65.361 44.536 49.698 1.00 67.83 145 CYS B O 1
ATOM 2693 N N . ASP B 2 148 ? 63.563 45.235 50.863 1.00 64.57 146 ASP B N 1
ATOM 2694 C CA . ASP B 2 148 ? 64.342 46.135 51.702 1.00 60.74 146 ASP B CA 1
ATOM 2695 C C . ASP B 2 148 ? 65.205 45.366 52.695 1.00 65.07 146 ASP B C 1
ATOM 2696 O O . ASP B 2 148 ? 66.226 45.883 53.157 1.00 73.11 146 ASP B O 1
ATOM 2701 N N . MET B 2 149 ? 64.810 44.141 53.037 1.00 63.70 147 MET B N 1
ATOM 2702 C CA . MET B 2 149 ? 65.507 43.344 54.047 1.00 67.28 147 MET B CA 1
ATOM 2703 C C . MET B 2 149 ? 66.658 42.555 53.413 1.00 68.38 147 MET B C 1
ATOM 2704 O O . MET B 2 149 ? 66.687 41.324 53.420 1.00 64.95 147 MET B O 1
ATOM 2709 N N . GLU B 2 150 ? 67.628 43.295 52.868 1.00 65.99 148 GLU B N 1
ATOM 2710 C CA . GLU B 2 150 ? 68.724 42.662 52.137 1.00 71.35 148 GLU B CA 1
ATOM 2711 C C . GLU B 2 150 ? 69.546 41.737 53.029 1.00 71.42 148 GLU B C 1
ATOM 2712 O O . GLU B 2 150 ? 69.985 40.670 52.587 1.00 71.27 148 GLU B O 1
ATOM 2718 N N . ASP B 2 151 ? 69.761 42.120 54.290 1.00 74.91 149 ASP B N 1
ATOM 2719 C CA . ASP B 2 151 ? 70.579 41.302 55.181 1.00 78.46 149 ASP B CA 1
ATOM 2720 C C . ASP B 2 151 ? 69.925 39.969 55.531 1.00 74.94 149 ASP B C 1
ATOM 2721 O O . ASP B 2 151 ? 70.634 39.032 55.914 1.00 80.11 149 ASP B O 1
ATOM 2726 N N . GLU B 2 152 ? 68.599 39.858 55.419 1.00 72.19 150 GLU B N 1
ATOM 2727 C CA . GLU B 2 152 ? 67.887 38.638 55.783 1.00 69.34 150 GLU B CA 1
ATOM 2728 C C . GLU B 2 152 ? 67.415 37.850 54.562 1.00 65.26 150 GLU B C 1
ATOM 2729 O O . GLU B 2 152 ? 66.569 36.959 54.690 1.00 62.93 150 GLU B O 1
ATOM 2735 N N . ARG B 2 153 ? 67.959 38.152 53.385 1.00 60.85 151 ARG B N 1
ATOM 2736 C CA . ARG B 2 153 ? 67.547 37.485 52.157 1.00 55.81 151 ARG B CA 1
ATOM 2737 C C . ARG B 2 153 ? 67.973 36.020 52.150 1.00 65.57 151 ARG B C 1
ATOM 2738 O O . ARG B 2 153 ? 69.128 35.694 52.449 1.00 63.14 151 ARG B O 1
ATOM 2746 N N . VAL B 2 154 ? 67.031 35.138 51.815 1.00 61.80 152 VAL B N 1
ATOM 2747 C CA . VAL B 2 154 ? 67.339 33.737 51.559 1.00 57.24 152 VAL B CA 1
ATOM 2748 C C . VAL B 2 154 ? 66.977 33.302 50.146 1.00 60.72 152 VAL B C 1
ATOM 2749 O O . VAL B 2 154 ? 67.491 32.271 49.681 1.00 66.42 152 VAL B O 1
ATOM 2753 N N . ILE B 2 155 ? 66.120 34.038 49.441 1.00 53.69 153 ILE B N 1
ATOM 2754 C CA . ILE B 2 155 ? 65.773 33.758 48.053 1.00 48.12 153 ILE B CA 1
ATOM 2755 C C . ILE B 2 155 ? 66.440 34.821 47.196 1.00 50.70 153 ILE B C 1
ATOM 2756 O O . ILE B 2 155 ? 66.219 36.021 47.400 1.00 57.24 153 ILE B O 1
ATOM 2761 N N . SER B 2 156 ? 67.256 34.392 46.246 1.00 52.25 154 SER B N 1
ATOM 2762 C CA . SER B 2 156 ? 67.908 35.346 45.369 1.00 52.45 154 SER B CA 1
ATOM 2763 C C . SER B 2 156 ? 66.933 35.845 44.310 1.00 54.49 154 SER B C 1
ATOM 2764 O O . SER B 2 156 ? 65.922 35.208 44.003 1.00 54.01 154 SER B O 1
ATOM 2767 N N . THR B 2 157 ? 67.268 36.999 43.735 1.00 52.38 155 THR B N 1
ATOM 2768 C CA . THR B 2 157 ? 66.446 37.580 42.681 1.00 54.75 155 THR B CA 1
ATOM 2769 C C . THR B 2 157 ? 66.345 36.647 41.478 1.00 63.31 155 THR B C 1
ATOM 2770 O O . THR B 2 157 ? 65.254 36.452 40.922 1.00 69.55 155 THR B O 1
ATOM 2774 N N . GLU B 2 158 ? 67.470 36.056 41.065 1.00 64.66 156 GLU B N 1
ATOM 2775 C CA . GLU B 2 158 ? 67.451 35.206 39.880 1.00 67.90 156 GLU B CA 1
ATOM 2776 C C . GLU B 2 158 ? 66.669 33.922 40.126 1.00 63.50 156 GLU B C 1
ATOM 2777 O O . GLU B 2 158 ? 66.021 33.413 39.207 1.00 59.44 156 GLU B O 1
ATOM 2783 N N . ARG B 2 159 ? 66.693 33.401 41.355 1.00 58.24 157 ARG B N 1
ATOM 2784 C CA . ARG B 2 159 ? 65.832 32.272 41.699 1.00 60.78 157 ARG B CA 1
ATOM 2785 C C . ARG B 2 159 ? 64.361 32.632 41.506 1.00 61.29 157 ARG B C 1
ATOM 2786 O O . ARG B 2 159 ? 63.588 31.854 40.931 1.00 58.66 157 ARG B O 1
ATOM 2794 N N . GLY B 2 160 ? 63.967 33.828 41.954 1.00 61.80 158 GLY B N 1
ATOM 2795 C CA . GLY B 2 160 ? 62.591 34.265 41.788 1.00 55.33 158 GLY B CA 1
ATOM 2796 C C . GLY B 2 160 ? 62.194 34.437 40.334 1.00 60.79 158 GLY B C 1
ATOM 2797 O O . GLY B 2 160 ? 61.108 34.017 39.920 1.00 58.19 158 GLY B O 1
ATOM 2798 N N . GLN B 2 161 ? 63.064 35.058 39.529 1.00 61.83 159 GLN B N 1
ATOM 2799 C CA . GLN B 2 161 ? 62.686 35.247 38.130 1.00 66.89 159 GLN B CA 1
ATOM 2800 C C . GLN B 2 161 ? 62.732 33.937 37.356 1.00 67.13 159 GLN B C 1
ATOM 2801 O O . GLN B 2 161 ? 61.971 33.761 36.399 1.00 71.55 159 GLN B O 1
ATOM 2807 N N . HIS B 2 162 ? 63.589 32.998 37.757 1.00 59.15 160 HIS B N 1
ATOM 2808 C CA . HIS B 2 162 ? 63.567 31.691 37.117 1.00 62.95 160 HIS B CA 1
ATOM 2809 C C . HIS B 2 162 ? 62.284 30.946 37.446 1.00 61.23 160 HIS B C 1
ATOM 2810 O O . HIS B 2 162 ? 61.705 30.289 36.574 1.00 61.45 160 HIS B O 1
ATOM 2817 N N . LEU B 2 163 ? 61.810 31.047 38.693 1.00 62.15 161 LEU B N 1
ATOM 2818 C CA . LEU B 2 163 ? 60.521 30.445 39.019 1.00 59.83 161 LEU B CA 1
ATOM 2819 C C . LEU B 2 163 ? 59.395 31.113 38.236 1.00 65.48 161 LEU B C 1
ATOM 2820 O O . LEU B 2 163 ? 58.467 30.440 37.765 1.00 66.08 161 LEU B O 1
ATOM 2825 N N . GLY B 2 164 ? 59.466 32.436 38.078 1.00 59.81 162 GLY B N 1
ATOM 2826 C CA . GLY B 2 164 ? 58.462 33.125 37.282 1.00 65.37 162 GLY B CA 1
ATOM 2827 C C . GLY B 2 164 ? 58.456 32.665 35.836 1.00 67.31 162 GLY B C 1
ATOM 2828 O O . GLY B 2 164 ? 57.397 32.426 35.250 1.00 67.21 162 GLY B O 1
ATOM 2829 N N . GLU B 2 165 ? 59.647 32.529 35.245 1.00 60.74 163 GLU B N 1
ATOM 2830 C CA . GLU B 2 165 ? 59.754 32.015 33.883 1.00 66.55 163 GLU B CA 1
ATOM 2831 C C . GLU B 2 165 ? 59.188 30.606 33.791 1.00 61.04 163 GLU B C 1
ATOM 2832 O O . GLU B 2 165 ? 58.455 30.281 32.848 1.00 61.69 163 GLU B O 1
ATOM 2838 N N . GLN B 2 166 ? 59.502 29.763 34.777 1.00 59.11 164 GLN B N 1
ATOM 2839 C CA . GLN B 2 166 ? 58.982 28.401 34.790 1.00 67.35 164 GLN B CA 1
ATOM 2840 C C . GLN B 2 166 ? 57.459 28.392 34.788 1.00 74.71 164 GLN B C 1
ATOM 2841 O O . GLN B 2 166 ? 56.836 27.627 34.041 1.00 76.23 164 GLN B O 1
ATOM 2847 N N . LEU B 2 167 ? 56.838 29.243 35.604 1.00 65.09 165 LEU B N 1
ATOM 2848 C CA . LEU B 2 167 ? 55.385 29.267 35.681 1.00 62.34 165 LEU B CA 1
ATOM 2849 C C . LEU B 2 167 ? 54.739 30.158 34.627 1.00 61.58 165 LEU B C 1
ATOM 2850 O O . LEU B 2 167 ? 53.510 30.171 34.523 1.00 61.86 165 LEU B O 1
ATOM 2855 N N . GLY B 2 168 ? 55.526 30.876 33.830 1.00 63.49 166 GLY B N 1
ATOM 2856 C CA . GLY B 2 168 ? 54.954 31.771 32.845 1.00 63.80 166 GLY B CA 1
ATOM 2857 C C . GLY B 2 168 ? 54.401 33.053 33.423 1.00 69.12 166 GLY B C 1
ATOM 2858 O O . GLY B 2 168 ? 53.456 33.622 32.864 1.00 67.10 166 GLY B O 1
ATOM 2859 N N . PHE B 2 169 ? 54.964 33.524 34.533 1.00 64.20 167 PHE B N 1
ATOM 2860 C CA . PHE B 2 169 ? 54.510 34.726 35.213 1.00 58.50 167 PHE B CA 1
ATOM 2861 C C . PHE B 2 169 ? 55.551 35.831 35.100 1.00 62.95 167 PHE B C 1
ATOM 2862 O O . PHE B 2 169 ? 56.758 35.577 35.125 1.00 69.90 167 PHE B O 1
ATOM 2870 N N . GLU B 2 170 ? 55.070 37.066 34.986 1.00 67.20 168 GLU B N 1
ATOM 2871 C CA . GLU B 2 170 ? 55.939 38.213 35.188 1.00 64.84 168 GLU B CA 1
ATOM 2872 C C . GLU B 2 170 ? 56.410 38.232 36.638 1.00 61.08 168 GLU B C 1
ATOM 2873 O O . GLU B 2 170 ? 55.774 37.662 37.528 1.00 57.00 168 GLU B O 1
ATOM 2879 N N . PHE B 2 171 ? 57.543 38.886 36.876 1.00 60.83 169 PHE B N 1
ATOM 2880 C CA . PHE B 2 171 ? 58.179 38.832 38.185 1.00 59.98 169 PHE B CA 1
ATOM 2881 C C . PHE B 2 171 ? 58.606 40.219 38.640 1.00 58.35 169 PHE B C 1
ATOM 2882 O O . PHE B 2 171 ? 59.165 40.992 37.856 1.00 55.92 169 PHE B O 1
ATOM 2890 N N . PHE B 2 172 ? 58.340 40.521 39.910 1.00 60.88 170 PHE B N 1
ATOM 2891 C CA . PHE B 2 172 ? 58.822 41.741 40.546 1.00 53.30 170 PHE B CA 1
ATOM 2892 C C . PHE B 2 172 ? 59.338 41.421 41.940 1.00 53.34 170 PHE B C 1
ATOM 2893 O O . PHE B 2 172 ? 58.809 40.537 42.624 1.00 53.15 170 PHE B O 1
ATOM 2901 N N . GLU B 2 173 ? 60.365 42.152 42.357 1.00 52.62 171 GLU B N 1
ATOM 2902 C CA . GLU B 2 173 ? 60.757 42.217 43.755 1.00 49.11 171 GLU B CA 1
ATOM 2903 C C . GLU B 2 173 ? 60.295 43.560 44.299 1.00 49.33 171 GLU B C 1
ATOM 2904 O O . GLU B 2 173 ? 60.432 44.589 43.628 1.00 48.73 171 GLU B O 1
ATOM 2910 N N . THR B 2 174 ? 59.709 43.540 45.490 1.00 49.94 172 THR B N 1
ATOM 2911 C CA . THR B 2 174 ? 58.981 44.692 45.988 1.00 52.07 172 THR B CA 1
ATOM 2912 C C . THR B 2 174 ? 59.293 44.905 47.458 1.00 51.77 172 THR B C 1
ATOM 2913 O O . THR B 2 174 ? 59.776 44.006 48.152 1.00 47.62 172 THR B O 1
ATOM 2917 N N . SER B 2 175 ? 59.000 46.120 47.924 1.00 45.03 173 SER B N 1
ATOM 2918 C CA . SER B 2 175 ? 58.934 46.426 49.350 1.00 50.28 173 SER B CA 1
ATOM 2919 C C . SER B 2 175 ? 57.700 47.285 49.590 1.00 51.42 173 SER B C 1
ATOM 2920 O O . SER B 2 175 ? 57.623 48.411 49.092 1.00 55.60 173 SER B O 1
ATOM 2923 N N . ALA B 2 176 ? 56.733 46.756 50.340 1.00 47.84 174 ALA B N 1
ATOM 2924 C CA . ALA B 2 176 ? 55.629 47.598 50.784 1.00 53.96 174 ALA B CA 1
ATOM 2925 C C . ALA B 2 176 ? 56.107 48.647 51.778 1.00 49.45 174 ALA B C 1
ATOM 2926 O O . ALA B 2 176 ? 55.558 49.753 51.824 1.00 57.79 174 ALA B O 1
ATOM 2928 N N . LYS B 2 177 ? 57.131 48.323 52.570 1.00 48.00 175 LYS B N 1
ATOM 2929 C CA . LYS B 2 177 ? 57.642 49.269 53.557 1.00 59.67 175 LYS B CA 1
ATOM 2930 C C . LYS B 2 177 ? 58.298 50.477 52.892 1.00 57.19 175 LYS B C 1
ATOM 2931 O O . LYS B 2 177 ? 58.044 51.623 53.276 1.00 61.81 175 LYS B O 1
ATOM 2937 N N . ASP B 2 178 ? 59.142 50.244 51.893 1.00 48.71 176 ASP B N 1
ATOM 2938 C CA . ASP B 2 178 ? 59.837 51.321 51.202 1.00 53.00 176 ASP B CA 1
ATOM 2939 C C . ASP B 2 178 ? 59.144 51.751 49.920 1.00 54.73 176 ASP B C 1
ATOM 2940 O O . ASP B 2 178 ? 59.695 52.578 49.187 1.00 56.55 176 ASP B O 1
ATOM 2945 N N . ASN B 2 179 ? 57.967 51.203 49.626 1.00 53.32 177 ASN B N 1
ATOM 2946 C CA . ASN B 2 179 ? 57.216 51.535 48.419 1.00 54.47 177 ASN B CA 1
ATOM 2947 C C . ASN B 2 179 ? 58.069 51.342 47.164 1.00 52.26 177 ASN B C 1
ATOM 2948 O O . ASN B 2 179 ? 58.339 52.272 46.403 1.00 57.31 177 ASN B O 1
ATOM 2953 N N . ILE B 2 180 ? 58.497 50.102 46.959 1.00 53.55 178 ILE B N 1
ATOM 2954 C CA . ILE B 2 180 ? 59.320 49.740 45.813 1.00 56.58 178 ILE B CA 1
ATOM 2955 C C . ILE B 2 180 ? 58.528 48.760 44.961 1.00 50.82 178 ILE B C 1
ATOM 2956 O O . ILE B 2 180 ? 58.123 47.699 45.447 1.00 50.70 178 ILE B O 1
ATOM 2961 N N . ASN B 2 181 ? 58.280 49.140 43.705 1.00 48.65 179 ASN B N 1
ATOM 2962 C CA . ASN B 2 181 ? 57.648 48.287 42.696 1.00 55.16 179 ASN B CA 1
ATOM 2963 C C . ASN B 2 181 ? 56.238 47.843 43.093 1.00 54.86 179 ASN B C 1
ATOM 2964 O O . ASN B 2 181 ? 55.768 46.783 42.672 1.00 52.69 179 ASN B O 1
ATOM 2969 N N . VAL B 2 182 ? 55.538 48.645 43.889 1.00 51.26 180 VAL B N 1
ATOM 2970 C CA . VAL B 2 182 ? 54.137 48.355 44.187 1.00 56.35 180 VAL B CA 1
ATOM 2971 C C . VAL B 2 182 ? 53.244 48.826 43.043 1.00 58.45 180 VAL B C 1
ATOM 2972 O O . VAL B 2 182 ? 52.528 48.036 42.406 1.00 57.39 180 VAL B O 1
ATOM 2976 N N . LYS B 2 183 ? 53.292 50.133 42.767 1.00 56.39 181 LYS B N 1
ATOM 2977 C CA . LYS B 2 183 ? 52.598 50.692 41.613 1.00 63.04 181 LYS B CA 1
ATOM 2978 C C . LYS B 2 183 ? 52.978 49.954 40.337 1.00 65.91 181 LYS B C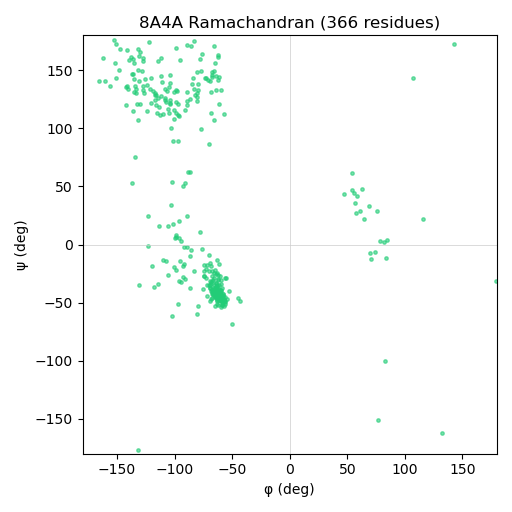 1
ATOM 2979 O O . LYS B 2 183 ? 52.121 49.684 39.489 1.00 62.63 181 LYS B O 1
ATOM 2985 N N . GLN B 2 184 ? 54.262 49.610 40.191 1.00 59.37 182 GLN B N 1
ATOM 2986 C CA . GLN B 2 184 ? 54.704 48.897 38.996 1.00 62.09 182 GLN B CA 1
ATOM 2987 C C . GLN B 2 184 ? 54.014 47.545 38.874 1.00 56.47 182 GLN B C 1
ATOM 2988 O O . GLN B 2 184 ? 53.553 47.175 37.789 1.00 59.79 182 GLN B O 1
ATOM 2994 N N . THR B 2 185 ? 53.925 46.797 39.978 1.00 55.23 183 THR B N 1
ATOM 2995 C CA . THR B 2 185 ? 53.237 45.510 39.938 1.00 57.30 183 THR B CA 1
ATOM 2996 C C . THR B 2 185 ? 51.791 45.676 39.491 1.00 57.30 183 THR B C 1
ATOM 2997 O O . THR B 2 185 ? 51.335 45.005 38.552 1.00 56.12 183 THR B O 1
ATOM 3001 N N . PHE B 2 186 ? 51.054 46.581 40.143 1.00 55.71 184 PHE B N 1
ATOM 3002 C CA . PHE B 2 186 ? 49.638 46.704 39.805 1.00 55.33 184 PHE B CA 1
ATOM 3003 C C . PHE B 2 186 ? 49.444 47.193 38.370 1.00 58.28 184 PHE B C 1
ATOM 3004 O O . PHE B 2 186 ? 48.549 46.715 37.657 1.00 60.30 184 PHE B O 1
ATOM 3012 N N . GLU B 2 187 ? 50.294 48.117 37.913 1.00 53.83 185 GLU B N 1
ATOM 3013 C CA . GLU B 2 187 ? 50.124 48.666 36.572 1.00 59.32 185 GLU B CA 1
ATOM 3014 C C . GLU B 2 187 ? 50.500 47.646 35.504 1.00 63.34 185 GLU B C 1
ATOM 3015 O O . GLU B 2 187 ? 49.866 47.591 34.446 1.00 68.60 185 GLU B O 1
ATOM 3021 N N . ARG B 2 188 ? 51.511 46.812 35.767 1.00 59.67 186 ARG B N 1
ATOM 3022 C CA . ARG B 2 188 ? 51.826 45.720 34.852 1.00 58.22 186 ARG B CA 1
ATOM 3023 C C . ARG B 2 188 ? 50.679 44.720 34.781 1.00 62.77 186 ARG B C 1
ATOM 3024 O O . ARG B 2 188 ? 50.369 44.183 33.707 1.00 60.92 186 ARG B O 1
ATOM 3032 N N . LEU B 2 189 ? 50.051 44.439 35.923 1.00 60.00 187 LEU B N 1
ATOM 3033 C CA . LEU B 2 189 ? 48.897 43.548 35.916 1.00 62.46 187 LEU B CA 1
ATOM 3034 C C . LEU B 2 189 ? 47.787 44.112 35.042 1.00 64.28 187 LEU B C 1
ATOM 3035 O O . LEU B 2 189 ? 47.194 43.395 34.225 1.00 64.13 187 LEU B O 1
ATOM 3040 N N . VAL B 2 190 ? 47.507 45.409 35.193 1.00 57.45 188 VAL B N 1
ATOM 3041 C CA . VAL B 2 190 ? 46.490 46.052 34.362 1.00 68.31 188 VAL B CA 1
ATOM 3042 C C . VAL B 2 190 ? 46.884 45.983 32.892 1.00 71.45 188 VAL B C 1
ATOM 3043 O O . VAL B 2 190 ? 46.047 45.708 32.021 1.00 73.07 188 VAL B O 1
ATOM 3047 N N . ASP B 2 191 ? 48.165 46.223 32.597 1.00 67.40 189 ASP B N 1
ATOM 3048 C CA . ASP B 2 191 ? 48.652 46.167 31.223 1.00 71.33 189 ASP B CA 1
ATOM 3049 C C . ASP B 2 191 ? 48.387 44.807 30.596 1.00 80.42 189 ASP B C 1
ATOM 3050 O O . ASP B 2 191 ? 47.810 44.718 29.507 1.00 85.05 189 ASP B O 1
ATOM 3055 N N . ILE B 2 192 ? 48.815 43.732 31.262 1.00 74.69 190 ILE B N 1
ATOM 3056 C CA . ILE B 2 192 ? 48.687 42.421 30.633 1.00 71.47 190 ILE B CA 1
ATOM 3057 C C . ILE B 2 192 ? 47.248 41.927 30.648 1.00 74.24 190 ILE B C 1
ATOM 3058 O O . ILE B 2 192 ? 46.886 41.091 29.812 1.00 78.07 190 ILE B O 1
ATOM 3063 N N . ILE B 2 193 ? 46.409 42.419 31.564 1.00 71.91 191 ILE B N 1
ATOM 3064 C CA . ILE B 2 193 ? 44.985 42.118 31.459 1.00 77.26 191 ILE B CA 1
ATOM 3065 C C . ILE B 2 193 ? 44.384 42.825 30.250 1.00 81.36 191 ILE B C 1
ATOM 3066 O O . ILE B 2 193 ? 43.529 42.269 29.552 1.00 78.02 191 ILE B O 1
ATOM 3071 N N . CYS B 2 194 ? 44.835 44.051 29.969 1.00 81.15 192 CYS B N 1
ATOM 3072 C CA . CYS B 2 194 ? 44.325 44.780 28.811 1.00 84.46 192 CYS B CA 1
ATOM 3073 C C . CYS B 2 194 ? 44.879 44.238 27.495 1.00 94.16 192 CYS B C 1
ATOM 3074 O O . CYS B 2 194 ? 44.230 44.381 26.452 1.00 101.65 192 CYS B O 1
ATOM 3077 N N . ASP B 2 195 ? 46.072 43.633 27.512 1.00 92.10 193 ASP B N 1
ATOM 3078 C CA . ASP B 2 195 ? 46.628 43.045 26.293 1.00 93.66 193 ASP B CA 1
ATOM 3079 C C . ASP B 2 195 ? 45.833 41.817 25.870 1.00 94.21 193 ASP B C 1
ATOM 3080 O O . ASP B 2 195 ? 45.457 41.678 24.700 1.00 97.95 193 ASP B O 1
ATOM 3085 N N . LYS B 2 196 ? 45.568 40.915 26.811 1.00 94.13 194 LYS B N 1
ATOM 3086 C CA . LYS B 2 196 ? 44.475 39.979 26.621 1.00 95.37 194 LYS B CA 1
ATOM 3087 C C . LYS B 2 196 ? 43.171 40.767 26.531 1.00 102.66 194 LYS B C 1
ATOM 3088 O O . LYS B 2 196 ? 43.121 41.954 26.846 1.00 102.57 194 LYS B O 1
ATOM 3094 N N . MET B 2 197 ? 42.130 40.108 26.022 1.00 105.35 195 MET B N 1
ATOM 3095 C CA . MET B 2 197 ? 40.787 40.656 25.797 1.00 108.63 195 MET B CA 1
ATOM 3096 C 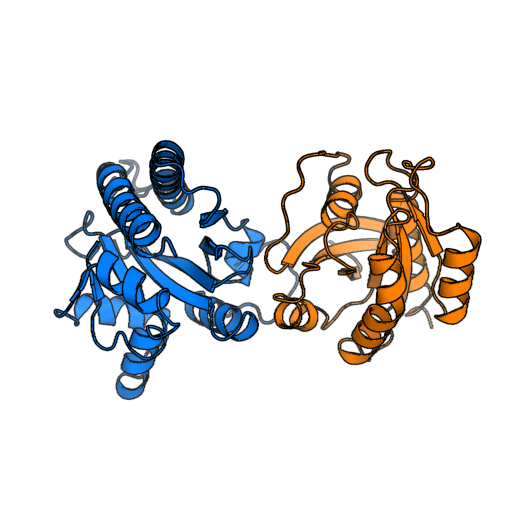C . MET B 2 197 ? 40.814 41.671 24.659 1.00 113.21 195 MET B C 1
ATOM 3097 O O . MET B 2 197 ? 39.761 42.136 24.212 1.00 115.92 195 MET B O 1
ATOM 3102 N N . SER B 2 198 ? 42.007 42.012 24.176 1.00 107.77 196 SER B N 1
ATOM 3103 C CA . SER B 2 198 ? 42.176 42.817 22.967 1.00 109.16 196 SER B CA 1
ATOM 3104 C C . SER B 2 198 ? 42.536 41.839 21.854 1.00 115.02 196 SER B C 1
ATOM 3105 O O . SER B 2 198 ? 43.709 41.557 21.602 1.00 116.67 196 SER B O 1
ATOM 3108 N N . GLU B 2 199 ? 41.511 41.308 21.193 1.00 116.86 197 GLU B N 1
ATOM 3109 C CA . GLU B 2 199 ? 41.703 40.292 20.164 1.00 120.64 197 GLU B CA 1
ATOM 3110 C C . GLU B 2 199 ? 41.037 40.706 18.854 1.00 120.99 197 GLU B C 1
ATOM 3111 O O . GLU B 2 199 ? 39.838 40.496 18.659 1.00 119.53 197 GLU B O 1
#

Secondary structure (DSSP, 8-state):
--HHHHHHHHHHHHHHHHHHHHTTTT---TTT-----HHHHHHHHHHHHHHHHHHTT-TTTEEEEEPPHHHHHHHS-SEEEEEE-TTS-EEEEEEEEEE------S--S-S----HHHHHHHHHHHH-TTEEEEEEEEEETTEEEEEEEEEHHHHHHHHHHH---HHHHHHHHHHH---EEEHHHHHHHHHSSS-STTT--S-EEE-/--SEEEEEEEEESTTSSHHHHHHHHHHS----------SEEEEEEEEEETTEEEEEEEEEE--SGGGHHHHHHT-TT--EEEEEEETT-HHHHHTHHHHHHHHHHHT-S--EEEEEEE-TT-GGG--S-HHHHHHHHHHHT-EEEE-BTTTTBSHHHHHHHHHHHHHHTT--

GO terms:
  GO:0031901 early endosome membrane (C, EXP)
  GO:0005515 protein binding (F, IPI)
  GO:0048471 perinuclear region of cytoplasm (C, IDA)
  GO:0055037 recycling endosome (C, IDA)
  GO:0010008 endosome membrane (C, IDA)
  GO:0033572 transferrin transport (P, IDA)
  GO:0001881 receptor recycling (P, IMP)

Sequence (379 aa):
KEVPVVCEVVSEAIVHAAQKLKEYLGFEEYYPPPPSSKKLLCPAANTLNEIFLIHFITFCQEKGVDEWLTTTKMTKHQAFLFGADWIWTFWGSDKQIKLQLAVQTLQMSPESRVEESSWKKSRFDKLEEFCNLIGEDCLGLFIIFGMPGKPKDIRGVVLDSVKSQMVRSHLPGGKAVAQFVLETEDCVFIKELLRNCLSKKDGLREVGKVYISINFDYMFKLLIIGNSSVGKTSFLFRYADDSFTSAFVSTVGIDFKVKTVFKNEKRIKLQIWDTAGQERYRTITTAYYRGAMGFILMYDITNEESFNAVQDWSTQIKTYSWDNAQVILVGNKCDMEDERVISTERGQHLGEQLGFEFFETSAKDNINVKQTFERLVDIICDKMSE